Protein AF-A0A8J6B0B8-F1 (afdb_monomer)

Solvent-accessible surface area (backbone atoms only — not comparable to full-atom values): 33321 Å² total; per-residue (Å²): 74,51,34,68,23,64,76,82,54,25,78,84,40,48,40,39,67,59,54,31,52,50,44,54,72,76,32,60,99,25,57,40,32,37,38,36,35,85,69,87,71,80,46,74,66,54,79,57,40,62,45,83,64,46,48,65,87,98,54,53,70,53,70,66,56,51,39,52,50,36,43,50,53,52,53,52,29,68,70,38,78,76,36,45,78,43,51,20,20,70,76,38,31,48,70,31,32,41,51,50,24,45,29,41,35,63,29,54,66,33,86,49,51,66,41,27,40,48,43,46,5,55,75,74,27,98,84,43,64,37,60,80,39,35,28,37,54,51,49,32,43,52,53,40,48,35,70,71,68,71,49,71,80,63,59,41,41,30,37,34,53,30,39,38,35,35,28,32,37,59,39,98,88,50,52,27,18,61,36,48,35,35,22,45,71,93,44,77,77,44,49,53,61,80,80,42,83,57,67,74,36,56,56,57,39,72,50,76,44,81,47,83,51,77,46,59,35,45,36,40,39,40,36,20,37,53,49,96,90,45,96,65,62,44,78,52,34,30,43,53,53,45,37,56,80,64,68,85,49,57,51,76,38,46,24,80,47,19,48,51,27,54,77,34,83,62,43,41,79,76,19,29,46,34,38,35,35,43,76,49,83,86,83,68,81,79,75,92,51,102,62,86,79,58,47,77,76,48,47,70,97,61,86,48,65,45,64,59,83,51,76,73,69,83,81,81,66,85,78,72,89,75,70,90,73,74,94,70,91,84,79,97,65,52,20,68,30,57,34,52,33,60,72,47,53,38,34,38,37,22,20,54,71,8,35,38,37,34,28,38,56,87,73,80,45,58,64,42,38,24,64,57,44,88,26,33,28,51,27,48,22,49,46,69,51,34,36,38,38,34,18,71,68,37,36,35,31,29,36,69,58,82,56,65,66,63,41,74,69,34,71,76,60,32,78,60,57,60,79,38,73,52,79,38,78,37,80,54,64,74,89,41,46,49,54,44,20,42,27,55,54,98,58,35,36,37,36,23,10,51,55,8,34,36,38,34,27,31,67,86,78,58,48,73,76,41,78,43,83,80,42,88,41,34,22,46,24,43,35,58,28,88,76,54,26,38,39,38,22,14,62,70,11,43,34,42,35,26,39,63,84,70,46,87,68,42,69,42,81,46,94,33,40,24,62,20,51,22,39,41,85,61,33,33,36,37,28,34,83,49,36,33,35,19,34,57,88,63,53,46,80,72,39,66,43,80,62,101,48,54,58,59,26,47,39,49,34,96,86,63,36,36,40,30,26,16,76,80,29,29,39,39,34,27,37,70,90,79,40,43,72,77,44,74,47,83,56,96,60,99,48,43,36,69,33,72,46,62,20,77,79,49,31,41,35,30,27,27,55,68,46,51,71,50,80,42,78,62,71,94,119

Nearest PDB structures (foldseek):
  7juk-assembly1_A  TM=9.013E-01  e=8.152E-26  Homo sapiens
  1d5r-assembly1_A  TM=8.927E-01  e=3.419E-26  Homo sapiens
  3v0j-assembly1_A  TM=8.796E-01  e=5.337E-24  Ciona intestinalis
  3n0a-assembly1_A  TM=8.826E-01  e=4.947E-23  Bos taurus
  3awf-assembly2_B  TM=8.487E-01  e=1.923E-22  Ciona intestinalis

Sequence (621 aa):
MGFPAAKSEALYRNDINEVAAMLERHHRNHYLIYNLSERPYDYTKFDNQVLEFGFPDHHSPPLSLLFKICKNIYSWLSADPDNVVIVHCLAGRGRTGTVIACFLAYAGLFTDPMDALTFFACKRSAKEQGVSVPSQVRYVGYFHQVLKTRIAPAPTPIAVLGITLSHCPAVEGGLFRPVVQISSGSRLIFNSAWMGDPEPVEPGDTATLSTQVSLLGDISIVVKHKPMKSASAQAVARAAFHTSFVSGDTVEFPKNQLDKAVKDRRVHPAFTLSLRFKTLPQDGPLPDTDDPFDYDVLMPAGKNDPSVCFRTAPLQKPVPRLSKVPPTELHPATSSVTAVTMDGLLTWSGHDSGEVSVCAVSGEIIVATYKAHTRPVVAISVQGARAVSVSEDGTMAVFKLPLLWERLSDPEHASRAAAEAPDNIIHLDPRDGMPLCVSLYSRSAVIGYQSGRVTVISTDDGVIEQALMTHTVPVRCVCHNQSGSMFTGDDSGLIVGWSSSMEEAIRMQLTEPVTSLSTSSKRVAAVAGELRTMSADTLASEQILITDTPAVSVICGPDGFIYSSTVAGNISVHDPSTGLRVLSVELQHTTFAVNCSGASSGELLLGHDDGSVSVHKMNRK

Foldseek 3Di:
DADQDDDPVCVPTPPLLVVLVVCCVQQNVQEAEEEQAPDDDDCVSNVVSYDYLHDDPLAARFLLSLLVLLLVLLVSLVVDLSHDYHYYYHGCAAHVLLSQLLNLVLQVNDLDSVLSQQVSLVVPDPVSRHHQFLQSSVSSVVSSVCLVVVDDQDKFKKWWFKKKKAQFFQDDPFWFFKWKWKAAGPRTQDIVCVVPGGDTDGGRHMDMDGDGTIYIFKMKMWIWGDDPPDPDTHTQWIAIDTRSPDDDFKDKAFQSNTRRSVPDPRRDNRTMMMTGIDTDPPPDDDPDDVDPRDVVVSRDPDNRNSCSVDNQDPPPDDDPPDPDDDPDDDDDWQFQEKDAEQQQQWIWTWTQCRKIWIAGNVQPFTLAIANEDRGTWQEKEDYNQKIWIFGQVQKIFIAGHPPSVVSVSPVVNRVPHDHHYGPDIAHHDCVQPGWHYWYDDSQWIWTWGQQRKIFTAGNPPRDTPDIDNDGRGGWHYKYAEPQCKIWTFAQQQKIWIAHNVRDTQEIDHDRFGWNEWEDYPFWIWTAGQWTFIAGNRYRHTQETADDPARFRYWYQAPVRWIWTFHPQRKIWIARSVVSDTPDIDDDPDPWGQNYWDQHPQQWIWTQTSSRGIDIHRDDPD

InterPro domains:
  IPR000387 Tyrosine-specific protein phosphatases domain [PS50056] (64-138)
  IPR001680 WD40 repeat [SM00320] (363-400)
  IPR001680 WD40 repeat [SM00320] (461-499)
  IPR001680 WD40 repeat [SM00320] (538-575)
  IPR003595 Protein-tyrosine phosphatase, catalytic [SM00404] (46-149)
  IPR014020 Tensin phosphatase, C2 domain [PF10409] (154-278)
  IPR014020 Tensin phosphatase, C2 domain [PS51182] (155-280)
  IPR014020 Tensin phosphatase, C2 domain [SM01326] (153-279)
  IPR015943 WD40/YVTN repeat-like-containing domain superfamily [G3DSA:2.130.10.10] (322-415)
  IPR015943 WD40/YVTN repeat-like-containing domain superfamily [G3DSA:2.130.10.10] (416-621)
  IPR016130 Protein-tyrosine phosphatase, active site [PS00383] (87-97)
  IPR029021 Protein-tyrosine phosphatase-like [G3DSA:3.90.190.10] (1-156)
  IPR029021 Protein-tyrosine phosphatase-like [SSF52799] (1-148)
  IPR029023 Tensin-type phosphatase domain [PS51181] (1-150)
  IPR035892 C2 domain superfamily [SSF49562] (160-280)
  IPR036322 WD40-repeat-containing domain superfamily [SSF50978] (323-615)
  IPR051281 Dual-specificity lipid and protein phosphatase [PTHR12305] (1-280)

Radius of gyration: 26.56 Å; Cα contacts (8 Å, |Δi|>4): 1478; chains: 1; bounding box: 73×66×61 Å

pLDDT: mean 78.97, std 17.34, range [22.59, 97.12]

Secondary structure (DSSP, 8-state):
---EE-GGGGGSSEEHHHHHHHHHHHHTT-EEEEE-SS----GGGGTT-EEE----TTSPPPHHHHHHHHHHHHHHHHH-TT-EEEEE-SSSSHHHHHHHHHHHHHTTS-SSHHHHHHHHHHHH-TT------HHHHHHHHHHHHHHHH-----PPPEEEEEEEEES----TTS-B-EEEEEEETTEEEEEGGGSSSPPPB-TT--EEEEEEEEE-SEEEEEEEE--TT-SSPEEEEEEEEEGGG--SSEEEEEGGGSTTGGG-TTS-TT-EEEEEEEEPP--SSPP--SS---HHHHS-SSPPPGGGGS-PPP--SPPP--------------EEEEEE-TTSSEEEEEETTSEEEEEETTSS-EEEEEE--SS-EEEEEEETTEEEEEETTSEEEEEE-S-HHHHHT-HHHHTT-PPBPPSEEEEPPGGG--EEEEEEETTEEEEEETTS-EEEEETTT--EEEEE---SS-EEEEEE-TTS-EEEEETTSEEEEE-TT--EEEEEE-SS---EEEE-SSEEEEEESEEEEEETTT--EEEEE--SS-EEEEEE-TTSPEEEEETTS-EEEE-TTT--EEEEE----SS-EEEEEE-TTSEEEEEETTS-EEEEE----

Organism: NCBI:txid201153

Mean predicted aligned error: 16.44 Å

Structure (mmCIF, N/CA/C/O backbone):
data_AF-A0A8J6B0B8-F1
#
_entry.id   AF-A0A8J6B0B8-F1
#
loop_
_atom_site.group_PDB
_atom_site.id
_atom_site.type_symbol
_atom_site.label_atom_id
_atom_site.label_alt_id
_atom_site.label_comp_id
_atom_site.label_asym_id
_atom_site.label_entity_id
_atom_site.label_seq_id
_atom_site.pdbx_PDB_ins_code
_atom_site.Cartn_x
_atom_site.Cartn_y
_atom_site.Cartn_z
_atom_site.occupancy
_atom_site.B_iso_or_equiv
_atom_site.auth_seq_id
_atom_site.auth_comp_id
_atom_site.auth_asym_id
_atom_site.auth_atom_id
_atom_site.pdbx_PDB_model_num
ATOM 1 N N . MET A 1 1 ? 13.193 -8.242 -11.243 1.00 86.00 1 MET A N 1
ATOM 2 C CA . MET A 1 1 ? 14.442 -8.969 -10.894 1.00 86.00 1 MET A CA 1
ATOM 3 C C . MET A 1 1 ? 15.451 -8.056 -10.182 1.00 86.00 1 MET A C 1
ATOM 5 O O . MET A 1 1 ? 15.182 -6.865 -10.042 1.00 86.00 1 MET A O 1
ATOM 9 N N . GLY A 1 2 ? 16.574 -8.601 -9.693 1.00 86.06 2 GLY A N 1
ATOM 10 C CA . GLY A 1 2 ? 17.751 -7.818 -9.272 1.00 86.06 2 GLY A CA 1
ATOM 11 C C . GLY A 1 2 ? 18.627 -7.409 -10.466 1.00 86.06 2 GLY A C 1
ATOM 12 O O . GLY A 1 2 ? 18.353 -7.829 -11.586 1.00 86.06 2 GLY A O 1
ATOM 13 N N . PHE A 1 3 ? 19.651 -6.582 -10.237 1.00 89.06 3 PHE A N 1
ATOM 14 C CA . PHE A 1 3 ? 20.510 -6.059 -11.309 1.00 89.06 3 PHE A CA 1
ATOM 15 C C . PHE A 1 3 ? 21.272 -7.175 -12.049 1.00 89.06 3 PHE A C 1
ATOM 17 O O . PHE A 1 3 ? 21.921 -7.976 -11.368 1.00 89.06 3 PHE A O 1
ATOM 24 N N . PRO A 1 4 ? 21.240 -7.207 -13.397 1.00 88.12 4 PRO A N 1
ATOM 25 C CA . PRO A 1 4 ? 22.039 -8.134 -14.193 1.00 88.12 4 PRO A CA 1
ATOM 26 C C . PRO A 1 4 ? 23.495 -7.654 -14.221 1.00 88.12 4 PRO A C 1
ATOM 28 O O . PRO A 1 4 ? 23.852 -6.688 -14.894 1.00 88.12 4 PRO A O 1
ATOM 31 N N . ALA A 1 5 ? 24.335 -8.294 -13.419 1.00 85.25 5 ALA A N 1
ATOM 32 C CA . ALA A 1 5 ? 25.722 -7.918 -13.227 1.00 85.25 5 ALA A CA 1
ATOM 33 C C . ALA A 1 5 ? 26.655 -8.680 -14.175 1.00 85.25 5 ALA A C 1
ATOM 35 O O . ALA A 1 5 ? 26.377 -9.797 -14.602 1.00 85.25 5 ALA A O 1
ATOM 36 N N . ALA A 1 6 ? 27.806 -8.075 -14.460 1.00 79.81 6 ALA A N 1
ATOM 37 C CA . ALA A 1 6 ? 28.897 -8.710 -15.186 1.00 79.81 6 ALA A CA 1
ATOM 38 C C . ALA A 1 6 ? 30.134 -8.838 -14.285 1.00 79.81 6 ALA A C 1
ATOM 40 O O . ALA A 1 6 ? 30.313 -8.068 -13.334 1.00 79.81 6 ALA A O 1
ATOM 41 N N . LYS A 1 7 ? 31.042 -9.750 -14.649 1.00 74.81 7 LYS A N 1
ATOM 42 C CA . LYS A 1 7 ? 32.363 -9.912 -14.014 1.00 74.81 7 LYS A CA 1
ATOM 43 C C . LYS A 1 7 ? 32.238 -10.188 -12.504 1.00 74.81 7 LYS A C 1
ATOM 45 O O . LYS A 1 7 ? 31.413 -10.988 -12.089 1.00 74.81 7 LYS A O 1
ATOM 50 N N . SER A 1 8 ? 33.055 -9.549 -11.668 1.00 54.34 8 SER A N 1
ATOM 51 C CA . SER A 1 8 ? 33.121 -9.811 -10.225 1.00 54.34 8 SER A CA 1
ATOM 52 C C . SER A 1 8 ? 31.842 -9.460 -9.454 1.00 54.34 8 SER A C 1
ATOM 54 O O . SER A 1 8 ? 31.609 -10.038 -8.398 1.00 54.34 8 SER A O 1
ATOM 56 N N . GLU A 1 9 ? 30.991 -8.558 -9.960 1.00 67.56 9 GLU A N 1
ATOM 57 C CA . GLU A 1 9 ? 29.694 -8.245 -9.332 1.00 67.56 9 GLU A CA 1
ATOM 58 C C . GLU A 1 9 ? 28.669 -9.381 -9.540 1.00 67.56 9 GLU A C 1
ATOM 60 O O . GLU A 1 9 ? 27.746 -9.511 -8.739 1.00 67.56 9 GLU A O 1
ATOM 65 N N . ALA A 1 10 ? 28.872 -10.262 -10.534 1.00 59.06 10 ALA A N 1
ATOM 66 C CA . ALA A 1 10 ? 28.051 -11.460 -10.755 1.00 59.06 10 ALA A CA 1
ATOM 67 C C . ALA A 1 10 ? 28.273 -12.559 -9.696 1.00 59.06 10 ALA A C 1
ATOM 69 O O . ALA A 1 10 ? 27.444 -13.445 -9.547 1.00 59.06 10 ALA A O 1
ATOM 70 N N . LEU A 1 11 ? 29.341 -12.486 -8.890 1.00 44.38 11 LEU A N 1
ATOM 71 C CA . LEU A 1 11 ? 29.567 -13.439 -7.789 1.00 44.38 11 LEU A CA 1
ATOM 72 C C . LEU A 1 11 ? 28.528 -13.315 -6.663 1.00 44.38 11 LEU A C 1
ATOM 74 O O . LEU A 1 11 ? 28.368 -14.236 -5.867 1.00 44.38 11 LEU A O 1
ATOM 78 N N . TYR A 1 12 ? 27.854 -12.168 -6.560 1.00 58.78 12 TYR A N 1
ATOM 79 C CA . TYR A 1 12 ? 26.859 -11.900 -5.515 1.00 58.78 12 TYR A CA 1
ATOM 80 C C . TYR A 1 12 ? 25.567 -11.259 -6.053 1.00 58.78 12 TYR A C 1
ATOM 82 O O . TYR A 1 12 ? 24.706 -10.839 -5.275 1.00 58.78 12 TYR A O 1
ATOM 90 N N . ARG A 1 13 ? 25.417 -11.175 -7.380 1.00 77.00 13 ARG A N 1
ATOM 91 C CA . ARG A 1 13 ? 24.207 -10.736 -8.095 1.00 77.00 13 ARG A CA 1
ATOM 92 C C . ARG A 1 13 ? 23.933 -11.668 -9.274 1.00 77.00 13 ARG A C 1
ATOM 94 O O . ARG A 1 13 ? 24.710 -12.568 -9.536 1.00 77.00 13 ARG A O 1
ATOM 101 N N . ASN A 1 14 ? 22.830 -11.446 -9.983 1.00 81.50 14 ASN A N 1
ATOM 102 C CA . ASN A 1 14 ? 22.473 -12.249 -11.150 1.00 81.50 14 ASN A CA 1
ATOM 103 C C . ASN A 1 14 ? 23.510 -12.061 -12.268 1.00 81.50 14 ASN A C 1
ATOM 105 O O . ASN A 1 14 ? 23.756 -10.917 -12.655 1.00 81.50 14 ASN A O 1
ATOM 109 N N . ASP A 1 15 ? 24.072 -13.144 -12.808 1.00 88.12 15 ASP A N 1
ATOM 110 C CA . ASP A 1 15 ? 24.944 -13.070 -13.985 1.00 88.12 15 ASP A CA 1
ATOM 111 C C . ASP A 1 15 ? 24.125 -12.681 -15.224 1.00 88.12 15 ASP A C 1
ATOM 113 O O . ASP A 1 15 ? 23.113 -13.304 -15.550 1.00 88.12 15 ASP A O 1
ATOM 117 N N . ILE A 1 16 ? 24.555 -11.632 -15.923 1.00 91.56 16 ILE A N 1
ATOM 118 C CA . ILE A 1 16 ? 23.867 -11.120 -17.112 1.00 91.56 16 ILE A CA 1
ATOM 119 C C . ILE A 1 16 ? 23.709 -12.171 -18.220 1.00 91.56 16 ILE A C 1
ATOM 121 O O . ILE A 1 16 ? 22.680 -12.182 -18.890 1.00 91.56 16 ILE A O 1
ATOM 125 N N . ASN A 1 17 ? 24.683 -13.066 -18.411 1.00 91.38 17 ASN A N 1
ATOM 126 C CA . ASN A 1 17 ? 24.620 -14.092 -19.451 1.00 91.38 17 ASN A CA 1
ATOM 127 C C . ASN A 1 17 ? 23.618 -15.191 -19.085 1.00 91.38 17 ASN A C 1
ATOM 129 O O . ASN A 1 17 ? 22.921 -15.686 -19.965 1.00 91.38 17 ASN A O 1
ATOM 133 N N . GLU A 1 18 ? 23.506 -15.544 -17.802 1.00 91.38 18 GLU A N 1
ATOM 134 C CA . GLU A 1 18 ? 22.493 -16.496 -17.332 1.00 91.38 18 GLU A CA 1
ATOM 135 C C . GLU A 1 18 ? 21.083 -15.920 -17.471 1.00 91.38 18 GLU A C 1
ATOM 137 O O . GLU A 1 18 ? 20.177 -16.605 -17.947 1.00 91.38 18 GLU A O 1
ATOM 142 N N . VAL A 1 19 ? 20.899 -14.642 -17.114 1.00 92.94 19 VAL A N 1
ATOM 143 C CA . VAL A 1 19 ? 19.616 -13.948 -17.296 1.00 92.94 19 VAL A CA 1
ATOM 144 C C . VAL A 1 19 ? 19.247 -13.887 -18.779 1.00 92.94 19 VAL A C 1
ATOM 146 O O . VAL A 1 19 ? 18.114 -14.210 -19.125 1.00 92.94 19 VAL A O 1
ATOM 149 N N . ALA A 1 20 ? 20.191 -13.527 -19.653 1.00 91.94 20 ALA A N 1
ATOM 150 C CA . ALA A 1 20 ? 19.975 -13.497 -21.099 1.00 91.94 20 ALA A CA 1
ATOM 151 C C . ALA A 1 20 ? 19.606 -14.880 -21.651 1.00 91.94 20 ALA A C 1
ATOM 153 O O . ALA A 1 20 ? 18.606 -15.014 -22.348 1.00 91.94 20 ALA A O 1
ATOM 154 N N . ALA A 1 21 ? 20.349 -15.927 -21.278 1.00 90.94 21 ALA A N 1
ATOM 155 C CA . ALA A 1 21 ? 20.062 -17.293 -21.709 1.00 90.94 21 ALA A CA 1
ATOM 156 C C . ALA A 1 21 ? 18.686 -17.784 -21.227 1.00 90.94 21 ALA A C 1
ATOM 158 O O . ALA A 1 21 ? 17.991 -18.487 -21.958 1.00 90.94 21 ALA A O 1
ATOM 159 N N . MET A 1 22 ? 18.276 -17.409 -20.011 1.00 93.62 22 MET A N 1
ATOM 160 C CA . MET A 1 22 ? 16.953 -17.731 -19.476 1.00 93.62 22 MET A CA 1
ATOM 161 C C . MET A 1 22 ? 15.845 -17.026 -20.269 1.00 93.62 22 MET A C 1
ATOM 163 O O . MET A 1 22 ? 14.901 -17.686 -20.704 1.00 93.62 22 MET A O 1
ATOM 167 N N . LEU A 1 23 ? 15.975 -15.718 -20.508 1.00 91.12 23 LEU A N 1
ATOM 168 C CA . LEU A 1 23 ? 14.984 -14.957 -21.273 1.00 91.12 23 LEU A CA 1
ATOM 169 C C . LEU A 1 23 ? 14.882 -15.446 -22.718 1.00 91.12 23 LEU A C 1
ATOM 171 O O . LEU A 1 23 ? 13.775 -15.637 -23.209 1.00 91.12 23 LEU A O 1
ATOM 175 N N . GLU A 1 24 ? 16.008 -15.744 -23.360 1.00 89.38 24 GLU A N 1
ATOM 176 C CA . GLU A 1 24 ? 16.024 -16.283 -24.720 1.00 89.38 24 GLU A CA 1
ATOM 177 C C . GLU A 1 24 ? 15.415 -17.689 -24.788 1.00 89.38 24 GLU A C 1
ATOM 179 O O . GLU A 1 24 ? 14.705 -18.033 -25.727 1.00 89.38 24 GLU A O 1
ATOM 184 N N . ARG A 1 25 ? 15.628 -18.521 -23.765 1.00 92.31 25 ARG A N 1
ATOM 185 C CA . ARG A 1 25 ? 15.043 -19.865 -23.715 1.00 92.31 25 ARG A CA 1
ATOM 186 C C . ARG A 1 25 ? 13.525 -19.847 -23.522 1.00 92.31 25 ARG A C 1
ATOM 188 O O . ARG A 1 25 ? 12.848 -20.714 -24.070 1.00 92.31 25 ARG A O 1
ATOM 195 N N . HIS A 1 26 ? 13.007 -18.936 -22.700 1.00 87.69 26 HIS A N 1
ATOM 196 C CA . HIS A 1 26 ? 11.611 -18.968 -22.247 1.00 87.69 26 HIS A CA 1
ATOM 197 C C . HIS A 1 26 ? 10.703 -17.934 -22.924 1.00 87.69 26 HIS A C 1
ATOM 199 O O . HIS A 1 26 ? 9.498 -18.157 -23.004 1.00 87.69 26 HIS A O 1
ATOM 205 N N . HIS A 1 27 ? 11.261 -16.822 -23.406 1.00 91.12 27 HIS A N 1
ATOM 206 C CA . HIS A 1 27 ? 10.509 -15.651 -23.869 1.00 91.12 27 HIS A CA 1
ATOM 207 C C . HIS A 1 27 ? 11.130 -14.990 -25.108 1.00 91.12 27 HIS A C 1
ATOM 209 O O . HIS A 1 27 ? 10.991 -13.781 -25.286 1.00 91.12 27 HIS A O 1
ATOM 215 N N . ARG A 1 28 ? 11.829 -15.754 -25.958 1.00 91.94 28 ARG A N 1
ATOM 216 C CA . ARG A 1 28 ? 12.451 -15.252 -27.194 1.00 91.94 28 ARG A CA 1
ATOM 217 C C . ARG A 1 28 ? 11.517 -14.317 -27.966 1.00 91.94 28 ARG A C 1
ATOM 219 O O . ARG A 1 28 ? 10.395 -14.707 -28.265 1.00 91.94 28 ARG A O 1
ATOM 226 N N . ASN A 1 29 ? 11.994 -13.123 -28.320 1.00 91.06 29 ASN A N 1
ATOM 227 C CA . ASN A 1 29 ? 11.245 -12.064 -29.025 1.00 91.06 29 ASN A CA 1
ATOM 228 C C . ASN A 1 29 ? 10.004 -11.499 -28.299 1.00 91.06 29 ASN A C 1
ATOM 230 O O . ASN A 1 29 ? 9.347 -10.618 -28.844 1.00 91.06 29 ASN A O 1
ATOM 234 N N . HIS A 1 30 ? 9.703 -11.956 -27.083 1.00 92.88 30 HIS A N 1
ATOM 235 C CA . HIS A 1 30 ? 8.503 -11.599 -26.323 1.00 92.88 30 HIS A CA 1
ATOM 236 C C . HIS A 1 30 ? 8.839 -11.000 -24.954 1.00 92.88 30 HIS A C 1
ATOM 238 O O . HIS A 1 30 ? 8.015 -11.017 -24.046 1.00 92.88 30 HIS A O 1
ATOM 244 N N . TYR A 1 31 ? 10.043 -10.465 -24.756 1.00 95.75 31 TYR A N 1
ATOM 245 C CA . TYR A 1 31 ? 10.411 -9.814 -23.503 1.00 95.75 31 TYR A CA 1
ATOM 246 C C . TYR A 1 31 ? 10.838 -8.362 -23.712 1.00 95.75 31 TYR A C 1
ATOM 248 O O . TYR A 1 31 ? 11.494 -8.030 -24.695 1.00 95.75 31 TYR A O 1
ATOM 256 N N . LEU A 1 32 ? 10.519 -7.509 -22.735 1.00 95.88 32 LEU A N 1
ATOM 257 C CA . LEU A 1 32 ? 11.007 -6.133 -22.668 1.00 95.88 32 LEU A CA 1
ATOM 258 C C . LEU A 1 32 ? 11.474 -5.798 -21.249 1.00 95.88 32 LEU A C 1
ATOM 260 O O . LEU A 1 32 ? 10.763 -6.032 -20.265 1.00 95.88 32 LEU A O 1
ATOM 264 N N . ILE A 1 33 ? 12.690 -5.264 -21.130 1.00 96.50 33 ILE A N 1
ATOM 265 C CA . ILE A 1 33 ? 13.326 -4.977 -19.843 1.00 96.50 33 ILE A CA 1
ATOM 266 C C . ILE A 1 33 ? 13.179 -3.493 -19.499 1.00 96.50 33 ILE A C 1
ATOM 268 O O . ILE A 1 33 ? 13.520 -2.624 -20.290 1.00 96.50 33 ILE A O 1
ATOM 272 N N . TYR A 1 34 ? 12.740 -3.197 -18.279 1.00 96.00 34 TYR A N 1
ATOM 273 C CA . TYR A 1 34 ? 12.661 -1.848 -17.724 1.00 96.00 34 TYR A CA 1
ATOM 274 C C . TYR A 1 34 ? 13.761 -1.671 -16.680 1.00 96.00 34 TYR A C 1
ATOM 276 O O . TYR A 1 34 ? 13.678 -2.200 -15.560 1.00 96.00 34 TYR A O 1
ATOM 284 N N . ASN A 1 35 ? 14.797 -0.919 -17.049 1.00 93.81 35 ASN A N 1
ATOM 285 C CA . ASN A 1 35 ? 15.900 -0.566 -16.170 1.00 93.81 35 ASN A CA 1
ATOM 286 C C . ASN A 1 35 ? 15.533 0.674 -15.343 1.00 93.81 35 ASN A C 1
ATOM 288 O O . ASN A 1 35 ? 15.599 1.804 -15.821 1.00 93.81 35 ASN A O 1
ATOM 292 N N . LEU A 1 36 ? 15.163 0.458 -14.077 1.00 93.19 36 LEU A N 1
ATOM 293 C CA . LEU A 1 36 ? 14.908 1.532 -13.105 1.00 93.19 36 LEU A CA 1
ATOM 294 C C . LEU A 1 36 ? 16.174 1.955 -12.350 1.00 93.19 36 LEU A C 1
ATOM 296 O O . LEU A 1 36 ? 16.109 2.750 -11.407 1.00 93.19 36 LEU A O 1
ATOM 300 N N . SER A 1 37 ? 17.319 1.358 -12.676 1.00 86.31 37 SER A N 1
ATOM 301 C CA . SER A 1 37 ? 18.600 1.777 -12.128 1.00 86.31 37 SER A CA 1
ATOM 302 C C . SER A 1 37 ? 19.201 2.892 -12.975 1.00 86.31 37 SER A C 1
ATOM 304 O O . SER A 1 37 ? 18.934 3.001 -14.161 1.00 86.31 37 SER A O 1
ATOM 306 N N . GLU A 1 38 ? 20.059 3.701 -12.369 1.00 84.44 38 GLU A N 1
ATOM 307 C CA . GLU A 1 38 ? 20.844 4.720 -13.077 1.00 84.44 38 GLU A CA 1
ATOM 308 C C . GLU A 1 38 ? 22.137 4.123 -13.665 1.00 84.44 38 GLU A C 1
ATOM 310 O O . GLU A 1 38 ? 23.062 4.845 -14.023 1.00 84.44 38 GLU A O 1
ATOM 315 N N . ARG A 1 39 ? 22.254 2.786 -13.679 1.00 87.06 39 ARG A N 1
ATOM 316 C CA . ARG A 1 39 ? 23.454 2.072 -14.113 1.00 87.06 39 ARG A CA 1
ATOM 317 C C . ARG A 1 39 ? 23.167 1.366 -15.439 1.00 87.06 39 ARG A C 1
ATOM 319 O O . ARG A 1 39 ? 22.392 0.402 -15.431 1.00 87.06 39 ARG A O 1
ATOM 326 N N . PRO A 1 40 ? 23.795 1.792 -16.547 1.00 88.00 40 PRO A N 1
ATOM 327 C CA . PRO A 1 40 ? 23.730 1.041 -17.788 1.00 88.00 40 PRO A CA 1
ATOM 328 C C . PRO A 1 40 ? 24.569 -0.238 -17.692 1.00 88.00 40 PRO A C 1
ATOM 330 O O . PRO A 1 40 ? 25.473 -0.365 -16.858 1.00 88.00 40 PRO A O 1
ATOM 333 N N . TYR A 1 41 ? 24.259 -1.192 -18.559 1.00 90.38 41 TYR A N 1
ATOM 334 C CA . TYR A 1 41 ? 25.000 -2.437 -18.755 1.00 90.38 41 TYR A CA 1
ATOM 335 C C . TYR A 1 41 ? 24.949 -2.819 -20.240 1.00 90.38 41 TYR A C 1
ATOM 337 O O . TYR A 1 41 ? 24.398 -2.085 -21.054 1.00 90.38 41 TYR A O 1
ATOM 345 N N . ASP A 1 42 ? 25.576 -3.931 -20.618 1.00 88.81 42 ASP A N 1
ATOM 346 C CA . ASP A 1 42 ? 25.627 -4.362 -22.016 1.00 88.81 42 ASP A CA 1
ATOM 347 C C . ASP A 1 42 ? 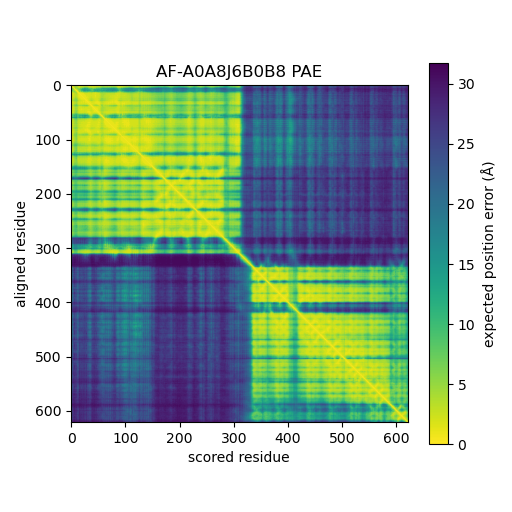24.246 -4.841 -22.504 1.00 88.81 42 ASP A C 1
ATOM 349 O O . ASP A 1 42 ? 23.873 -5.999 -22.318 1.00 88.81 42 ASP A O 1
ATOM 353 N N . TYR A 1 43 ? 23.474 -3.933 -23.109 1.00 91.62 43 TYR A N 1
ATOM 354 C CA . TYR A 1 43 ? 22.121 -4.202 -23.612 1.00 91.62 43 TYR A CA 1
ATOM 355 C C . TYR A 1 43 ? 22.095 -5.107 -24.842 1.00 91.62 43 TYR A C 1
ATOM 357 O O . TYR A 1 43 ? 21.058 -5.705 -25.132 1.00 91.62 43 TYR A O 1
ATOM 365 N N . THR A 1 44 ? 23.234 -5.287 -25.520 1.00 92.50 44 THR A N 1
ATOM 366 C CA . THR A 1 44 ? 23.329 -6.203 -26.665 1.00 92.50 44 THR A CA 1
ATOM 367 C C . THR A 1 44 ? 23.075 -7.653 -26.256 1.00 92.50 44 THR A C 1
ATOM 369 O O . THR A 1 44 ? 22.628 -8.452 -27.070 1.00 92.50 44 THR A O 1
ATOM 372 N N . LYS A 1 45 ? 23.262 -7.980 -24.969 1.00 91.38 45 LYS A N 1
ATOM 373 C CA . LYS A 1 45 ? 22.910 -9.279 -24.374 1.00 91.38 45 LYS A CA 1
ATOM 374 C C . LYS A 1 45 ? 21.417 -9.583 -24.381 1.00 91.38 45 LYS A C 1
ATOM 376 O O . LYS A 1 45 ? 21.047 -10.734 -24.192 1.00 91.38 45 LYS A O 1
ATOM 381 N N . PHE A 1 46 ? 20.588 -8.563 -24.561 1.00 91.44 46 PHE A N 1
ATOM 382 C CA . PHE A 1 46 ? 19.137 -8.653 -24.531 1.00 91.44 46 PHE A CA 1
ATOM 383 C C . PHE A 1 46 ? 18.515 -8.173 -25.847 1.00 91.44 46 PHE A C 1
ATOM 385 O O . PHE A 1 46 ? 17.386 -7.689 -25.830 1.00 91.44 46 PHE A O 1
ATOM 392 N N . ASP A 1 47 ? 19.249 -8.239 -26.963 1.00 90.12 47 ASP A N 1
ATOM 393 C CA . ASP A 1 47 ? 18.819 -7.740 -28.280 1.00 90.12 47 ASP A CA 1
ATOM 394 C C . ASP A 1 47 ? 18.348 -6.275 -28.256 1.00 90.12 47 ASP A C 1
ATOM 396 O O . ASP A 1 47 ? 17.475 -5.854 -29.015 1.00 90.12 47 ASP A O 1
ATOM 400 N N . ASN A 1 48 ? 18.934 -5.478 -27.354 1.00 89.62 48 ASN A N 1
ATOM 401 C CA . ASN A 1 48 ? 18.568 -4.087 -27.085 1.00 89.62 48 ASN A CA 1
ATOM 402 C C . ASN A 1 48 ? 17.094 -3.877 -26.678 1.00 89.62 48 ASN A C 1
ATOM 404 O O . ASN A 1 48 ? 16.598 -2.753 -26.739 1.00 89.62 48 ASN A O 1
ATOM 408 N N . GLN A 1 49 ? 16.406 -4.919 -26.195 1.00 92.75 49 GLN A N 1
ATOM 409 C CA . GLN A 1 49 ? 15.058 -4.835 -25.617 1.00 92.75 49 GLN A CA 1
ATOM 410 C C . GLN A 1 49 ? 15.106 -4.303 -24.175 1.00 92.75 49 GLN A C 1
ATOM 412 O O . GLN A 1 49 ? 14.655 -4.952 -23.228 1.00 92.75 49 GLN A O 1
ATOM 417 N N . VAL A 1 50 ? 15.698 -3.119 -23.992 1.00 93.12 50 VAL A N 1
ATOM 418 C CA . VAL A 1 50 ? 15.856 -2.463 -22.689 1.00 93.12 50 VAL A CA 1
ATOM 419 C C . VAL A 1 50 ? 15.423 -1.001 -22.784 1.00 93.12 50 VAL A C 1
ATOM 421 O O . VAL A 1 50 ? 15.952 -0.240 -23.589 1.00 93.12 50 VAL A O 1
ATOM 424 N N . LEU A 1 51 ? 14.485 -0.596 -21.928 1.00 92.06 51 LEU A N 1
ATOM 425 C CA . LEU A 1 51 ? 14.065 0.790 -21.740 1.00 92.06 51 LEU A CA 1
ATOM 426 C C . LEU A 1 51 ? 14.621 1.345 -20.429 1.00 92.06 51 LEU A C 1
ATOM 428 O O . LEU A 1 51 ? 14.487 0.729 -19.366 1.00 92.06 51 LEU A O 1
ATOM 432 N N . GLU A 1 52 ? 15.214 2.536 -20.493 1.00 90.12 52 GLU A N 1
ATOM 433 C CA . GLU A 1 52 ? 15.745 3.231 -19.323 1.00 90.12 52 GLU A CA 1
ATOM 434 C C . GLU A 1 52 ? 14.710 4.174 -18.708 1.00 90.12 52 GLU A C 1
ATOM 436 O O . GLU A 1 52 ? 14.218 5.103 -19.344 1.00 90.12 52 GLU A O 1
ATOM 441 N N . PHE A 1 53 ? 14.424 3.951 -17.428 1.00 88.56 53 PHE A N 1
ATOM 442 C CA . PHE A 1 53 ? 13.578 4.812 -16.603 1.00 88.56 53 PHE A CA 1
ATOM 443 C C . PHE A 1 53 ? 14.208 5.005 -15.215 1.00 88.56 53 PHE A C 1
ATOM 445 O O . PHE A 1 53 ? 13.533 4.955 -14.184 1.00 88.56 53 PHE A O 1
ATOM 452 N N . GLY A 1 54 ? 15.536 5.143 -15.182 1.00 79.62 54 GLY A N 1
ATOM 453 C CA . GLY A 1 54 ? 16.314 5.255 -13.954 1.00 79.62 54 GLY A CA 1
ATOM 454 C C . GLY A 1 54 ? 15.923 6.468 -13.111 1.00 79.62 54 GLY A C 1
ATOM 455 O O . GLY A 1 54 ? 15.779 7.573 -13.625 1.00 79.62 54 GLY A O 1
ATOM 456 N N . PHE A 1 55 ? 15.787 6.265 -11.800 1.00 79.50 55 PHE A N 1
ATOM 457 C CA . PHE A 1 55 ? 15.665 7.350 -10.824 1.00 79.50 55 PHE A CA 1
ATOM 458 C C . PHE A 1 55 ? 16.494 7.055 -9.560 1.00 79.50 55 PHE A C 1
ATOM 460 O O . PHE A 1 55 ? 16.723 5.869 -9.256 1.00 79.50 55 PHE A O 1
ATOM 467 N N . PRO A 1 56 ? 16.935 8.104 -8.827 1.00 71.69 56 PRO A N 1
ATOM 468 C CA . PRO A 1 56 ? 17.872 7.991 -7.714 1.00 71.69 56 PRO A CA 1
ATOM 469 C C . PRO A 1 56 ? 17.523 6.910 -6.693 1.00 71.69 56 PRO A C 1
ATOM 471 O O . PRO A 1 56 ? 16.385 6.795 -6.227 1.00 71.69 56 PRO A O 1
ATOM 474 N N . ASP A 1 57 ? 18.518 6.115 -6.290 1.00 56.19 57 ASP A N 1
ATOM 475 C CA . ASP A 1 57 ? 18.285 5.034 -5.328 1.00 56.19 57 ASP A CA 1
ATOM 476 C C . ASP A 1 57 ? 17.758 5.569 -3.985 1.00 56.19 57 ASP A C 1
ATOM 478 O O . ASP A 1 57 ? 18.186 6.617 -3.497 1.00 56.19 57 ASP A O 1
ATOM 482 N N . HIS A 1 58 ? 16.810 4.843 -3.390 1.00 57.72 58 HIS A N 1
ATOM 483 C CA . HIS A 1 58 ? 16.062 5.245 -2.187 1.00 57.72 58 HIS A CA 1
ATOM 484 C C . HIS A 1 58 ? 15.215 6.527 -2.292 1.00 57.72 58 HIS A C 1
ATOM 486 O O . HIS A 1 58 ? 14.772 7.022 -1.258 1.00 57.72 58 HIS A O 1
ATOM 492 N N . HIS A 1 59 ? 14.963 7.048 -3.492 1.00 70.88 59 HIS A N 1
ATOM 493 C CA . HIS A 1 59 ? 14.011 8.140 -3.705 1.00 70.88 59 HIS A CA 1
ATOM 494 C C . HIS A 1 59 ? 12.682 7.588 -4.241 1.00 70.88 59 HIS A C 1
ATOM 496 O O . HIS A 1 59 ? 12.611 6.437 -4.699 1.00 70.88 59 HIS A O 1
ATOM 502 N N . SER A 1 60 ? 11.613 8.376 -4.139 1.00 71.94 60 SER A N 1
ATOM 503 C CA . SER A 1 60 ? 10.401 8.147 -4.924 1.00 71.94 60 SER A CA 1
ATOM 504 C C . SER A 1 60 ? 10.627 8.622 -6.366 1.00 71.94 60 SER A C 1
ATOM 506 O O . SER A 1 60 ? 11.340 9.606 -6.576 1.00 71.94 60 SER A O 1
ATOM 508 N N . PRO A 1 61 ? 10.073 7.922 -7.367 1.00 78.56 61 PRO A N 1
ATOM 509 C CA . PRO A 1 61 ? 10.079 8.417 -8.739 1.00 78.56 61 PRO A CA 1
ATOM 510 C C . PRO A 1 61 ? 9.160 9.639 -8.864 1.00 78.56 61 PRO A C 1
ATOM 512 O O . PRO A 1 61 ? 8.163 9.695 -8.145 1.00 78.56 61 PRO A O 1
ATOM 515 N N . PRO A 1 62 ? 9.434 10.568 -9.797 1.00 85.19 62 PRO A N 1
ATOM 516 C CA . PRO A 1 62 ? 8.461 11.578 -10.198 1.00 85.19 62 PRO A CA 1
ATOM 517 C C . PRO A 1 62 ? 7.114 10.938 -10.543 1.00 85.19 62 PRO A C 1
ATOM 519 O O . PRO A 1 62 ? 7.072 9.849 -11.131 1.00 85.19 62 PRO A O 1
ATOM 522 N N . LEU A 1 63 ? 6.010 11.596 -10.189 1.00 88.06 63 LEU A N 1
ATOM 523 C CA . LEU A 1 63 ? 4.679 11.005 -10.355 1.00 88.06 63 LEU A CA 1
ATOM 524 C C . LEU A 1 63 ? 4.369 10.729 -11.832 1.00 88.06 63 LEU A C 1
ATOM 526 O O . LEU A 1 63 ? 3.838 9.678 -12.189 1.00 88.06 63 LEU A O 1
ATOM 530 N N . SER A 1 64 ? 4.783 11.635 -12.707 1.00 85.00 64 SER A N 1
ATOM 531 C CA . SER A 1 64 ? 4.628 11.496 -14.150 1.00 85.00 64 SER A CA 1
ATOM 532 C C . SER A 1 64 ? 5.428 10.331 -14.745 1.00 85.00 64 SER A C 1
ATOM 534 O O . SER A 1 64 ? 4.942 9.624 -15.633 1.00 85.00 64 SER A O 1
ATOM 536 N N . LEU A 1 65 ? 6.629 10.068 -14.218 1.00 88.25 65 LEU A N 1
ATOM 537 C CA . LEU A 1 65 ? 7.465 8.939 -14.625 1.00 88.25 65 LEU A CA 1
ATOM 538 C C . LEU A 1 65 ? 6.755 7.608 -14.348 1.00 88.25 65 LEU A C 1
ATOM 540 O O . LEU A 1 65 ? 6.789 6.715 -15.194 1.00 88.25 65 LEU A O 1
ATOM 544 N N . LEU A 1 66 ? 6.062 7.485 -13.209 1.00 92.31 66 LEU A N 1
ATOM 545 C CA . LEU A 1 66 ? 5.263 6.296 -12.896 1.00 92.31 66 LEU A CA 1
ATOM 546 C C . LEU A 1 66 ? 4.183 6.048 -13.952 1.00 92.31 66 LEU A C 1
ATOM 548 O O . LEU A 1 66 ? 4.070 4.928 -14.450 1.00 92.31 66 LEU A O 1
ATOM 552 N N . PHE A 1 67 ? 3.429 7.083 -14.332 1.00 90.94 67 PHE A N 1
ATOM 553 C CA . PHE A 1 67 ? 2.381 6.971 -15.353 1.00 90.94 67 PHE A CA 1
ATOM 554 C C . PHE A 1 67 ? 2.947 6.578 -16.716 1.00 90.94 67 PHE A C 1
ATOM 556 O O . PHE A 1 67 ? 2.404 5.693 -17.378 1.00 90.94 67 PHE A O 1
ATOM 563 N N . LYS A 1 68 ? 4.078 7.173 -17.106 1.00 89.56 68 LYS A N 1
ATOM 564 C CA . LYS A 1 68 ? 4.772 6.855 -18.358 1.00 89.56 68 LYS A CA 1
ATOM 565 C C . LYS A 1 68 ? 5.211 5.392 -18.411 1.00 89.56 68 LYS A C 1
ATOM 567 O O . LYS A 1 68 ? 4.948 4.716 -19.405 1.00 89.56 68 LYS A O 1
ATOM 572 N N . ILE A 1 69 ? 5.826 4.891 -17.336 1.00 93.75 69 ILE A N 1
ATOM 573 C CA . ILE A 1 69 ? 6.239 3.486 -17.236 1.00 93.75 69 ILE A CA 1
ATOM 574 C C . ILE A 1 69 ? 5.015 2.567 -17.294 1.00 93.75 69 ILE A C 1
ATOM 576 O O . ILE A 1 69 ? 4.997 1.638 -18.097 1.00 93.75 69 ILE A O 1
ATOM 580 N N . CYS A 1 70 ? 3.979 2.831 -16.489 1.00 95.06 70 CYS A N 1
ATOM 581 C CA . CYS A 1 70 ? 2.801 1.963 -16.412 1.00 95.06 70 CYS A CA 1
ATOM 582 C C . CYS A 1 70 ? 2.051 1.885 -17.746 1.00 95.06 70 CYS A C 1
ATOM 584 O O . CYS A 1 70 ? 1.704 0.788 -18.179 1.00 95.06 70 CYS A O 1
ATOM 586 N N . LYS A 1 71 ? 1.874 3.017 -18.442 1.00 92.25 71 LYS A N 1
ATOM 587 C CA . LYS A 1 71 ? 1.287 3.038 -19.788 1.00 92.25 71 LYS A CA 1
ATOM 588 C C . LYS A 1 71 ? 2.113 2.224 -20.781 1.00 92.25 71 LYS A C 1
ATOM 590 O O . LYS A 1 71 ? 1.548 1.496 -21.597 1.00 92.25 71 LYS A O 1
ATOM 595 N N . ASN A 1 72 ? 3.439 2.354 -20.735 1.00 93.56 72 ASN A N 1
ATOM 596 C CA . ASN A 1 72 ? 4.322 1.633 -21.645 1.00 93.56 72 ASN A CA 1
ATOM 597 C C . ASN A 1 72 ? 4.285 0.116 -21.389 1.00 93.56 72 ASN A C 1
ATOM 599 O O . ASN A 1 72 ? 4.117 -0.640 -22.342 1.00 93.56 72 ASN A O 1
ATOM 603 N N . ILE A 1 73 ? 4.326 -0.310 -20.119 1.00 95.88 73 ILE A N 1
ATOM 604 C CA . ILE A 1 73 ? 4.144 -1.716 -19.724 1.00 95.88 73 ILE A CA 1
ATOM 605 C C . ILE A 1 73 ? 2.793 -2.237 -20.221 1.00 95.88 73 ILE A C 1
ATOM 607 O O . ILE A 1 73 ? 2.742 -3.280 -20.866 1.00 95.88 73 ILE A O 1
ATOM 611 N N . TYR A 1 74 ? 1.707 -1.501 -19.959 1.00 93.56 74 TYR A N 1
ATOM 612 C CA . TYR A 1 74 ? 0.364 -1.901 -20.378 1.00 93.56 74 TYR A CA 1
ATOM 613 C C . TYR A 1 74 ? 0.278 -2.079 -21.896 1.00 93.56 74 TYR A C 1
ATOM 615 O O . TYR A 1 74 ? -0.247 -3.079 -22.373 1.00 93.56 74 TYR A O 1
ATOM 623 N N . SER A 1 75 ? 0.845 -1.137 -22.654 1.00 90.88 75 SER A N 1
ATOM 624 C CA . SER A 1 75 ? 0.846 -1.178 -24.120 1.00 90.88 75 SER A CA 1
ATOM 625 C C . SER A 1 75 ? 1.627 -2.378 -24.660 1.00 90.88 75 SER A C 1
ATOM 627 O O . SER A 1 75 ? 1.167 -3.024 -25.595 1.00 90.88 75 SER A O 1
ATOM 629 N N . TRP A 1 76 ? 2.782 -2.697 -24.065 1.00 94.06 76 TRP A N 1
ATOM 630 C CA . TRP A 1 76 ? 3.591 -3.855 -24.453 1.00 94.06 76 TRP A CA 1
ATOM 631 C C . TRP A 1 76 ? 2.874 -5.177 -24.176 1.00 94.06 76 TRP A C 1
ATOM 633 O O . TRP A 1 76 ? 2.768 -6.013 -25.069 1.00 94.06 76 TRP A O 1
ATOM 643 N N . LEU A 1 77 ? 2.343 -5.352 -22.964 1.00 90.75 77 LEU A N 1
ATOM 644 C CA . LEU A 1 77 ? 1.636 -6.581 -22.594 1.00 90.75 77 LEU A CA 1
ATOM 645 C C . LEU A 1 77 ? 0.317 -6.748 -23.365 1.00 90.75 77 LEU A C 1
ATOM 647 O O . LEU A 1 77 ? -0.095 -7.865 -23.642 1.00 90.75 77 LEU A O 1
ATOM 651 N N . SER A 1 78 ? -0.328 -5.646 -23.760 1.00 87.00 78 SER A N 1
ATOM 652 C CA . SER A 1 78 ? -1.549 -5.693 -24.579 1.00 87.00 78 SER A CA 1
ATOM 653 C C . SER A 1 78 ? -1.280 -6.013 -26.052 1.00 87.00 78 SER A C 1
ATOM 655 O O . SER A 1 78 ? -2.216 -6.339 -26.779 1.00 87.00 78 SER A O 1
ATOM 657 N N . ALA A 1 79 ? -0.037 -5.869 -26.524 1.00 87.94 79 ALA A N 1
ATOM 658 C CA . ALA A 1 79 ? 0.296 -6.056 -27.934 1.00 87.94 79 ALA A CA 1
ATOM 659 C C . ALA A 1 79 ? 0.348 -7.535 -28.344 1.00 87.94 79 ALA A C 1
ATOM 661 O O . ALA A 1 79 ? 0.058 -7.848 -29.497 1.00 87.94 79 ALA A O 1
ATOM 662 N N . ASP A 1 80 ? 0.708 -8.426 -27.420 1.00 84.31 80 ASP A N 1
ATOM 663 C CA . ASP A 1 80 ? 0.805 -9.864 -27.663 1.00 84.31 80 ASP A CA 1
ATOM 664 C C . ASP A 1 80 ? 0.651 -10.631 -26.331 1.00 84.31 80 ASP A C 1
ATOM 666 O O . ASP A 1 80 ? 1.314 -10.268 -25.357 1.00 84.31 80 ASP A O 1
ATOM 670 N N . PRO A 1 81 ? -0.193 -11.676 -26.247 1.00 83.44 81 PRO A N 1
ATOM 671 C CA . PRO A 1 81 ? -0.397 -12.450 -25.017 1.00 83.44 81 PRO A CA 1
ATOM 672 C C . PRO A 1 81 ? 0.849 -13.205 -24.523 1.00 83.44 81 PRO A C 1
ATOM 674 O O . PRO A 1 81 ? 0.914 -13.568 -23.345 1.00 83.44 81 PRO A O 1
ATOM 677 N N . ASP A 1 82 ? 1.838 -13.459 -25.386 1.00 86.12 82 ASP A N 1
ATOM 678 C CA . ASP A 1 82 ? 3.102 -14.076 -24.986 1.00 86.12 82 ASP A CA 1
ATOM 679 C C . ASP A 1 82 ? 4.097 -13.067 -24.402 1.00 86.12 82 ASP A C 1
ATOM 681 O O . ASP A 1 82 ? 5.059 -13.486 -23.736 1.00 86.12 82 ASP A O 1
ATOM 685 N N . ASN A 1 83 ? 3.851 -11.762 -24.583 1.00 91.69 83 ASN A N 1
ATOM 686 C CA . ASN A 1 83 ? 4.728 -10.710 -24.093 1.00 91.69 83 ASN A CA 1
ATOM 687 C C . ASN A 1 83 ? 4.857 -10.731 -22.570 1.00 91.69 83 ASN A C 1
ATOM 689 O O . ASN A 1 83 ? 3.891 -10.828 -21.816 1.00 91.69 83 ASN A O 1
ATOM 693 N N . VAL A 1 84 ? 6.090 -10.557 -22.108 1.00 95.12 84 VAL A N 1
ATOM 694 C CA . VAL A 1 84 ? 6.440 -10.413 -20.700 1.00 95.12 84 VAL A CA 1
ATOM 695 C C . VAL A 1 84 ? 7.249 -9.142 -20.479 1.00 95.12 84 VAL A C 1
ATOM 697 O O . VAL A 1 84 ? 8.004 -8.691 -21.345 1.00 95.12 84 VAL A O 1
ATOM 700 N N . VAL A 1 85 ? 7.115 -8.563 -19.287 1.00 96.81 85 VAL A N 1
ATOM 701 C CA . VAL A 1 85 ? 7.936 -7.431 -18.845 1.00 96.81 85 VAL A CA 1
ATOM 702 C C . VAL A 1 85 ? 8.876 -7.837 -17.727 1.00 96.81 85 VAL A C 1
ATOM 704 O O . VAL A 1 85 ? 8.510 -8.557 -16.798 1.00 96.81 85 VAL A O 1
ATOM 707 N N . ILE A 1 86 ? 10.096 -7.314 -17.777 1.00 96.12 86 ILE A N 1
ATOM 708 C CA . ILE A 1 86 ? 11.101 -7.530 -16.745 1.00 96.12 86 ILE A CA 1
ATOM 709 C C . ILE A 1 86 ? 11.482 -6.187 -16.150 1.00 96.12 86 ILE A C 1
ATOM 711 O O . ILE A 1 86 ? 12.295 -5.446 -16.689 1.00 96.12 86 ILE A O 1
ATOM 715 N N . VAL A 1 87 ? 10.935 -5.885 -14.978 1.00 96.19 87 VAL A N 1
ATOM 716 C CA . VAL A 1 87 ? 11.278 -4.662 -14.246 1.00 96.19 87 VAL A CA 1
ATOM 717 C C . VAL A 1 87 ? 12.406 -4.950 -13.260 1.00 96.19 87 VAL A C 1
ATOM 719 O O . VAL A 1 87 ? 12.335 -5.902 -12.467 1.00 96.19 87 VAL A O 1
ATOM 722 N N . HIS A 1 88 ? 13.458 -4.131 -13.263 1.00 92.81 88 HIS A N 1
ATOM 723 C CA . HIS A 1 88 ? 14.563 -4.292 -12.321 1.00 92.81 88 HIS A CA 1
ATOM 724 C C . HIS A 1 88 ? 15.119 -2.967 -11.800 1.00 92.81 88 HIS A C 1
ATOM 726 O O . HIS A 1 88 ? 14.992 -1.912 -12.408 1.00 92.81 88 HIS A O 1
ATOM 732 N N . CYS A 1 89 ? 15.754 -3.042 -10.634 1.00 89.75 89 CYS A N 1
ATOM 733 C CA . CYS A 1 89 ? 16.618 -1.992 -10.102 1.00 89.75 89 CYS A CA 1
ATOM 734 C C . CYS A 1 89 ? 17.914 -2.648 -9.597 1.00 89.75 89 CYS A C 1
ATOM 736 O O . CYS A 1 89 ? 18.339 -3.649 -10.173 1.00 89.75 89 CYS A O 1
ATOM 738 N N . LEU A 1 90 ? 18.538 -2.140 -8.527 1.00 85.81 90 LEU A N 1
ATOM 739 C CA . LEU A 1 90 ? 19.696 -2.804 -7.915 1.00 85.81 90 LEU A CA 1
ATOM 740 C C . LEU A 1 90 ? 19.309 -4.116 -7.211 1.00 85.81 90 LEU A C 1
ATOM 742 O O . LEU A 1 90 ? 19.763 -5.189 -7.597 1.00 85.81 90 LEU A O 1
ATOM 746 N N . ALA A 1 91 ? 18.433 -4.036 -6.206 1.00 83.19 91 ALA A N 1
ATOM 747 C CA . ALA A 1 91 ? 18.008 -5.189 -5.398 1.00 83.19 91 ALA A CA 1
ATOM 748 C C . ALA A 1 91 ? 16.665 -5.808 -5.840 1.00 83.19 91 ALA A C 1
ATOM 750 O O . ALA A 1 91 ? 16.262 -6.861 -5.344 1.00 83.19 91 ALA A O 1
ATOM 751 N N . GLY A 1 92 ? 15.930 -5.147 -6.739 1.00 80.38 92 GLY A N 1
ATOM 752 C CA . GLY A 1 92 ? 14.601 -5.593 -7.165 1.00 80.38 92 GLY A CA 1
ATOM 753 C C . GLY A 1 92 ? 13.558 -5.567 -6.043 1.00 80.38 92 GLY A C 1
ATOM 754 O O . GLY A 1 92 ? 12.773 -6.507 -5.936 1.00 80.38 92 GLY A O 1
ATOM 755 N N . ARG A 1 93 ? 13.608 -4.547 -5.170 1.00 86.06 93 ARG A N 1
ATOM 756 C CA . ARG A 1 93 ? 12.749 -4.417 -3.977 1.00 86.06 93 ARG A CA 1
ATOM 757 C C . ARG A 1 93 ? 11.965 -3.103 -3.945 1.00 86.06 93 ARG A C 1
ATOM 759 O O . ARG A 1 93 ? 10.788 -3.118 -4.255 1.00 86.06 93 ARG A O 1
ATOM 766 N N . GLY A 1 94 ? 12.609 -1.985 -3.590 1.00 87.69 94 GLY A N 1
ATOM 767 C CA . GLY A 1 94 ? 11.941 -0.683 -3.416 1.00 87.69 94 GLY A CA 1
ATOM 768 C C . GLY A 1 94 ? 11.402 -0.119 -4.730 1.00 87.69 94 GLY A C 1
ATOM 769 O O . GLY A 1 94 ? 10.219 -0.240 -5.003 1.00 87.69 94 GLY A O 1
ATOM 770 N N . ARG A 1 95 ? 12.292 0.396 -5.591 1.00 91.31 95 ARG A N 1
ATOM 771 C CA . ARG A 1 95 ? 11.931 0.988 -6.899 1.00 91.31 95 ARG A CA 1
ATOM 772 C C . ARG A 1 95 ? 11.080 0.060 -7.769 1.00 91.31 95 ARG A C 1
ATOM 774 O O . ARG A 1 95 ? 10.050 0.469 -8.287 1.00 91.31 95 ARG A O 1
ATOM 781 N N . THR A 1 96 ? 11.502 -1.202 -7.885 1.00 93.56 96 THR A N 1
ATOM 782 C CA . THR A 1 96 ? 10.753 -2.230 -8.618 1.00 93.56 96 THR A CA 1
ATOM 783 C C . THR A 1 96 ? 9.367 -2.437 -8.022 1.00 93.56 96 THR A C 1
ATOM 785 O O . THR A 1 96 ? 8.403 -2.450 -8.770 1.00 93.56 96 THR A O 1
ATOM 788 N N . GLY A 1 97 ? 9.247 -2.547 -6.697 1.00 93.25 97 GLY A N 1
ATOM 789 C CA . GLY A 1 97 ? 7.953 -2.710 -6.043 1.00 93.25 97 GLY A CA 1
ATOM 790 C C . GLY A 1 97 ? 7.037 -1.509 -6.209 1.00 93.25 97 GLY A C 1
ATOM 791 O O . GLY A 1 97 ? 5.852 -1.699 -6.433 1.00 93.25 97 GLY A O 1
ATOM 792 N N . THR A 1 98 ? 7.576 -0.287 -6.176 1.00 95.12 98 THR A N 1
ATOM 793 C CA . THR A 1 98 ? 6.805 0.936 -6.439 1.00 95.12 98 THR A CA 1
ATOM 794 C C . THR A 1 98 ? 6.196 0.908 -7.837 1.00 95.12 98 THR A C 1
ATOM 796 O O . THR A 1 98 ? 4.995 1.111 -7.976 1.00 95.12 98 THR A O 1
ATOM 799 N N . VAL A 1 99 ? 7.004 0.609 -8.862 1.00 96.19 99 VAL A N 1
ATOM 800 C CA . VAL A 1 99 ? 6.535 0.543 -10.255 1.00 96.19 99 VAL A CA 1
ATOM 801 C C . VAL A 1 99 ? 5.535 -0.590 -10.456 1.00 96.19 99 VAL A C 1
ATOM 803 O O . VAL A 1 99 ? 4.495 -0.365 -11.061 1.00 96.19 99 VAL A O 1
ATOM 806 N N . ILE A 1 100 ? 5.812 -1.787 -9.930 1.00 95.69 100 ILE A N 1
ATOM 807 C CA . ILE A 1 100 ? 4.899 -2.927 -10.072 1.00 95.69 100 ILE A CA 1
ATOM 808 C C . ILE A 1 100 ? 3.576 -2.663 -9.345 1.00 95.69 100 ILE A C 1
ATOM 810 O O . ILE A 1 100 ? 2.530 -2.891 -9.933 1.00 95.69 100 ILE A O 1
ATOM 814 N N . ALA A 1 101 ? 3.589 -2.125 -8.122 1.00 92.38 101 ALA A N 1
ATOM 815 C CA . ALA A 1 101 ? 2.358 -1.783 -7.405 1.00 92.38 101 ALA A CA 1
ATOM 816 C C . ALA A 1 101 ? 1.521 -0.743 -8.171 1.00 92.38 101 ALA A C 1
ATOM 818 O O . ALA A 1 101 ? 0.323 -0.944 -8.355 1.00 92.38 101 ALA A O 1
ATOM 819 N N . CYS A 1 102 ? 2.158 0.309 -8.702 1.00 95.62 102 CYS A N 1
ATOM 820 C CA . CYS A 1 102 ? 1.478 1.281 -9.563 1.00 95.62 102 CYS A CA 1
ATOM 821 C C . CYS A 1 102 ? 0.926 0.621 -10.833 1.00 95.62 102 CYS A C 1
ATOM 823 O O . CYS A 1 102 ? -0.200 0.905 -11.226 1.00 95.62 102 CYS A O 1
ATOM 825 N N . PHE A 1 103 ? 1.677 -0.286 -11.463 1.00 96.12 103 PHE A N 1
ATOM 826 C CA . PHE A 1 103 ? 1.220 -0.971 -12.669 1.00 96.12 103 PHE A CA 1
ATOM 827 C C . PHE A 1 103 ? 0.005 -1.863 -12.404 1.00 96.12 103 PHE A C 1
ATOM 829 O O . PHE A 1 103 ? -0.944 -1.823 -13.179 1.00 96.12 103 PHE A O 1
ATOM 836 N N . LEU A 1 104 ? -0.012 -2.622 -11.306 1.00 88.38 104 LEU A N 1
ATOM 837 C CA . LEU A 1 104 ? -1.155 -3.476 -10.966 1.00 88.38 104 LEU A CA 1
ATOM 838 C C . LEU A 1 104 ? -2.428 -2.641 -10.755 1.00 88.38 104 LEU A C 1
ATOM 840 O O . LEU A 1 104 ? -3.510 -3.039 -11.179 1.00 88.38 104 LEU A O 1
ATOM 844 N N . ALA A 1 105 ? -2.296 -1.445 -10.182 1.00 87.44 105 ALA A N 1
ATOM 845 C CA . ALA A 1 105 ? -3.396 -0.491 -10.089 1.00 87.44 105 ALA A CA 1
ATOM 846 C C . ALA A 1 105 ? -3.785 0.103 -11.448 1.00 87.44 105 ALA A C 1
ATOM 848 O O . ALA A 1 105 ? -4.965 0.204 -11.775 1.00 87.44 105 ALA A O 1
ATOM 849 N N . TYR A 1 106 ? -2.794 0.451 -12.271 1.00 91.88 106 TYR A N 1
ATOM 850 C CA . TYR A 1 106 ? -3.004 0.958 -13.626 1.00 91.88 106 TYR A CA 1
ATOM 851 C C . TYR A 1 106 ? -3.732 -0.058 -14.512 1.00 91.88 106 TYR A C 1
ATOM 853 O O . TYR A 1 106 ? -4.598 0.326 -15.291 1.00 91.88 106 TYR A O 1
ATOM 861 N N . ALA A 1 107 ? -3.425 -1.348 -14.373 1.00 85.56 107 ALA A N 1
ATOM 862 C CA . ALA A 1 107 ? -4.098 -2.448 -15.059 1.00 85.56 107 ALA A CA 1
ATOM 863 C C . ALA A 1 107 ? -5.506 -2.741 -14.503 1.00 85.56 107 ALA A C 1
ATOM 865 O O . ALA A 1 107 ? -6.224 -3.550 -15.074 1.00 85.56 107 ALA A O 1
ATOM 866 N N . GLY A 1 108 ? -5.918 -2.083 -13.413 1.00 79.50 108 GLY A N 1
ATOM 867 C CA . GLY A 1 108 ? -7.235 -2.260 -12.802 1.00 79.50 108 GLY A CA 1
ATOM 868 C C . GLY A 1 108 ? -7.347 -3.453 -11.852 1.00 79.50 108 GLY A C 1
ATOM 869 O O . GLY A 1 108 ? -8.461 -3.799 -11.475 1.00 79.50 108 GLY A O 1
ATOM 870 N N . LEU A 1 109 ? -6.227 -4.070 -11.453 1.00 75.38 109 LEU A N 1
ATOM 871 C CA . LEU A 1 109 ? -6.227 -5.233 -10.561 1.00 75.38 109 LEU A CA 1
ATOM 872 C C . LEU A 1 109 ? -6.446 -4.850 -9.090 1.00 75.38 109 LEU A C 1
ATOM 874 O O . LEU A 1 109 ? -7.062 -5.601 -8.345 1.00 75.38 109 LEU A O 1
ATOM 878 N N . PHE A 1 110 ? -5.963 -3.678 -8.671 1.00 75.50 110 PHE A N 1
ATOM 879 C CA . PHE A 1 110 ? -6.141 -3.178 -7.306 1.00 75.50 110 PHE A CA 1
ATOM 880 C C . PHE A 1 110 ? -6.629 -1.735 -7.307 1.00 75.50 110 PHE A C 1
ATOM 882 O O . PHE A 1 110 ? -6.094 -0.883 -8.016 1.00 75.50 110 PHE A O 1
ATOM 889 N N . THR A 1 111 ? -7.609 -1.438 -6.456 1.00 71.94 111 THR A N 1
ATOM 890 C CA . THR A 1 111 ? -8.081 -0.066 -6.219 1.00 71.94 111 THR A CA 1
ATOM 891 C C . THR A 1 111 ? -7.414 0.580 -5.007 1.00 71.94 111 THR A C 1
ATOM 893 O O . THR A 1 111 ? -7.323 1.806 -4.941 1.00 71.94 111 THR A O 1
ATOM 896 N N . ASP A 1 112 ? -6.920 -0.227 -4.065 1.00 74.62 112 ASP A N 1
ATOM 897 C CA . ASP A 1 112 ? -6.238 0.228 -2.855 1.00 74.62 112 ASP A CA 1
ATOM 898 C C . ASP A 1 112 ? -4.702 0.111 -2.989 1.00 74.62 112 ASP A C 1
ATOM 900 O O . ASP A 1 112 ? -4.196 -0.912 -3.468 1.00 74.62 112 ASP A O 1
ATOM 904 N N . PRO A 1 113 ? -3.934 1.153 -2.614 1.00 73.00 113 PRO A N 1
ATOM 905 C CA . PRO A 1 113 ? -2.476 1.142 -2.731 1.00 73.00 113 PRO A CA 1
ATOM 906 C C . PRO A 1 113 ? -1.797 0.136 -1.801 1.00 73.00 113 PRO A C 1
ATOM 908 O O . PRO A 1 113 ? -0.764 -0.430 -2.170 1.00 73.00 113 PRO A O 1
ATOM 911 N N . MET A 1 114 ? -2.346 -0.109 -0.610 1.00 75.12 114 MET A N 1
ATOM 912 C CA . MET A 1 114 ? -1.774 -1.054 0.347 1.00 75.12 114 MET A CA 1
ATOM 913 C C . MET A 1 114 ? -1.970 -2.494 -0.113 1.00 75.12 114 MET A C 1
ATOM 915 O O . MET A 1 114 ? -1.049 -3.299 0.053 1.00 75.12 114 MET A O 1
ATOM 919 N N . ASP A 1 115 ? -3.086 -2.802 -0.772 1.00 72.06 115 ASP A N 1
ATOM 920 C CA . ASP A 1 115 ? -3.316 -4.119 -1.375 1.00 72.06 115 ASP A CA 1
ATOM 921 C C . ASP A 1 115 ? -2.279 -4.424 -2.462 1.00 72.06 115 ASP A C 1
ATOM 923 O O . ASP A 1 115 ? -1.614 -5.462 -2.417 1.00 72.06 115 ASP A O 1
ATOM 927 N N . ALA A 1 116 ? -2.045 -3.484 -3.385 1.00 76.00 116 ALA A N 1
ATOM 928 C CA . ALA A 1 116 ? -1.052 -3.647 -4.449 1.00 76.00 116 ALA A CA 1
ATOM 929 C C . ALA A 1 116 ? 0.378 -3.820 -3.897 1.00 76.00 116 ALA A C 1
ATOM 931 O O . ALA A 1 116 ? 1.152 -4.668 -4.359 1.00 76.00 116 ALA A O 1
ATOM 932 N N . LEU A 1 117 ? 0.736 -3.035 -2.876 1.00 77.81 117 LEU A N 1
ATOM 933 C CA . LEU A 1 117 ? 2.030 -3.118 -2.194 1.00 77.81 117 LEU A CA 1
ATOM 934 C C . LEU A 1 117 ? 2.212 -4.449 -1.452 1.00 77.81 117 LEU A C 1
ATOM 936 O O . LEU A 1 117 ? 3.295 -5.045 -1.511 1.00 77.81 117 LEU A O 1
ATOM 940 N N . THR A 1 118 ? 1.161 -4.921 -0.783 1.00 73.19 118 THR A N 1
ATOM 941 C CA . THR A 1 118 ? 1.142 -6.193 -0.049 1.00 73.19 118 THR A CA 1
ATOM 942 C C . THR A 1 118 ? 1.220 -7.373 -1.007 1.00 73.19 118 THR A C 1
ATOM 944 O O . THR A 1 118 ? 2.022 -8.285 -0.798 1.00 73.19 118 THR A O 1
ATOM 947 N N . PHE A 1 119 ? 0.481 -7.330 -2.115 1.00 75.81 119 PHE A N 1
ATOM 948 C CA . PHE A 1 119 ? 0.555 -8.343 -3.161 1.00 75.81 119 PHE A CA 1
ATOM 949 C C . PHE A 1 119 ? 1.975 -8.458 -3.729 1.00 75.81 119 PHE A C 1
ATOM 951 O O . PHE A 1 119 ? 2.540 -9.555 -3.783 1.00 75.81 119 PHE A O 1
ATOM 958 N N . PHE A 1 120 ? 2.606 -7.327 -4.073 1.00 82.62 120 PHE A N 1
ATOM 959 C CA . PHE A 1 120 ? 3.996 -7.322 -4.535 1.00 82.62 120 PHE A CA 1
ATOM 960 C C . PHE A 1 120 ? 4.947 -7.922 -3.493 1.00 82.62 120 PHE A C 1
ATOM 962 O O . PHE A 1 120 ? 5.792 -8.755 -3.829 1.00 82.62 120 PHE A O 1
ATOM 969 N N . ALA A 1 121 ? 4.818 -7.506 -2.231 1.00 74.38 121 ALA A N 1
ATOM 970 C CA . ALA A 1 121 ? 5.614 -8.021 -1.125 1.00 74.38 121 ALA A CA 1
ATOM 971 C C . ALA A 1 121 ? 5.529 -9.552 -1.028 1.00 74.38 121 ALA A C 1
ATOM 973 O O . ALA A 1 121 ? 6.574 -10.210 -0.974 1.00 74.38 121 ALA A O 1
ATOM 974 N N . CYS A 1 122 ? 4.309 -10.095 -1.082 1.00 71.44 122 CYS A N 1
ATOM 975 C CA . CYS A 1 122 ? 4.034 -11.527 -1.017 1.00 71.44 122 CYS A CA 1
ATOM 976 C C . CYS A 1 122 ? 4.621 -12.295 -2.200 1.00 71.44 122 CYS A C 1
ATOM 978 O O . CYS A 1 122 ? 5.257 -13.330 -2.017 1.00 71.44 122 CYS A O 1
ATOM 980 N N . LYS A 1 123 ? 4.477 -11.773 -3.423 1.00 76.44 123 LYS A N 1
ATOM 981 C CA . LYS A 1 123 ? 5.004 -12.438 -4.624 1.00 76.44 123 LYS A CA 1
ATOM 982 C C . LYS A 1 123 ? 6.520 -12.377 -4.728 1.00 76.44 123 LYS A C 1
ATOM 984 O O . LYS A 1 123 ? 7.148 -13.288 -5.258 1.00 76.44 123 LYS A O 1
ATOM 989 N N . ARG A 1 124 ? 7.134 -11.297 -4.245 1.00 80.81 124 ARG A N 1
ATOM 990 C CA . ARG A 1 124 ? 8.566 -11.058 -4.435 1.00 80.81 124 ARG A CA 1
ATOM 991 C C . ARG A 1 124 ? 9.447 -11.789 -3.422 1.00 80.81 124 ARG A C 1
ATOM 993 O O . ARG A 1 124 ? 10.606 -12.069 -3.750 1.00 80.81 124 ARG A O 1
ATOM 1000 N N . SER A 1 125 ? 8.970 -12.006 -2.195 1.00 69.38 125 SER A N 1
ATOM 1001 C CA . SER A 1 125 ? 9.798 -12.448 -1.068 1.00 69.38 125 SER A CA 1
ATOM 1002 C C . SER A 1 125 ? 9.043 -13.376 -0.122 1.00 69.38 125 SER A C 1
ATOM 1004 O O . SER A 1 125 ? 7.971 -13.025 0.349 1.00 69.38 125 SER A O 1
ATOM 1006 N N . ALA A 1 126 ? 9.668 -14.489 0.275 1.00 52.72 126 ALA A N 1
ATOM 1007 C CA . ALA A 1 126 ? 9.129 -15.399 1.293 1.00 52.72 126 ALA A CA 1
ATOM 1008 C C . ALA A 1 126 ? 9.001 -14.753 2.689 1.00 52.72 126 ALA A C 1
ATOM 1010 O O . ALA A 1 126 ? 8.186 -15.173 3.499 1.00 52.72 126 ALA A O 1
ATOM 1011 N N . LYS A 1 127 ? 9.791 -13.703 2.972 1.00 52.66 127 LYS A N 1
ATOM 1012 C CA . LYS A 1 127 ? 9.660 -12.870 4.188 1.00 52.66 127 LYS A CA 1
ATOM 1013 C C . LYS A 1 127 ? 8.705 -11.687 3.983 1.00 52.66 127 LYS A C 1
ATOM 1015 O O . LYS A 1 127 ? 8.637 -10.787 4.824 1.00 52.66 127 LYS A O 1
ATOM 1020 N N . GLU A 1 128 ? 8.074 -11.628 2.810 1.00 56.19 128 GLU A N 1
ATOM 1021 C CA . GLU A 1 128 ? 7.116 -10.613 2.370 1.00 56.19 128 GLU A CA 1
ATOM 1022 C C . GLU A 1 128 ? 7.655 -9.179 2.483 1.00 56.19 128 GLU A C 1
ATOM 1024 O O . GLU A 1 128 ? 6.975 -8.201 2.789 1.00 56.19 128 GLU A O 1
ATOM 1029 N N . GLN A 1 129 ? 8.958 -9.037 2.287 1.00 63.41 129 GLN A N 1
ATOM 1030 C CA . GLN A 1 129 ? 9.619 -7.747 2.346 1.00 63.41 129 GLN A CA 1
ATOM 1031 C C . GLN A 1 129 ? 9.447 -6.997 1.020 1.00 63.41 129 GLN A C 1
ATOM 1033 O O . GLN A 1 129 ? 10.219 -7.209 0.085 1.00 63.41 129 GLN A O 1
ATOM 1038 N N . GLY A 1 130 ? 8.472 -6.090 0.959 1.00 78.69 130 GLY A N 1
ATOM 1039 C CA . GLY A 1 130 ? 8.215 -5.232 -0.200 1.00 78.69 130 GLY A CA 1
ATOM 1040 C C . GLY A 1 130 ? 8.841 -3.838 -0.106 1.00 78.69 130 GLY A C 1
ATOM 1041 O O . GLY A 1 130 ? 9.967 -3.651 0.385 1.00 78.69 130 GLY A O 1
ATOM 1042 N N . VAL A 1 131 ? 8.088 -2.855 -0.599 1.00 86.19 131 VAL A N 1
ATOM 1043 C CA . VAL A 1 131 ? 8.413 -1.426 -0.537 1.00 86.19 131 VAL A CA 1
ATOM 1044 C C . VAL A 1 131 ? 8.279 -0.954 0.908 1.00 86.19 131 VAL A C 1
ATOM 1046 O O . VAL A 1 131 ? 7.202 -0.981 1.482 1.00 86.19 131 VAL A O 1
ATOM 1049 N N . SER A 1 132 ? 9.390 -0.539 1.510 1.00 84.56 132 SER A N 1
ATOM 1050 C CA . SER A 1 132 ? 9.428 -0.116 2.920 1.00 84.56 132 SER A CA 1
ATOM 1051 C C . SER A 1 132 ? 9.849 1.342 3.101 1.00 84.56 132 SER A C 1
ATOM 1053 O O . SER A 1 132 ? 10.217 1.729 4.203 1.00 84.56 132 SER A O 1
ATOM 1055 N N . VAL A 1 133 ? 9.994 2.088 2.007 1.00 90.19 133 VAL A N 1
ATOM 1056 C CA . VAL A 1 133 ? 10.451 3.482 2.021 1.00 90.19 133 VAL A CA 1
ATOM 1057 C C . VAL A 1 133 ? 9.198 4.367 2.025 1.00 90.19 133 VAL A C 1
ATOM 1059 O O . VAL A 1 133 ? 8.469 4.324 1.035 1.00 90.19 133 VAL A O 1
ATOM 1062 N N . PRO A 1 134 ? 8.918 5.128 3.100 1.00 90.56 134 PRO A N 1
ATOM 1063 C CA . PRO A 1 134 ? 7.729 5.968 3.228 1.00 90.56 134 PRO A CA 1
ATOM 1064 C C . PRO A 1 134 ? 7.393 6.828 2.009 1.00 90.56 134 PRO A C 1
ATOM 1066 O O . PRO A 1 134 ? 6.256 6.809 1.554 1.00 90.56 134 PRO A O 1
ATOM 1069 N N . SER A 1 135 ? 8.364 7.526 1.419 1.00 93.75 135 SER A N 1
ATOM 1070 C CA . SER A 1 135 ? 8.134 8.340 0.222 1.00 93.75 135 SER A CA 1
ATOM 1071 C C . SER A 1 135 ? 7.729 7.501 -0.987 1.00 93.75 135 SER A C 1
ATOM 1073 O O . SER A 1 135 ? 6.876 7.918 -1.760 1.00 93.75 135 SER A O 1
ATOM 1075 N N . GLN A 1 136 ? 8.270 6.289 -1.143 1.00 93.19 136 GLN A N 1
ATOM 1076 C CA . GLN A 1 136 ? 7.835 5.380 -2.207 1.00 93.19 136 GLN A CA 1
ATOM 1077 C C . GLN A 1 136 ? 6.386 4.930 -1.994 1.00 93.19 136 GLN A C 1
ATOM 1079 O O . GLN A 1 136 ? 5.616 4.939 -2.946 1.00 93.19 136 GLN A O 1
ATOM 10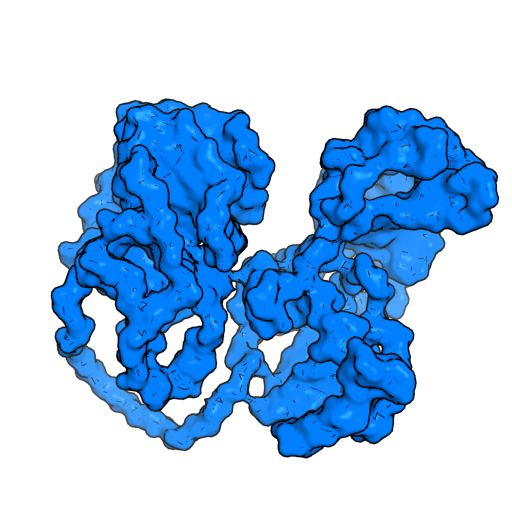84 N N . VAL A 1 137 ? 6.005 4.590 -0.758 1.00 91.56 137 VAL A N 1
ATOM 1085 C CA . VAL A 1 137 ? 4.620 4.230 -0.399 1.00 91.56 137 VAL A CA 1
ATOM 1086 C C . VAL A 1 137 ? 3.670 5.405 -0.649 1.00 91.56 137 VAL A C 1
ATOM 1088 O O . VAL A 1 137 ? 2.635 5.236 -1.289 1.00 91.56 137 VAL A O 1
ATOM 1091 N N . ARG A 1 138 ? 4.059 6.616 -0.232 1.00 92.81 138 ARG A N 1
ATOM 1092 C CA . ARG A 1 138 ? 3.299 7.855 -0.448 1.00 92.81 138 ARG A CA 1
ATOM 1093 C C . ARG A 1 138 ? 3.012 8.099 -1.930 1.00 92.81 138 ARG A C 1
ATOM 1095 O O . ARG A 1 138 ? 1.885 8.421 -2.284 1.00 92.81 138 ARG A O 1
ATOM 1102 N N . TYR A 1 139 ? 4.003 7.888 -2.794 1.00 94.62 139 TYR A N 1
ATOM 1103 C CA . TYR A 1 139 ? 3.848 8.055 -4.239 1.00 94.62 139 TYR A CA 1
ATOM 1104 C C . TYR A 1 139 ? 2.961 6.990 -4.892 1.00 94.62 139 TYR A C 1
ATOM 1106 O O . TYR A 1 139 ? 2.238 7.322 -5.828 1.00 94.62 139 TYR A O 1
ATOM 1114 N N . VAL A 1 140 ? 2.942 5.750 -4.384 1.00 94.44 140 VAL A N 1
ATOM 1115 C CA . VAL A 1 140 ? 1.919 4.768 -4.796 1.00 94.44 140 VAL A CA 1
ATOM 1116 C C . VAL A 1 140 ? 0.524 5.272 -4.409 1.00 94.44 140 VAL A C 1
ATOM 1118 O O . VAL A 1 140 ? -0.388 5.232 -5.229 1.00 94.44 140 VAL A O 1
ATOM 1121 N N . GLY A 1 141 ? 0.365 5.840 -3.209 1.00 91.19 141 GLY A N 1
ATOM 1122 C CA . GLY A 1 141 ? -0.886 6.481 -2.789 1.00 91.19 141 GLY A CA 1
ATOM 1123 C C . GLY A 1 141 ? -1.324 7.622 -3.717 1.00 91.19 141 GLY A C 1
ATOM 1124 O O . GLY A 1 141 ? -2.465 7.633 -4.175 1.00 91.19 141 GLY A O 1
ATOM 1125 N N . TYR A 1 142 ? -0.412 8.538 -4.060 1.00 92.56 142 TYR A N 1
ATOM 1126 C CA . TYR A 1 142 ? -0.680 9.620 -5.018 1.00 92.56 142 TYR A CA 1
ATOM 1127 C C . TYR A 1 142 ? -1.101 9.085 -6.388 1.00 92.56 142 TYR A C 1
ATOM 1129 O O . TYR A 1 142 ? -2.079 9.557 -6.964 1.00 92.56 142 TYR A O 1
ATOM 1137 N N . PHE A 1 143 ? -0.404 8.064 -6.887 1.00 93.19 143 PHE A N 1
ATOM 1138 C CA . PHE A 1 143 ? -0.718 7.419 -8.156 1.00 93.19 143 PHE A CA 1
ATOM 1139 C C . PHE A 1 143 ? -2.132 6.817 -8.166 1.00 93.19 143 PHE A C 1
ATOM 1141 O O . PHE A 1 143 ? -2.917 7.087 -9.076 1.00 93.19 143 PHE A O 1
ATOM 1148 N N . HIS A 1 144 ? -2.492 6.064 -7.120 1.00 90.25 144 HIS A N 1
ATOM 1149 C CA . HIS A 1 144 ? -3.840 5.513 -6.956 1.00 90.25 144 HIS A CA 1
ATOM 1150 C C . HIS A 1 144 ? -4.904 6.606 -6.866 1.00 90.25 144 HIS A C 1
ATOM 1152 O O . HIS A 1 144 ? -5.966 6.479 -7.473 1.00 90.25 144 HIS A O 1
ATOM 1158 N N . GLN A 1 145 ? -4.630 7.687 -6.132 1.00 87.75 145 GLN A N 1
ATOM 1159 C CA . GLN A 1 145 ? -5.563 8.800 -6.010 1.00 87.75 145 GLN A CA 1
ATOM 1160 C C . GLN A 1 145 ? -5.858 9.428 -7.375 1.00 87.75 145 GLN A C 1
ATOM 1162 O O . GLN A 1 145 ? -7.028 9.634 -7.682 1.00 87.75 145 GLN A O 1
ATOM 1167 N N . VAL A 1 146 ? -4.841 9.658 -8.212 1.00 87.81 146 VAL A N 1
ATOM 1168 C CA . VAL A 1 146 ? -5.021 10.185 -9.578 1.00 87.81 146 VAL A CA 1
ATOM 1169 C C . VAL A 1 146 ? -5.834 9.220 -10.445 1.00 87.81 146 VAL A C 1
ATOM 1171 O O . VAL A 1 146 ? -6.777 9.643 -11.111 1.00 87.81 146 VAL A O 1
ATOM 1174 N N . LEU A 1 147 ? -5.546 7.914 -10.394 1.00 86.25 147 LEU A N 1
ATOM 1175 C CA . LEU A 1 147 ? -6.335 6.907 -11.119 1.00 86.25 147 LEU A CA 1
ATOM 1176 C C . LEU A 1 147 ? -7.799 6.843 -10.659 1.00 86.25 147 LEU A C 1
ATOM 1178 O O . LEU A 1 147 ? -8.695 6.629 -11.479 1.00 86.25 147 LEU A O 1
ATOM 1182 N N . LYS A 1 148 ? -8.044 7.019 -9.356 1.00 83.81 148 LYS A N 1
ATOM 1183 C CA . LYS A 1 148 ? -9.383 6.986 -8.759 1.00 83.81 148 LYS A CA 1
ATOM 1184 C C . LYS A 1 148 ? -10.186 8.238 -9.102 1.00 83.81 148 LYS A C 1
ATOM 1186 O O . LYS A 1 148 ? -11.359 8.121 -9.442 1.00 83.81 148 LYS A O 1
ATOM 1191 N N . THR A 1 149 ? -9.584 9.422 -8.998 1.00 81.94 149 THR A N 1
ATOM 1192 C CA . THR A 1 149 ? -10.278 10.693 -9.257 1.00 81.94 149 THR A CA 1
ATOM 1193 C C . THR A 1 149 ? -10.396 11.005 -10.740 1.00 81.94 149 THR A C 1
ATOM 1195 O O . THR A 1 149 ? -11.310 11.731 -11.115 1.00 81.94 149 THR A O 1
ATOM 1198 N N . ARG A 1 150 ? -9.493 10.470 -11.577 1.00 79.19 150 ARG A N 1
ATOM 1199 C CA . ARG A 1 150 ? -9.338 10.851 -12.991 1.00 79.19 150 ARG A CA 1
ATOM 1200 C C . ARG A 1 150 ? -9.072 12.345 -13.176 1.00 79.19 150 ARG A C 1
ATOM 1202 O O . ARG A 1 150 ? -9.390 12.907 -14.216 1.00 79.19 150 ARG A O 1
ATOM 1209 N N . ILE A 1 151 ? -8.484 12.982 -12.166 1.00 76.19 151 ILE A N 1
ATOM 1210 C CA . ILE A 1 151 ? -8.103 14.392 -12.205 1.00 76.19 151 ILE A CA 1
ATOM 1211 C C . ILE A 1 151 ? -6.586 14.452 -12.310 1.00 76.19 151 ILE A C 1
ATOM 1213 O O . ILE A 1 151 ? -5.880 13.996 -11.406 1.00 76.19 151 ILE A O 1
ATOM 1217 N N . ALA A 1 152 ? -6.098 15.029 -13.406 1.00 75.81 152 ALA A N 1
ATOM 1218 C CA . ALA A 1 152 ? -4.690 15.343 -13.576 1.00 75.81 152 ALA A CA 1
ATOM 1219 C C . ALA A 1 152 ? -4.213 16.233 -12.411 1.00 75.81 152 ALA A C 1
ATOM 1221 O O . ALA A 1 152 ? -4.840 17.261 -12.133 1.00 75.81 152 ALA A O 1
ATOM 1222 N N . PRO A 1 153 ? -3.129 15.873 -11.703 1.00 76.75 153 PRO A N 1
ATOM 1223 C CA . PRO A 1 153 ? -2.615 16.707 -10.630 1.00 76.75 153 PRO A CA 1
ATOM 1224 C C . PRO A 1 153 ? -2.087 18.013 -11.227 1.00 76.75 153 PRO A C 1
ATOM 1226 O O . PRO A 1 153 ? -1.056 18.027 -11.891 1.00 76.75 153 PRO A O 1
ATOM 1229 N N . ALA A 1 154 ? -2.794 19.116 -10.978 1.00 76.75 154 ALA A N 1
ATOM 1230 C CA . ALA A 1 154 ? -2.324 20.458 -11.296 1.00 76.75 154 ALA A CA 1
ATOM 1231 C C . ALA A 1 154 ? -1.329 20.889 -10.207 1.00 76.75 154 ALA A C 1
ATOM 1233 O O . ALA A 1 154 ? -1.726 20.990 -9.040 1.00 76.75 154 ALA A O 1
ATOM 1234 N N . PRO A 1 155 ? -0.030 21.081 -10.508 1.00 75.62 155 PRO A N 1
ATOM 1235 C CA . PRO A 1 155 ? 0.940 21.489 -9.501 1.00 75.62 155 PRO A CA 1
ATOM 1236 C C . PRO A 1 155 ? 0.574 22.859 -8.933 1.00 75.62 155 PRO A C 1
ATOM 1238 O O . PRO A 1 155 ? 0.553 23.859 -9.649 1.00 75.62 155 PRO A O 1
ATOM 1241 N N . THR A 1 156 ? 0.293 22.902 -7.633 1.00 81.19 156 THR A N 1
ATOM 1242 C CA . THR A 1 156 ? 0.010 24.147 -6.919 1.00 81.19 156 THR A CA 1
ATOM 1243 C C . THR A 1 156 ? 1.338 24.777 -6.502 1.00 81.19 156 THR A C 1
ATOM 1245 O O . THR A 1 156 ? 2.100 24.115 -5.786 1.00 81.19 156 THR A O 1
ATOM 1248 N N . PRO A 1 157 ? 1.670 26.010 -6.929 1.00 87.75 157 PRO A N 1
ATOM 1249 C CA . PRO A 1 157 ? 2.882 26.670 -6.470 1.00 87.75 157 PRO A CA 1
ATOM 1250 C C . PRO A 1 157 ? 2.736 27.051 -4.995 1.00 87.75 157 PRO A C 1
ATOM 1252 O O . PRO A 1 157 ? 1.762 27.695 -4.599 1.00 87.75 157 PRO A O 1
ATOM 1255 N N . ILE A 1 158 ? 3.715 26.675 -4.175 1.00 91.50 158 ILE A N 1
ATOM 1256 C CA . ILE A 1 158 ? 3.738 27.015 -2.748 1.00 91.50 158 ILE A CA 1
ATOM 1257 C C . ILE A 1 158 ? 5.013 27.785 -2.415 1.00 91.50 158 ILE A C 1
ATOM 1259 O O . ILE A 1 158 ? 6.096 27.417 -2.856 1.00 91.50 158 ILE A O 1
ATOM 1263 N N . ALA A 1 159 ? 4.903 28.848 -1.622 1.00 92.62 159 ALA A N 1
ATOM 1264 C CA . ALA A 1 159 ? 6.053 29.550 -1.061 1.00 92.62 159 ALA A CA 1
ATOM 1265 C C . ALA A 1 159 ? 6.283 29.071 0.370 1.00 92.62 159 ALA A C 1
ATOM 1267 O O . ALA A 1 159 ? 5.467 29.347 1.252 1.00 92.62 159 ALA A O 1
ATOM 1268 N N . VAL A 1 160 ? 7.392 28.373 0.607 1.00 94.69 160 VAL A N 1
ATOM 1269 C CA . VAL A 1 160 ? 7.806 27.975 1.957 1.00 94.69 160 VAL A CA 1
ATOM 1270 C C . VAL A 1 160 ? 8.173 29.233 2.728 1.00 94.69 160 VAL A C 1
ATOM 1272 O O . VAL A 1 160 ? 8.945 30.043 2.230 1.00 94.69 160 VAL A O 1
ATOM 1275 N N . LEU A 1 161 ? 7.605 29.385 3.922 1.00 93.69 161 LEU A N 1
ATOM 1276 C CA . LEU A 1 161 ? 7.836 30.490 4.854 1.00 93.69 161 LEU A CA 1
ATOM 1277 C C . LEU A 1 161 ? 8.783 30.082 5.986 1.00 93.69 161 LEU A C 1
ATOM 1279 O O . LEU A 1 161 ? 9.499 30.916 6.540 1.00 93.69 161 LEU A O 1
ATOM 1283 N N . GLY A 1 162 ? 8.765 28.803 6.362 1.00 94.31 162 GLY A N 1
ATOM 1284 C CA . GLY A 1 162 ? 9.647 28.269 7.387 1.00 94.31 162 GLY A CA 1
ATOM 1285 C C . GLY A 1 162 ? 9.687 26.748 7.398 1.00 94.31 162 GLY A C 1
ATOM 1286 O O . GLY A 1 162 ? 8.745 26.084 6.968 1.00 94.31 162 GLY A O 1
ATOM 1287 N N . ILE A 1 163 ? 10.794 26.212 7.895 1.00 96.75 163 ILE A N 1
ATOM 1288 C CA . ILE A 1 163 ? 11.039 24.785 8.081 1.00 96.75 163 ILE A CA 1
ATOM 1289 C C . ILE A 1 163 ? 11.362 24.568 9.554 1.00 96.75 163 ILE A C 1
ATOM 1291 O O . ILE A 1 163 ? 12.241 25.239 10.094 1.00 96.75 163 ILE A O 1
ATOM 1295 N N . THR A 1 164 ? 10.679 23.621 10.178 1.00 97.12 164 THR A N 1
ATOM 1296 C CA . THR A 1 164 ? 10.841 23.283 11.590 1.00 97.12 164 THR A CA 1
ATOM 1297 C C . THR A 1 164 ? 11.260 21.824 11.714 1.00 97.12 164 THR A C 1
ATOM 1299 O O . THR A 1 164 ? 10.661 20.941 11.102 1.00 97.12 164 THR A O 1
ATOM 1302 N N . LEU A 1 165 ? 12.312 21.572 12.491 1.00 96.88 165 LEU A N 1
ATOM 1303 C CA . LEU A 1 165 ? 12.767 20.244 12.889 1.00 96.88 165 LEU A CA 1
ATOM 1304 C C . LEU A 1 165 ? 12.542 20.108 14.393 1.00 96.88 165 LEU A C 1
ATOM 1306 O O . LEU A 1 165 ? 13.314 20.656 15.179 1.00 96.88 165 LEU A O 1
ATOM 1310 N N . SER A 1 166 ? 11.488 19.408 14.793 1.00 95.06 166 SER A N 1
ATOM 1311 C CA . SER A 1 166 ? 11.154 19.201 16.205 1.00 95.06 166 SER A CA 1
ATOM 1312 C C . SER A 1 166 ? 11.808 17.931 16.740 1.00 95.06 166 SER A C 1
ATOM 1314 O O . SER A 1 166 ? 11.993 16.965 15.997 1.00 95.06 166 SER A O 1
ATOM 1316 N N . HIS A 1 167 ? 12.144 17.925 18.034 1.00 92.88 167 HIS A N 1
ATOM 1317 C CA . HIS A 1 167 ? 12.780 16.799 18.728 1.00 92.88 167 HIS A CA 1
ATOM 1318 C C . HIS A 1 167 ? 14.075 16.317 18.057 1.00 92.88 167 HIS A C 1
ATOM 1320 O O . HIS A 1 167 ? 14.225 15.136 17.723 1.00 92.88 167 HIS A O 1
ATOM 1326 N N . CYS A 1 168 ? 15.009 17.246 17.836 1.00 92.50 168 CYS A N 1
ATOM 1327 C CA . CYS A 1 168 ? 16.253 16.999 17.111 1.00 92.50 168 CYS A CA 1
ATOM 1328 C C . CYS A 1 168 ? 17.060 15.810 17.682 1.00 92.50 168 CYS A C 1
ATOM 1330 O O . CYS A 1 168 ? 17.122 15.621 18.899 1.00 92.50 168 CYS A O 1
ATOM 1332 N N . PRO A 1 169 ? 17.685 14.984 16.822 1.00 88.62 169 PRO A N 1
ATOM 1333 C CA . PRO A 1 169 ? 18.360 13.760 17.247 1.00 88.62 169 PRO A CA 1
ATOM 1334 C C . PRO A 1 169 ? 19.738 14.024 17.864 1.00 88.62 169 PRO A C 1
ATOM 1336 O O . PRO A 1 169 ? 20.442 14.939 17.451 1.00 88.62 169 PRO A O 1
ATOM 1339 N N . ALA A 1 170 ? 20.194 13.147 18.760 1.00 83.31 170 ALA A N 1
ATOM 1340 C CA . ALA A 1 170 ? 21.581 13.1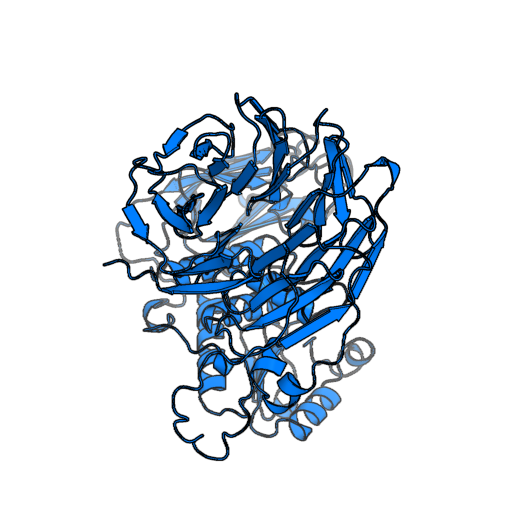57 19.226 1.00 83.31 170 ALA A CA 1
ATOM 1341 C C . ALA A 1 170 ? 22.507 12.527 18.164 1.00 83.31 170 ALA A C 1
ATOM 1343 O O . ALA A 1 170 ? 22.420 11.329 17.884 1.00 83.31 170 ALA A O 1
ATOM 1344 N N . VAL A 1 171 ? 23.404 13.320 17.565 1.00 75.75 171 VAL A N 1
ATOM 1345 C CA . VAL A 1 171 ? 24.347 12.863 16.522 1.00 75.75 171 VAL A CA 1
ATOM 1346 C C . VAL A 1 171 ? 25.793 13.140 16.954 1.00 75.75 171 VAL A C 1
ATOM 1348 O O . VAL A 1 171 ? 26.069 14.202 17.497 1.00 75.75 171 VAL A O 1
ATOM 1351 N N . GLU A 1 172 ? 26.688 12.158 16.752 1.00 61.09 172 GLU A N 1
ATOM 1352 C CA . GLU A 1 172 ? 28.163 12.212 16.896 1.00 61.09 172 GLU A CA 1
ATOM 1353 C C . GLU A 1 172 ? 28.725 13.356 17.776 1.00 61.09 172 GLU A C 1
ATOM 1355 O O . GLU A 1 172 ? 29.294 14.326 17.278 1.00 61.09 172 GLU A O 1
ATOM 1360 N N . GLY A 1 173 ? 28.616 13.221 19.103 1.00 60.06 173 GLY A N 1
ATOM 1361 C CA . GLY A 1 173 ? 29.242 14.154 20.055 1.00 60.06 173 GLY A CA 1
ATOM 1362 C C . GLY A 1 173 ? 28.300 15.154 20.729 1.00 60.06 173 GLY A C 1
ATOM 1363 O O . GLY A 1 173 ? 28.779 16.077 21.379 1.00 60.06 173 GLY A O 1
ATOM 1364 N N . GLY A 1 174 ? 26.984 14.968 20.603 1.00 78.06 174 GLY A N 1
ATOM 1365 C CA . GLY A 1 174 ? 25.974 15.615 21.450 1.00 78.06 174 GLY A CA 1
ATOM 1366 C C . GLY A 1 174 ? 25.060 16.565 20.685 1.00 78.06 174 GLY A C 1
ATOM 1367 O O . GLY A 1 174 ? 23.851 16.401 20.743 1.00 78.06 174 GLY A O 1
ATOM 1368 N N . LEU A 1 175 ? 25.619 17.489 19.901 1.00 87.12 175 LEU A N 1
ATOM 1369 C CA . LEU A 1 175 ? 24.853 18.557 19.242 1.00 87.12 175 LEU A CA 1
ATOM 1370 C C . LEU A 1 175 ? 24.509 18.244 17.784 1.00 87.12 175 LEU A C 1
ATOM 1372 O O . LEU A 1 175 ? 25.381 17.889 16.985 1.00 87.12 175 LEU A O 1
ATOM 1376 N N . PHE A 1 176 ? 23.263 18.495 17.392 1.00 90.75 176 PHE A N 1
ATOM 1377 C CA . PHE A 1 176 ? 22.793 18.355 16.020 1.00 90.75 176 PHE A CA 1
ATOM 1378 C C . PHE A 1 176 ? 22.972 19.650 15.223 1.00 90.75 176 PHE A C 1
ATOM 1380 O O . PHE A 1 176 ? 22.459 20.691 15.596 1.00 90.75 176 PHE A O 1
ATOM 1387 N N . ARG A 1 177 ? 23.686 19.595 14.094 1.00 92.38 177 ARG A N 1
ATOM 1388 C CA . ARG A 1 177 ? 23.873 20.727 13.168 1.00 92.38 177 ARG A CA 1
ATOM 1389 C C . ARG A 1 177 ? 23.112 20.491 11.857 1.00 92.38 177 ARG A C 1
ATOM 1391 O O . ARG A 1 177 ? 23.683 19.863 10.955 1.00 92.38 177 ARG A O 1
ATOM 1398 N N . PRO A 1 178 ? 21.837 20.909 11.757 1.00 93.81 178 PRO A N 1
ATOM 1399 C CA . PRO A 1 178 ? 20.985 20.610 10.612 1.00 93.81 178 PRO A CA 1
ATOM 1400 C C . PRO A 1 178 ? 21.353 21.418 9.368 1.00 93.81 178 PRO A C 1
ATOM 1402 O O . PRO A 1 178 ? 21.373 22.643 9.379 1.00 93.81 178 PRO A O 1
ATOM 1405 N N . VAL A 1 179 ? 21.542 20.725 8.249 1.00 94.50 179 VAL A N 1
ATOM 1406 C CA . VAL A 1 179 ? 21.570 21.313 6.906 1.00 94.50 179 VAL A CA 1
ATOM 1407 C C . VAL A 1 179 ? 20.380 20.777 6.123 1.00 94.50 179 VAL A C 1
ATOM 1409 O O . VAL A 1 179 ? 20.263 19.565 5.935 1.00 94.50 179 VAL A O 1
ATOM 1412 N N . VAL A 1 180 ? 19.505 21.667 5.659 1.00 95.62 180 VAL A N 1
ATOM 1413 C CA . VAL A 1 180 ? 18.308 21.314 4.888 1.00 95.62 180 VAL A CA 1
ATOM 1414 C C . VAL A 1 180 ? 18.555 21.600 3.416 1.00 95.62 180 VAL A C 1
ATOM 1416 O O . VAL A 1 180 ? 18.915 22.715 3.044 1.00 95.62 180 VAL A O 1
ATOM 1419 N N . GLN A 1 181 ? 18.349 20.590 2.578 1.00 95.00 181 GLN A N 1
ATOM 1420 C CA . GLN A 1 181 ? 18.409 20.697 1.124 1.00 95.00 181 GLN A CA 1
ATOM 1421 C C . GLN A 1 181 ? 17.034 20.400 0.536 1.00 95.00 181 GLN A C 1
ATOM 1423 O O . GLN A 1 181 ? 16.439 19.384 0.890 1.00 95.00 181 GLN A O 1
ATOM 1428 N N . ILE A 1 182 ? 16.551 21.260 -0.361 1.00 94.44 182 ILE A N 1
ATOM 1429 C CA . ILE A 1 182 ? 15.297 21.063 -1.095 1.00 94.44 182 ILE A CA 1
ATOM 1430 C C . ILE A 1 182 ? 15.608 21.019 -2.585 1.00 94.44 182 ILE A C 1
ATOM 1432 O O . ILE A 1 182 ? 16.271 21.917 -3.112 1.00 94.44 182 ILE A O 1
ATOM 1436 N N . SER A 1 183 ? 15.111 19.987 -3.257 1.00 91.00 183 SER A N 1
ATOM 1437 C CA . SER A 1 183 ? 15.230 19.823 -4.704 1.00 91.00 183 SER A CA 1
ATOM 1438 C C . SER A 1 183 ? 13.851 19.677 -5.336 1.00 91.00 183 SER A C 1
ATOM 1440 O O . SER A 1 183 ? 12.974 19.039 -4.755 1.00 91.00 183 SER A O 1
ATOM 1442 N N . SER A 1 184 ? 13.685 20.254 -6.522 1.00 86.25 184 SER A N 1
ATOM 1443 C CA . SER A 1 184 ? 12.522 20.065 -7.391 1.00 86.25 184 SER A CA 1
ATOM 1444 C C . SER A 1 184 ? 12.967 19.199 -8.563 1.00 86.25 184 SER A C 1
ATOM 1446 O O . SER A 1 184 ? 13.845 19.607 -9.328 1.00 86.25 184 SER A O 1
ATOM 1448 N N . GLY A 1 185 ? 12.445 17.977 -8.660 1.00 78.06 185 GLY A N 1
ATOM 1449 C CA . GLY A 1 185 ? 13.017 16.962 -9.549 1.00 78.06 185 GLY A CA 1
ATOM 1450 C C . GLY A 1 185 ? 14.513 16.736 -9.269 1.00 78.06 185 GLY A C 1
ATOM 1451 O O . GLY A 1 185 ? 14.914 16.484 -8.132 1.00 78.06 185 GLY A O 1
ATOM 1452 N N . SER A 1 186 ? 15.353 16.849 -10.301 1.00 75.00 186 SER A N 1
ATOM 1453 C CA . SER A 1 186 ? 16.817 16.702 -10.208 1.00 75.00 186 SER A CA 1
ATOM 1454 C C . SER A 1 186 ? 17.552 17.979 -9.771 1.00 75.00 186 SER A C 1
ATOM 1456 O O . SER A 1 186 ? 18.751 17.937 -9.484 1.00 75.00 186 SER A O 1
ATOM 1458 N N . ARG A 1 187 ? 16.861 19.124 -9.702 1.00 83.88 187 ARG A N 1
ATOM 1459 C CA . ARG A 1 187 ? 17.474 20.431 -9.447 1.00 83.88 187 ARG A CA 1
ATOM 1460 C C . ARG A 1 187 ? 17.436 20.784 -7.963 1.00 83.88 187 ARG A C 1
ATOM 1462 O O . ARG A 1 187 ? 16.363 20.956 -7.390 1.00 83.88 187 ARG A O 1
ATOM 1469 N N . LEU A 1 188 ? 18.606 20.982 -7.354 1.00 89.88 188 LEU A N 1
ATOM 1470 C CA . LEU A 1 188 ? 18.727 21.561 -6.013 1.00 89.88 188 LEU A CA 1
ATOM 1471 C C . LEU A 1 188 ? 18.336 23.046 -6.062 1.00 89.88 188 LEU A C 1
ATOM 1473 O O . LEU A 1 188 ? 19.034 23.849 -6.680 1.00 89.88 188 LEU A O 1
ATOM 1477 N N . ILE A 1 189 ? 17.231 23.407 -5.411 1.00 91.38 189 ILE A N 1
ATOM 1478 C CA . ILE A 1 189 ? 16.677 24.772 -5.426 1.00 91.38 189 ILE A CA 1
ATOM 1479 C C . ILE A 1 189 ? 16.917 25.531 -4.121 1.00 91.38 189 ILE A C 1
ATOM 1481 O O . ILE A 1 189 ? 16.894 26.757 -4.116 1.00 91.38 189 ILE A O 1
ATOM 1485 N N . PHE A 1 190 ? 17.187 24.825 -3.022 1.00 94.06 190 PHE A N 1
ATOM 1486 C CA . PHE A 1 190 ? 17.532 25.441 -1.747 1.00 94.06 190 PHE A CA 1
ATOM 1487 C C . PHE A 1 190 ? 18.524 24.587 -0.961 1.00 94.06 190 PHE A C 1
ATOM 1489 O O . PHE A 1 190 ? 18.405 23.362 -0.903 1.00 94.06 190 PHE A O 1
ATOM 1496 N N . ASN A 1 191 ? 19.479 25.241 -0.305 1.00 94.19 191 ASN A N 1
ATOM 1497 C CA . ASN A 1 191 ? 20.368 24.629 0.671 1.00 94.19 191 ASN A CA 1
ATOM 1498 C C . ASN A 1 191 ? 20.615 25.625 1.805 1.00 94.19 191 ASN A C 1
ATOM 1500 O O . ASN A 1 191 ? 21.147 26.708 1.571 1.00 94.19 191 ASN A O 1
ATOM 1504 N N . SER A 1 192 ? 20.270 25.252 3.037 1.00 93.88 192 SER A N 1
ATOM 1505 C CA . SER A 1 192 ? 20.418 26.140 4.193 1.00 93.88 192 SER A CA 1
ATOM 1506 C C . SER A 1 192 ? 21.870 26.556 4.446 1.00 93.88 192 SER A C 1
ATOM 1508 O O . SER A 1 192 ? 22.104 27.646 4.954 1.00 93.88 192 SER A O 1
ATOM 1510 N N . ALA A 1 193 ? 22.848 25.748 4.016 1.00 90.38 193 ALA A N 1
ATOM 1511 C CA . ALA A 1 193 ? 24.268 26.086 4.114 1.00 90.38 193 ALA A CA 1
ATOM 1512 C C . ALA A 1 193 ? 24.684 27.275 3.224 1.00 90.38 193 ALA A C 1
ATOM 1514 O O . ALA A 1 193 ? 25.781 27.800 3.389 1.00 90.38 193 ALA A O 1
ATOM 1515 N N . TRP A 1 194 ? 23.839 27.710 2.278 1.00 90.75 194 TRP A N 1
ATOM 1516 C CA . TRP A 1 194 ? 24.066 28.944 1.516 1.00 90.75 194 TRP A CA 1
ATOM 1517 C C . TRP A 1 194 ? 23.875 30.204 2.365 1.00 90.75 194 TRP A C 1
ATOM 1519 O O . TRP A 1 194 ? 24.389 31.257 2.007 1.00 90.75 194 TRP A O 1
ATOM 1529 N N . MET A 1 195 ? 23.143 30.100 3.478 1.00 86.69 195 MET A N 1
ATOM 1530 C CA . MET A 1 195 ? 22.848 31.227 4.368 1.00 86.69 195 MET A CA 1
ATOM 1531 C C . MET A 1 195 ? 23.864 31.370 5.507 1.00 86.69 195 MET A C 1
ATOM 1533 O O . MET A 1 195 ? 23.823 32.353 6.239 1.00 86.69 195 MET A O 1
ATOM 1537 N N . GLY A 1 196 ? 24.772 30.406 5.659 1.00 85.50 196 GLY A N 1
ATOM 1538 C CA . GLY A 1 196 ? 25.765 30.371 6.727 1.00 85.50 196 GLY A CA 1
ATOM 1539 C C . GLY A 1 196 ? 25.979 28.963 7.268 1.00 85.50 196 GLY A C 1
ATOM 1540 O O . GLY A 1 196 ? 25.387 27.987 6.795 1.00 85.50 196 GLY A O 1
ATOM 1541 N N . ASP A 1 197 ? 26.848 28.854 8.270 1.00 84.06 197 ASP A N 1
ATOM 1542 C CA . ASP A 1 197 ? 27.039 27.597 8.984 1.00 84.06 197 ASP A CA 1
ATOM 1543 C C . ASP A 1 197 ? 25.817 27.264 9.858 1.00 84.06 197 ASP A C 1
ATOM 1545 O O . ASP A 1 197 ? 25.229 28.161 10.462 1.00 84.06 197 ASP A O 1
ATOM 1549 N N . PRO A 1 198 ? 25.416 25.981 9.936 1.00 86.56 198 PRO A N 1
ATOM 1550 C CA . PRO A 1 198 ? 24.256 25.572 10.716 1.00 86.56 198 PRO A CA 1
ATOM 1551 C C . PRO A 1 198 ? 24.513 25.733 12.215 1.00 86.56 198 PRO A C 1
ATOM 1553 O O . PRO A 1 198 ? 25.501 25.209 12.743 1.00 86.56 198 PRO A O 1
ATOM 1556 N N . GLU A 1 199 ? 23.587 26.397 12.905 1.00 88.25 199 GLU A N 1
ATOM 1557 C CA . GLU A 1 199 ? 23.631 26.500 14.360 1.00 88.25 199 GLU A CA 1
ATOM 1558 C C . GLU A 1 199 ? 23.469 25.110 15.003 1.00 88.25 199 GLU A C 1
ATOM 1560 O O . GLU A 1 199 ? 22.660 24.296 14.540 1.00 88.25 199 GLU A O 1
ATOM 1565 N N . PRO A 1 200 ? 24.272 24.781 16.030 1.00 90.62 200 PRO A N 1
ATOM 1566 C CA . PRO A 1 200 ? 24.105 23.545 16.774 1.00 90.62 200 PRO A CA 1
ATOM 1567 C C . PRO A 1 200 ? 22.844 23.596 17.641 1.00 90.62 200 PRO A C 1
ATOM 1569 O O . PRO A 1 200 ? 22.569 24.597 18.291 1.00 90.62 200 PRO A O 1
ATOM 1572 N N . VAL A 1 201 ? 22.123 22.482 17.682 1.00 92.44 201 VAL A N 1
ATOM 1573 C CA . VAL A 1 201 ? 20.868 22.303 18.415 1.00 92.44 201 VAL A CA 1
ATOM 1574 C C . VAL A 1 201 ? 21.034 21.148 19.396 1.00 92.44 201 VAL A C 1
ATOM 1576 O O . VAL A 1 201 ? 21.607 20.110 19.041 1.00 92.44 201 VAL A O 1
ATOM 1579 N N . GLU A 1 202 ? 20.559 21.333 20.625 1.00 91.62 202 GLU A N 1
ATOM 1580 C CA . GLU A 1 202 ? 20.583 20.295 21.656 1.00 91.62 202 GLU A CA 1
ATOM 1581 C C . GLU A 1 202 ? 19.621 19.141 21.304 1.00 91.62 202 GLU A C 1
ATOM 1583 O O . GLU A 1 202 ? 18.606 19.341 20.626 1.00 91.62 202 GLU A O 1
ATOM 1588 N N . PRO A 1 203 ? 19.908 17.899 21.731 1.00 89.69 203 PRO A N 1
ATOM 1589 C CA . PRO A 1 203 ? 18.983 16.787 21.554 1.00 89.69 203 PRO A CA 1
ATOM 1590 C C . PRO A 1 203 ? 17.624 17.060 22.205 1.00 89.69 203 PRO A C 1
ATOM 1592 O O . PRO A 1 203 ? 17.549 17.418 23.374 1.00 89.69 203 PRO A O 1
ATOM 1595 N N . GLY A 1 204 ? 16.544 16.827 21.461 1.00 88.06 204 GLY A N 1
ATOM 1596 C CA . GLY A 1 204 ? 15.176 17.087 21.916 1.00 88.06 204 GLY A CA 1
ATOM 1597 C C . GLY A 1 204 ? 14.665 18.499 21.617 1.00 88.06 204 GLY A C 1
ATOM 1598 O O . GLY A 1 204 ? 13.448 18.676 21.550 1.00 88.06 204 GLY A O 1
ATOM 1599 N N . ASP A 1 205 ? 15.551 19.453 21.332 1.00 93.62 205 ASP A N 1
ATOM 1600 C CA . ASP A 1 205 ? 15.168 20.823 20.993 1.00 93.62 205 ASP A CA 1
ATOM 1601 C C . ASP A 1 205 ? 14.678 20.953 19.543 1.00 93.62 205 ASP A C 1
ATOM 1603 O O . ASP A 1 205 ? 14.724 20.019 18.729 1.00 93.62 205 ASP A O 1
ATOM 1607 N N . THR A 1 206 ? 14.164 22.142 19.226 1.00 94.62 206 THR A N 1
ATOM 1608 C CA . THR A 1 206 ? 13.607 22.475 17.915 1.00 94.62 206 THR A CA 1
ATOM 1609 C C . THR A 1 206 ? 14.556 23.371 17.128 1.00 94.62 206 THR A C 1
ATOM 1611 O O . THR A 1 206 ? 14.938 24.442 17.592 1.00 94.62 206 THR A O 1
ATOM 1614 N N . ALA A 1 207 ? 14.884 22.969 15.900 1.00 94.12 207 ALA A N 1
ATOM 1615 C CA . ALA A 1 207 ? 15.582 23.819 14.941 1.00 94.12 207 ALA A CA 1
ATOM 1616 C C . ALA A 1 207 ? 14.566 24.493 14.017 1.00 94.12 207 ALA A C 1
ATOM 1618 O O . ALA A 1 207 ? 13.708 23.814 13.451 1.00 94.12 207 ALA A O 1
ATOM 1619 N N . THR A 1 208 ? 14.683 25.805 13.810 1.00 93.44 208 THR A N 1
ATOM 1620 C CA . THR A 1 208 ? 13.782 26.546 12.915 1.00 93.44 208 THR A CA 1
ATOM 1621 C C . THR A 1 208 ? 14.581 27.304 11.868 1.00 93.44 208 THR A C 1
ATOM 1623 O O . THR A 1 208 ? 15.607 27.905 12.171 1.00 93.44 208 THR A O 1
ATOM 1626 N N . LEU A 1 209 ? 14.105 27.282 10.627 1.00 92.06 209 LEU A N 1
ATOM 1627 C CA . LEU A 1 209 ? 14.734 27.941 9.494 1.00 92.06 209 LEU A CA 1
ATOM 1628 C C . LEU A 1 209 ? 13.699 28.754 8.727 1.00 92.06 209 LEU A C 1
ATOM 1630 O O . LEU A 1 209 ? 12.759 28.190 8.171 1.00 92.06 209 LEU A O 1
ATOM 1634 N N . SER A 1 210 ? 13.897 30.064 8.637 1.00 88.75 210 SER A N 1
ATOM 1635 C CA . SER A 1 210 ? 13.097 30.918 7.758 1.00 88.75 210 SER A CA 1
ATOM 1636 C C . SER A 1 210 ? 13.681 30.894 6.348 1.00 88.75 210 SER A C 1
ATOM 1638 O O . SER A 1 210 ? 14.883 31.066 6.159 1.00 88.75 210 SER A O 1
ATOM 1640 N N . THR A 1 211 ? 12.834 30.673 5.349 1.00 85.94 211 THR A N 1
ATOM 1641 C CA . THR A 1 211 ? 13.209 30.711 3.929 1.00 85.94 211 THR A CA 1
ATOM 1642 C C . THR A 1 211 ? 12.038 31.261 3.120 1.00 85.94 211 THR A C 1
ATOM 1644 O O . THR A 1 211 ? 10.924 31.327 3.631 1.00 85.94 211 THR A O 1
ATOM 1647 N N . GLN A 1 212 ? 12.297 31.697 1.888 1.00 84.19 212 GLN A N 1
ATOM 1648 C CA . GLN A 1 212 ? 11.282 32.110 0.915 1.00 84.19 212 GLN A CA 1
ATOM 1649 C C . GLN A 1 212 ? 11.572 31.426 -0.420 1.00 84.19 212 GLN A C 1
ATOM 1651 O O . GLN A 1 212 ? 11.945 32.063 -1.403 1.00 84.19 212 GLN A O 1
ATOM 1656 N N . VAL A 1 213 ? 11.467 30.095 -0.430 1.00 90.00 213 VAL A N 1
ATOM 1657 C CA . VAL A 1 213 ? 11.637 29.287 -1.642 1.00 90.00 213 VAL A CA 1
ATOM 1658 C C . VAL A 1 213 ? 10.275 28.871 -2.184 1.00 90.00 213 VAL A C 1
ATOM 1660 O O . VAL A 1 213 ? 9.423 28.378 -1.442 1.00 90.00 213 VAL A O 1
ATOM 1663 N N . SER A 1 214 ? 10.076 29.067 -3.484 1.00 90.81 214 SER A N 1
ATOM 1664 C CA . SER A 1 214 ? 8.898 28.574 -4.193 1.00 90.81 214 SER A CA 1
ATOM 1665 C C . SER A 1 214 ? 9.118 27.133 -4.641 1.00 90.81 214 SER A C 1
ATOM 1667 O O . SER A 1 214 ? 10.157 26.808 -5.215 1.00 90.81 214 SER A O 1
ATOM 1669 N N . LEU A 1 215 ? 8.137 26.276 -4.380 1.00 90.81 215 LEU A N 1
ATOM 1670 C CA . LEU A 1 215 ? 8.133 24.861 -4.728 1.00 90.81 215 LEU A CA 1
ATOM 1671 C C . LEU A 1 215 ? 6.978 24.569 -5.687 1.00 90.81 215 LEU A C 1
ATOM 1673 O O . LEU A 1 215 ? 5.888 25.126 -5.533 1.00 90.81 215 LEU A O 1
ATOM 1677 N N . LEU A 1 216 ? 7.206 23.667 -6.641 1.00 87.75 216 LEU A N 1
ATOM 1678 C CA . LEU A 1 216 ? 6.197 23.221 -7.594 1.00 87.75 216 LEU A CA 1
ATOM 1679 C C . LEU A 1 216 ? 6.437 21.762 -8.001 1.00 87.75 216 LEU A C 1
ATOM 1681 O O . LEU A 1 216 ? 7.552 21.406 -8.368 1.00 87.75 216 LEU A O 1
ATOM 1685 N N . GLY A 1 217 ? 5.386 20.940 -7.988 1.00 87.75 217 GLY A N 1
ATOM 1686 C CA . GLY A 1 217 ? 5.442 19.560 -8.473 1.00 87.75 217 GLY A CA 1
ATOM 1687 C C . GLY A 1 217 ? 6.129 18.617 -7.487 1.00 87.75 217 GLY A C 1
ATOM 1688 O O . GLY A 1 217 ? 5.815 18.636 -6.298 1.00 87.75 217 GLY A O 1
ATOM 1689 N N . ASP A 1 218 ? 7.039 17.779 -7.985 1.00 90.06 218 ASP A N 1
ATOM 1690 C CA . ASP A 1 218 ? 7.771 16.770 -7.212 1.00 90.06 218 ASP A CA 1
ATOM 1691 C C . ASP A 1 218 ? 8.927 17.370 -6.401 1.00 90.06 218 ASP A C 1
ATOM 1693 O O . ASP A 1 218 ? 9.956 17.777 -6.952 1.00 90.06 218 ASP A O 1
ATOM 1697 N N . ILE A 1 219 ? 8.787 17.360 -5.074 1.00 92.62 219 ILE A N 1
ATOM 1698 C CA . ILE A 1 219 ? 9.749 17.941 -4.138 1.00 92.62 219 ILE A CA 1
ATOM 1699 C C . ILE A 1 219 ? 10.424 16.852 -3.316 1.00 92.62 219 ILE A C 1
ATOM 1701 O O . ILE A 1 219 ? 9.767 15.986 -2.739 1.00 92.62 219 ILE A O 1
ATOM 1705 N N . SER A 1 220 ? 11.746 16.951 -3.185 1.00 93.62 220 SER A N 1
ATOM 1706 C CA . SER A 1 220 ? 12.530 16.152 -2.244 1.00 93.62 220 SER A CA 1
ATOM 1707 C C . SER A 1 220 ? 13.246 17.037 -1.230 1.00 93.62 220 SER A C 1
ATOM 1709 O O . SER A 1 220 ? 13.852 18.053 -1.571 1.00 93.62 220 SER A O 1
ATOM 1711 N N . ILE A 1 221 ? 13.185 16.633 0.035 1.00 94.88 221 ILE A N 1
ATOM 1712 C CA . ILE A 1 221 ? 13.824 17.309 1.159 1.00 94.88 221 ILE A CA 1
ATOM 1713 C C . ILE A 1 221 ? 14.799 16.342 1.808 1.00 94.88 221 ILE A C 1
ATOM 1715 O O . ILE A 1 221 ? 14.444 15.217 2.163 1.00 94.88 221 ILE A O 1
ATOM 1719 N N . VAL A 1 222 ? 16.036 16.791 1.997 1.00 95.06 222 VAL A N 1
ATOM 1720 C CA . VAL A 1 222 ? 17.082 16.034 2.679 1.00 95.06 222 VAL A CA 1
ATOM 1721 C C . VAL A 1 222 ? 17.586 16.847 3.860 1.00 95.06 222 VAL A C 1
ATOM 1723 O O . VAL A 1 222 ? 18.154 17.924 3.687 1.00 95.06 222 VAL A O 1
ATOM 1726 N N . VAL A 1 223 ? 17.425 16.295 5.060 1.00 95.25 223 VAL A N 1
ATOM 1727 C CA . VAL A 1 223 ? 17.996 16.845 6.292 1.00 95.25 223 VAL A CA 1
ATOM 1728 C C . VAL A 1 223 ? 19.309 16.123 6.568 1.00 95.25 223 VAL A C 1
ATOM 1730 O O . VAL A 1 223 ? 19.350 14.889 6.642 1.00 95.25 223 VAL A O 1
ATOM 1733 N N . LYS A 1 224 ? 20.394 16.880 6.709 1.00 93.56 224 LYS A N 1
ATOM 1734 C CA . LYS A 1 224 ? 21.743 16.373 6.974 1.00 93.56 224 LYS A CA 1
ATOM 1735 C C . LYS A 1 224 ? 22.284 16.906 8.295 1.00 93.56 224 LYS A C 1
ATOM 1737 O O . LYS A 1 224 ? 21.936 18.000 8.710 1.00 93.56 224 LYS A O 1
ATOM 1742 N N . HIS A 1 225 ? 23.177 16.148 8.912 1.00 91.94 225 HIS A N 1
ATOM 1743 C CA . HIS A 1 225 ? 24.038 16.600 9.995 1.00 91.94 225 HIS A CA 1
ATOM 1744 C C . HIS A 1 225 ? 25.397 17.020 9.419 1.00 91.94 225 HIS A C 1
ATOM 1746 O O . HIS A 1 225 ? 26.003 16.226 8.697 1.00 91.94 225 HIS A O 1
ATOM 1752 N N . LYS A 1 226 ? 25.884 18.231 9.726 1.00 89.94 226 LYS A N 1
ATOM 1753 C CA . LYS A 1 226 ? 27.247 18.687 9.386 1.00 89.94 226 LYS A CA 1
ATOM 1754 C C . LYS A 1 226 ? 28.174 18.536 10.608 1.00 89.94 226 LYS A C 1
ATOM 1756 O O . LYS A 1 226 ? 28.084 19.359 11.520 1.00 89.94 226 LYS A O 1
ATOM 1761 N N . PRO A 1 227 ? 29.065 17.525 10.654 1.00 84.88 227 PRO A N 1
ATOM 1762 C CA . PRO A 1 227 ? 29.995 17.367 11.770 1.00 84.88 227 PRO A CA 1
ATOM 1763 C C . PRO A 1 227 ? 31.049 18.480 11.772 1.00 84.88 227 PRO A C 1
ATOM 1765 O O . PRO A 1 227 ? 31.504 18.911 10.717 1.00 84.88 227 PRO A O 1
ATOM 1768 N N . MET A 1 228 ? 31.510 18.896 12.954 1.00 75.88 228 MET A N 1
ATOM 1769 C CA . MET A 1 228 ? 32.486 19.992 13.096 1.00 75.88 228 MET A CA 1
ATOM 1770 C C . MET A 1 228 ? 33.840 19.705 12.423 1.00 75.88 228 MET A C 1
ATOM 1772 O O . MET A 1 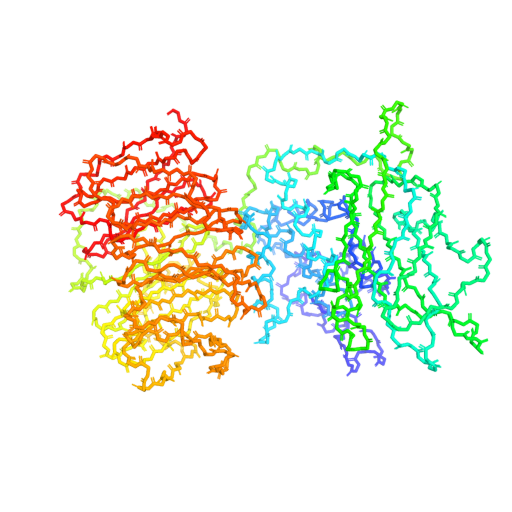228 ? 34.504 20.617 11.947 1.00 75.88 228 MET A O 1
ATOM 1776 N N . LYS A 1 229 ? 34.261 18.433 12.413 1.00 73.31 229 LYS A N 1
ATOM 1777 C CA . LYS A 1 229 ? 35.581 17.991 11.925 1.00 73.31 229 LYS A CA 1
ATOM 1778 C C . LYS A 1 229 ? 35.537 17.319 10.549 1.00 73.31 229 LYS A C 1
ATOM 1780 O O . LYS A 1 229 ? 36.576 16.904 10.048 1.00 73.31 229 LYS A O 1
ATOM 1785 N N . SER A 1 230 ? 34.353 17.170 9.954 1.00 72.31 230 SER A N 1
ATOM 1786 C CA . SER A 1 230 ? 34.171 16.497 8.664 1.00 72.31 230 SER A CA 1
ATOM 1787 C C . SER A 1 230 ? 33.693 17.492 7.619 1.00 72.31 230 SER A C 1
ATOM 1789 O O . SER A 1 230 ? 32.741 18.234 7.846 1.00 72.31 230 SER A O 1
ATOM 1791 N N . ALA A 1 231 ? 34.297 17.446 6.433 1.00 66.94 231 ALA A N 1
ATOM 1792 C CA . ALA A 1 231 ? 33.809 18.194 5.279 1.00 66.94 231 ALA A CA 1
ATOM 1793 C C . ALA A 1 231 ? 32.491 17.623 4.715 1.00 66.94 231 ALA A C 1
ATOM 1795 O O . ALA A 1 231 ? 31.787 18.306 3.975 1.00 66.94 231 ALA A O 1
ATOM 1796 N N . SER A 1 232 ? 32.139 16.374 5.050 1.00 75.38 232 SER A N 1
ATOM 1797 C CA . SER A 1 232 ? 30.961 15.696 4.502 1.00 75.38 232 SER A CA 1
ATOM 1798 C C . SER A 1 232 ? 29.787 15.700 5.484 1.00 75.38 232 SER A C 1
ATOM 1800 O O . SER A 1 232 ? 29.879 15.192 6.603 1.00 75.38 232 SER A O 1
ATOM 1802 N N . ALA A 1 233 ? 28.660 16.271 5.046 1.00 82.94 233 ALA A N 1
ATOM 1803 C CA . ALA A 1 233 ? 27.405 16.235 5.786 1.00 82.94 233 ALA A CA 1
ATOM 1804 C C . ALA A 1 233 ? 26.679 14.898 5.558 1.00 82.94 233 ALA A C 1
ATOM 1806 O O . ALA A 1 233 ? 26.488 14.464 4.417 1.00 82.94 233 ALA A O 1
ATOM 1807 N N . GLN A 1 234 ? 26.234 14.257 6.637 1.00 87.50 234 GLN A N 1
ATOM 1808 C CA . GLN A 1 234 ? 25.577 12.952 6.597 1.00 87.50 234 GLN A CA 1
ATOM 1809 C C . GLN A 1 234 ? 24.054 13.102 6.600 1.00 87.50 234 GLN A C 1
ATOM 1811 O O . GLN A 1 234 ? 23.500 13.805 7.436 1.00 87.50 234 GLN A O 1
ATOM 1816 N N . ALA A 1 235 ? 23.346 12.416 5.699 1.00 90.00 235 ALA A N 1
ATOM 1817 C CA . ALA A 1 235 ? 21.879 12.434 5.693 1.00 90.00 235 ALA A CA 1
ATOM 1818 C C . ALA A 1 235 ? 21.298 11.770 6.951 1.00 90.00 235 ALA A C 1
ATOM 1820 O O . ALA A 1 235 ? 21.697 10.653 7.284 1.00 90.00 235 ALA A O 1
ATOM 1821 N N . VAL A 1 236 ? 20.324 12.427 7.577 1.00 91.75 236 VAL A N 1
ATOM 1822 C CA . VAL A 1 236 ? 19.600 11.967 8.772 1.00 91.75 236 VAL A CA 1
ATOM 1823 C C . VAL A 1 236 ? 18.167 11.593 8.415 1.00 91.75 236 VAL A C 1
ATOM 1825 O O . VAL A 1 236 ? 17.731 10.480 8.694 1.00 91.75 236 VAL A O 1
ATOM 1828 N N . ALA A 1 237 ? 17.464 12.477 7.710 1.00 93.19 237 ALA A N 1
ATOM 1829 C CA . ALA A 1 237 ? 16.095 12.255 7.266 1.00 93.19 237 ALA A CA 1
ATOM 1830 C C . ALA A 1 237 ? 15.926 12.652 5.799 1.00 93.19 237 ALA A C 1
ATOM 1832 O O . ALA A 1 237 ? 16.671 13.484 5.271 1.00 93.19 237 ALA A O 1
ATOM 1833 N N . ARG A 1 238 ? 14.946 12.034 5.139 1.00 94.19 238 ARG A N 1
ATOM 1834 C CA . ARG A 1 238 ? 14.497 12.414 3.800 1.00 94.19 238 ARG A CA 1
ATOM 1835 C C . ARG A 1 238 ? 12.983 12.313 3.727 1.00 94.19 238 ARG A C 1
ATOM 1837 O O . ARG A 1 238 ? 12.415 11.404 4.330 1.00 94.19 238 ARG A O 1
ATOM 1844 N N . ALA A 1 239 ? 12.379 13.225 2.987 1.00 95.00 239 ALA A N 1
ATOM 1845 C CA . ALA A 1 239 ? 10.970 13.207 2.634 1.00 95.00 239 ALA A CA 1
ATOM 1846 C C . ALA A 1 239 ? 10.834 13.585 1.162 1.00 95.00 239 ALA A C 1
ATOM 1848 O O . ALA A 1 239 ? 11.591 14.423 0.670 1.00 95.00 239 ALA A O 1
ATOM 1849 N N . ALA A 1 240 ? 9.853 13.011 0.479 1.00 93.94 240 ALA A N 1
ATOM 1850 C CA . ALA A 1 240 ? 9.401 13.509 -0.808 1.00 93.94 240 ALA A CA 1
ATOM 1851 C C . ALA A 1 240 ? 7.877 13.609 -0.840 1.00 93.94 240 ALA A C 1
ATOM 1853 O O . ALA A 1 240 ? 7.177 12.780 -0.247 1.00 93.94 240 ALA A O 1
ATOM 1854 N N . PHE A 1 241 ? 7.375 14.629 -1.525 1.00 93.56 241 PHE A N 1
ATOM 1855 C CA . PHE A 1 241 ? 5.951 14.894 -1.691 1.00 93.56 241 PHE A CA 1
ATOM 1856 C C . PHE A 1 241 ? 5.704 15.661 -2.990 1.00 93.56 241 PHE A C 1
ATOM 1858 O O . PHE A 1 241 ? 6.628 16.239 -3.560 1.00 93.56 241 PHE A O 1
ATOM 1865 N N . HIS A 1 242 ? 4.449 15.693 -3.429 1.00 91.75 242 HIS A N 1
ATOM 1866 C CA . HIS A 1 242 ? 4.040 16.434 -4.616 1.00 91.75 242 HIS A CA 1
ATOM 1867 C C . HIS A 1 242 ? 3.112 17.591 -4.220 1.00 91.75 242 HIS A C 1
ATOM 1869 O O . HIS A 1 242 ? 2.178 17.390 -3.440 1.00 91.75 242 HIS A O 1
ATOM 1875 N N . THR A 1 243 ? 3.345 18.803 -4.740 1.00 90.94 243 THR A N 1
ATOM 1876 C CA . THR A 1 243 ? 2.642 20.013 -4.261 1.00 90.94 243 THR A CA 1
ATOM 1877 C C . THR A 1 243 ? 1.129 20.016 -4.519 1.00 90.94 243 THR A C 1
ATOM 1879 O O . THR A 1 243 ? 0.393 20.698 -3.818 1.00 90.94 243 THR A O 1
ATOM 1882 N N . SER A 1 244 ? 0.625 19.221 -5.465 1.00 87.81 244 SER A N 1
ATOM 1883 C CA . SER A 1 244 ? -0.829 19.040 -5.675 1.00 87.81 244 SER A CA 1
ATOM 1884 C C . SER A 1 244 ? -1.550 18.278 -4.560 1.00 87.81 244 SER A C 1
ATOM 1886 O O . SER A 1 244 ? -2.774 18.312 -4.502 1.00 87.81 244 SER A O 1
ATOM 1888 N N . PHE A 1 245 ? -0.819 17.552 -3.711 1.00 88.31 245 PHE A N 1
ATOM 1889 C CA . PHE A 1 245 ? -1.397 16.681 -2.679 1.00 88.31 245 PHE A CA 1
ATOM 1890 C C . PHE A 1 245 ? -1.219 17.246 -1.270 1.00 88.31 245 PHE A C 1
ATOM 1892 O O . PHE A 1 245 ? -1.497 16.556 -0.291 1.00 88.31 245 PHE A O 1
ATOM 1899 N N . VAL A 1 246 ? -0.735 18.485 -1.157 1.00 88.00 246 VAL A N 1
ATOM 1900 C CA . VAL A 1 246 ? -0.685 19.203 0.115 1.00 88.00 246 VAL A CA 1
ATOM 1901 C C . VAL A 1 246 ? -1.868 20.159 0.209 1.00 88.00 246 VAL A C 1
ATOM 1903 O O . VAL A 1 246 ? -2.236 20.821 -0.759 1.00 88.00 246 VAL A O 1
ATOM 1906 N N . SER A 1 247 ? -2.471 20.222 1.391 1.00 81.56 247 SER A N 1
ATOM 1907 C CA . SER A 1 247 ? -3.602 21.093 1.710 1.00 81.56 247 SER A CA 1
ATOM 1908 C C . SER A 1 247 ? -3.305 21.883 2.979 1.00 81.56 247 SER A C 1
ATOM 1910 O O . SER A 1 247 ? -2.623 21.372 3.864 1.00 81.56 247 SER A O 1
ATOM 1912 N N . GLY A 1 248 ? -3.857 23.091 3.097 1.00 87.25 248 GLY A N 1
ATOM 1913 C CA . GLY A 1 248 ? -3.616 23.972 4.243 1.00 87.25 248 GLY A CA 1
ATOM 1914 C C . GLY A 1 248 ? -2.364 24.835 4.074 1.00 87.25 248 GLY A C 1
ATOM 1915 O O . GLY A 1 248 ? -1.986 25.172 2.953 1.00 87.25 248 GLY A O 1
ATOM 1916 N N . ASP A 1 249 ? -1.752 25.217 5.194 1.00 91.69 249 ASP A N 1
ATOM 1917 C CA . ASP A 1 249 ? -0.569 26.087 5.260 1.00 91.69 249 ASP A CA 1
ATOM 1918 C C . ASP A 1 249 ? 0.685 25.367 5.780 1.00 91.69 249 ASP A C 1
ATOM 1920 O O . ASP A 1 249 ? 1.754 25.968 5.892 1.00 91.69 249 ASP A O 1
ATOM 1924 N N . THR A 1 250 ? 0.563 24.083 6.121 1.00 92.12 250 THR A N 1
ATOM 1925 C CA . THR A 1 250 ? 1.627 23.307 6.751 1.00 92.12 250 THR A CA 1
ATOM 1926 C C . THR A 1 250 ? 1.602 21.867 6.252 1.00 92.12 250 THR A C 1
ATOM 1928 O O . THR A 1 250 ? 0.543 21.254 6.154 1.00 92.12 250 THR A O 1
ATOM 1931 N N . VAL A 1 251 ? 2.775 21.306 5.948 1.00 93.38 251 VAL A N 1
ATOM 1932 C CA . VAL A 1 251 ? 2.955 19.868 5.706 1.00 93.38 251 VAL A CA 1
ATOM 1933 C C . VAL A 1 251 ? 3.919 19.312 6.740 1.00 93.38 251 VAL A C 1
ATOM 1935 O O . VAL A 1 251 ? 4.986 19.880 6.970 1.00 93.38 251 VAL A O 1
ATOM 1938 N N . GLU A 1 252 ? 3.533 18.205 7.364 1.00 93.94 252 GLU A N 1
ATOM 1939 C CA . GLU A 1 252 ? 4.265 17.598 8.466 1.00 93.94 252 GLU A CA 1
ATOM 1940 C C . GLU A 1 252 ? 4.627 16.142 8.160 1.00 93.94 252 GLU A C 1
ATOM 1942 O O . GLU A 1 252 ? 3.797 15.349 7.717 1.00 93.94 252 GLU A O 1
ATOM 1947 N N . PHE A 1 253 ? 5.888 15.794 8.412 1.00 95.00 253 PHE A N 1
ATOM 1948 C CA . PHE A 1 253 ? 6.436 14.457 8.245 1.00 95.00 253 PHE A CA 1
ATOM 1949 C C . PHE A 1 253 ? 6.972 13.947 9.589 1.00 95.00 253 PHE A C 1
ATOM 1951 O O . PHE A 1 253 ? 8.124 14.239 9.938 1.00 95.00 253 PHE A O 1
ATOM 1958 N N . PRO A 1 254 ? 6.175 13.168 10.342 1.00 92.25 254 PRO A N 1
ATOM 1959 C CA . PRO A 1 254 ? 6.667 12.466 11.526 1.00 92.25 254 PRO A CA 1
ATOM 1960 C C . PRO A 1 254 ? 7.721 11.411 11.154 1.00 92.25 254 PRO A C 1
ATOM 1962 O O . PRO A 1 254 ? 7.831 10.996 9.997 1.00 92.25 254 PRO A O 1
ATOM 1965 N N . LYS A 1 255 ? 8.493 10.920 12.134 1.00 89.44 255 LYS A N 1
ATOM 1966 C CA . LYS A 1 255 ? 9.578 9.939 11.923 1.00 89.44 255 LYS A CA 1
ATOM 1967 C C . LYS A 1 255 ? 9.180 8.738 11.057 1.00 89.44 255 LYS A C 1
ATOM 1969 O O . LYS A 1 255 ? 9.961 8.324 10.197 1.00 89.44 255 LYS A O 1
ATOM 1974 N N . ASN A 1 256 ? 7.992 8.170 11.270 1.00 86.00 256 ASN A N 1
ATOM 1975 C CA . ASN A 1 256 ? 7.500 7.012 10.510 1.00 86.00 256 ASN A CA 1
ATOM 1976 C C . ASN A 1 256 ? 7.238 7.322 9.021 1.00 86.00 256 ASN A C 1
ATOM 1978 O O . ASN A 1 256 ? 7.154 6.406 8.208 1.00 86.00 256 ASN A O 1
ATOM 1982 N N . GLN A 1 257 ? 7.190 8.602 8.651 1.00 86.75 257 GLN A N 1
ATOM 1983 C CA . GLN A 1 257 ? 7.008 9.105 7.295 1.00 86.75 257 GLN A CA 1
ATOM 1984 C C . GLN A 1 257 ? 8.308 9.588 6.621 1.00 86.75 257 GLN A C 1
ATOM 1986 O O . GLN A 1 257 ? 8.258 10.110 5.501 1.00 86.75 257 GLN A O 1
ATOM 1991 N N . LEU A 1 258 ? 9.463 9.391 7.269 1.00 91.25 258 LEU A N 1
ATOM 1992 C CA . LEU A 1 258 ? 10.780 9.848 6.817 1.00 91.25 258 LEU A CA 1
ATOM 1993 C C . LEU A 1 258 ? 11.690 8.675 6.412 1.00 91.25 258 LEU A C 1
ATOM 1995 O O . LEU A 1 258 ? 12.028 7.819 7.226 1.00 91.25 258 LEU A O 1
ATOM 1999 N N . ASP A 1 259 ? 12.184 8.674 5.171 1.00 89.75 259 ASP A N 1
ATOM 2000 C CA . ASP A 1 259 ? 12.755 7.489 4.503 1.00 89.75 259 ASP A CA 1
ATOM 2001 C C . ASP A 1 259 ? 13.937 6.833 5.211 1.00 89.75 259 ASP A C 1
ATOM 2003 O O . ASP A 1 259 ? 14.037 5.607 5.294 1.00 89.75 259 ASP A O 1
ATOM 2007 N N . LYS A 1 260 ? 14.866 7.659 5.695 1.00 84.38 260 LYS A N 1
ATOM 2008 C CA . LYS A 1 260 ? 16.063 7.199 6.404 1.00 84.38 260 LYS A CA 1
ATOM 2009 C C . LYS A 1 260 ? 15.838 7.131 7.913 1.00 84.38 260 LYS A C 1
ATOM 2011 O O . LYS A 1 260 ? 16.329 6.210 8.560 1.00 84.38 260 LYS A O 1
ATOM 2016 N N . ALA A 1 261 ? 15.068 8.074 8.453 1.00 86.81 261 ALA A N 1
ATOM 2017 C CA . ALA A 1 261 ? 14.847 8.196 9.886 1.00 86.81 261 ALA A CA 1
ATOM 2018 C C . ALA A 1 261 ? 13.948 7.083 10.440 1.00 86.81 261 ALA A C 1
ATOM 2020 O O . ALA A 1 261 ? 14.189 6.630 11.554 1.00 86.81 261 ALA A O 1
ATOM 2021 N N . VAL A 1 262 ? 12.985 6.575 9.661 1.00 80.56 262 VAL A N 1
ATOM 2022 C CA . VAL A 1 262 ? 12.059 5.509 10.089 1.00 80.56 262 VAL A CA 1
ATOM 2023 C C . VAL A 1 262 ? 12.776 4.256 10.604 1.00 80.56 262 VAL A C 1
ATOM 2025 O O . VAL A 1 262 ? 12.312 3.624 11.548 1.00 80.56 262 VAL A O 1
ATOM 2028 N N . LYS A 1 263 ? 13.950 3.923 10.048 1.00 82.38 263 LYS A N 1
ATOM 2029 C CA . LYS A 1 263 ? 14.773 2.778 10.481 1.00 82.38 263 LYS A CA 1
ATOM 2030 C C . LYS A 1 263 ? 15.931 3.160 11.403 1.00 82.38 263 LYS A C 1
ATOM 2032 O O . LYS A 1 263 ? 16.608 2.270 11.916 1.00 82.38 263 LYS A O 1
ATOM 2037 N N . ASP A 1 264 ? 16.189 4.449 11.607 1.00 85.00 264 ASP A N 1
ATOM 2038 C CA . ASP A 1 264 ? 17.308 4.908 12.424 1.00 85.00 264 ASP A CA 1
ATOM 2039 C C . ASP A 1 264 ? 16.886 5.010 13.897 1.00 85.00 264 ASP A C 1
ATOM 2041 O O . ASP A 1 264 ? 16.071 5.850 14.292 1.00 85.00 264 ASP A O 1
ATOM 2045 N N . ARG A 1 265 ? 17.450 4.133 14.733 1.00 84.12 265 ARG A N 1
ATOM 2046 C CA . ARG A 1 265 ? 17.198 4.117 16.184 1.00 84.12 265 ARG A CA 1
ATOM 2047 C C . ARG A 1 265 ? 17.761 5.347 16.898 1.00 84.12 265 ARG A C 1
ATOM 2049 O O . ARG A 1 265 ? 17.309 5.649 17.993 1.00 84.12 265 ARG A O 1
ATOM 2056 N N . ARG A 1 266 ? 18.715 6.058 16.287 1.00 81.88 266 ARG A N 1
ATOM 2057 C CA . ARG A 1 266 ? 19.320 7.277 16.852 1.00 81.88 266 ARG A CA 1
ATOM 2058 C C . ARG A 1 266 ? 18.411 8.495 16.717 1.00 81.88 266 ARG A C 1
ATOM 2060 O O . ARG A 1 266 ? 18.587 9.474 17.432 1.00 81.88 266 ARG A O 1
ATOM 2067 N N . VAL A 1 267 ? 17.454 8.452 15.788 1.00 84.75 267 VAL A N 1
ATOM 2068 C CA . VAL A 1 267 ? 16.480 9.529 15.611 1.00 84.75 267 VAL A CA 1
ATOM 2069 C C . VAL A 1 267 ? 15.343 9.344 16.609 1.00 84.75 267 VAL A C 1
ATOM 2071 O O . VAL A 1 267 ? 14.763 8.259 16.685 1.00 84.75 267 VAL A O 1
ATOM 2074 N N . HIS A 1 268 ? 15.021 10.386 17.374 1.00 86.19 268 HIS A N 1
ATOM 2075 C CA . HIS A 1 268 ? 13.973 10.331 18.393 1.00 86.19 268 HIS A CA 1
ATOM 2076 C C . HIS A 1 268 ? 12.607 9.966 17.770 1.00 86.19 268 HIS A C 1
ATOM 2078 O O . HIS A 1 268 ? 12.310 10.464 16.685 1.00 86.19 268 HIS A O 1
ATOM 2084 N N . PRO A 1 269 ? 11.763 9.115 18.392 1.00 86.50 269 PRO A N 1
ATOM 2085 C CA . PRO A 1 269 ? 10.450 8.746 17.846 1.00 86.50 269 PRO A CA 1
ATOM 2086 C C . PRO A 1 269 ? 9.540 9.937 17.524 1.00 86.50 269 PRO A C 1
ATOM 2088 O O . PRO A 1 269 ? 8.874 9.920 16.496 1.00 86.50 269 PRO A O 1
ATOM 2091 N N . ALA A 1 270 ? 9.588 10.985 18.351 1.00 87.12 270 ALA A N 1
ATOM 2092 C CA . ALA A 1 270 ? 8.856 12.238 18.143 1.00 87.12 270 ALA A CA 1
ATOM 2093 C C . ALA A 1 270 ? 9.547 13.220 17.172 1.00 87.12 270 ALA A C 1
ATOM 2095 O O . ALA A 1 270 ? 9.129 14.366 17.074 1.00 87.12 270 ALA A O 1
ATOM 2096 N N . PHE A 1 271 ? 10.633 12.822 16.496 1.00 92.00 271 PHE A N 1
ATOM 2097 C CA . PHE A 1 271 ? 11.278 13.683 15.504 1.00 92.00 271 PHE A CA 1
ATOM 2098 C C . PHE A 1 271 ? 10.332 13.954 14.337 1.00 92.00 271 PHE A C 1
ATOM 2100 O O . PHE A 1 271 ? 9.825 13.015 13.711 1.00 92.00 271 PHE A O 1
ATOM 2107 N N . THR A 1 272 ? 10.180 15.231 14.006 1.00 95.00 272 THR A N 1
ATOM 2108 C CA . THR A 1 272 ? 9.230 15.687 12.993 1.00 95.00 272 THR A CA 1
ATOM 2109 C C . THR A 1 272 ? 9.863 16.762 12.116 1.00 95.00 272 THR A C 1
ATOM 2111 O O . THR A 1 272 ? 10.553 17.655 12.610 1.00 95.00 272 THR A O 1
ATOM 2114 N N . LEU A 1 273 ? 9.639 16.665 10.804 1.00 97.00 273 LEU A N 1
ATOM 2115 C CA . LEU A 1 273 ? 9.977 17.692 9.817 1.00 97.00 273 LEU A CA 1
ATOM 2116 C C . LEU A 1 273 ? 8.685 18.375 9.364 1.00 97.00 273 LEU A C 1
ATOM 2118 O O . LEU A 1 273 ? 7.868 17.733 8.708 1.00 97.00 273 LEU A O 1
ATOM 2122 N N . SER A 1 274 ? 8.546 19.669 9.632 1.00 96.25 274 SER A N 1
ATOM 2123 C CA . SER A 1 274 ? 7.367 20.448 9.242 1.00 96.25 274 SER A CA 1
ATOM 2124 C C . SER A 1 274 ? 7.764 21.615 8.344 1.00 96.25 274 SER A C 1
ATOM 2126 O O . SER A 1 274 ? 8.772 22.285 8.571 1.00 96.25 274 SER A O 1
ATOM 2128 N N . LEU A 1 275 ? 6.982 21.859 7.298 1.00 95.94 275 LEU A N 1
ATOM 2129 C CA . LEU A 1 275 ? 7.140 22.997 6.401 1.00 95.94 275 LEU A CA 1
ATOM 2130 C C . LEU A 1 275 ? 5.886 23.842 6.481 1.00 95.94 275 LEU A C 1
ATOM 2132 O O . LEU A 1 275 ? 4.813 23.374 6.113 1.00 95.94 275 LEU A O 1
ATOM 2136 N N . ARG A 1 276 ? 6.044 25.099 6.886 1.00 95.44 276 ARG A N 1
ATOM 2137 C CA . ARG A 1 276 ? 4.995 26.109 6.800 1.00 95.44 276 ARG A CA 1
ATOM 2138 C C . ARG A 1 276 ? 5.136 26.844 5.479 1.00 95.44 276 ARG A C 1
ATOM 2140 O O . ARG A 1 276 ? 6.220 27.334 5.157 1.00 95.44 276 ARG A O 1
ATOM 2147 N N . PHE A 1 277 ? 4.060 26.946 4.722 1.00 94.50 277 PHE A N 1
ATOM 2148 C CA . PHE A 1 277 ? 4.025 27.557 3.405 1.00 94.50 277 PHE A CA 1
ATOM 2149 C C . PHE A 1 277 ? 2.739 28.357 3.200 1.00 94.50 277 PHE A C 1
ATOM 2151 O O . PHE A 1 277 ? 1.786 28.268 3.965 1.00 94.50 277 PHE A O 1
ATOM 2158 N N . LYS A 1 278 ? 2.714 29.158 2.139 1.00 92.50 278 LYS A N 1
ATOM 2159 C CA . LYS A 1 278 ? 1.482 29.730 1.596 1.00 92.50 278 LYS A CA 1
ATOM 2160 C C . LYS A 1 278 ? 1.298 29.265 0.162 1.00 92.50 278 LYS A C 1
ATOM 2162 O O . LYS A 1 278 ? 2.265 29.222 -0.602 1.00 92.50 278 LYS A O 1
ATOM 2167 N N . THR A 1 279 ? 0.065 28.959 -0.208 1.00 90.44 279 THR A N 1
ATOM 2168 C CA . THR A 1 279 ? -0.301 28.737 -1.605 1.00 90.44 279 THR A CA 1
ATOM 2169 C C . THR A 1 279 ? -0.205 30.054 -2.364 1.00 90.44 279 THR A C 1
ATOM 2171 O O . THR A 1 279 ? -0.689 31.085 -1.893 1.00 90.44 279 THR A O 1
ATOM 2174 N N . LEU A 1 280 ? 0.461 30.036 -3.513 1.00 84.81 280 LEU A N 1
ATOM 2175 C CA . LEU A 1 280 ? 0.535 31.188 -4.399 1.00 84.81 280 LEU A CA 1
ATOM 2176 C C . LEU A 1 280 ? -0.604 31.114 -5.428 1.00 84.81 280 LEU A C 1
ATOM 2178 O O . LEU A 1 280 ? -0.931 30.012 -5.878 1.00 84.81 280 LEU A O 1
ATOM 2182 N N . PRO A 1 281 ? -1.201 32.256 -5.816 1.00 76.31 281 PRO A N 1
ATOM 2183 C CA . PRO A 1 281 ? -2.112 32.308 -6.952 1.00 76.31 281 PRO A CA 1
ATOM 2184 C C . PRO A 1 281 ? -1.415 31.771 -8.201 1.00 76.31 281 PRO A C 1
ATOM 2186 O O . PRO A 1 281 ? -0.238 32.053 -8.436 1.00 76.31 281 PRO A O 1
ATOM 2189 N N . GLN A 1 282 ? -2.140 31.000 -9.003 1.00 65.88 282 GLN A N 1
ATOM 2190 C CA . GLN A 1 282 ? -1.632 30.468 -10.260 1.00 65.88 282 GLN A CA 1
ATOM 2191 C C . GLN A 1 282 ? -1.822 31.521 -11.369 1.00 65.88 282 GLN A C 1
ATOM 2193 O O . GLN A 1 282 ? -2.629 31.344 -12.274 1.00 65.88 282 GLN A O 1
ATOM 2198 N N . ASP A 1 283 ? -1.122 32.654 -11.261 1.00 48.59 283 ASP A N 1
ATOM 2199 C CA . ASP A 1 283 ? -1.175 33.729 -12.259 1.00 48.59 283 ASP A CA 1
ATOM 2200 C C . ASP A 1 283 ? -0.058 33.539 -13.297 1.00 48.59 283 ASP A C 1
ATOM 2202 O O . ASP A 1 283 ? 1.089 33.936 -13.085 1.00 48.59 283 ASP A O 1
ATOM 2206 N N . GLY A 1 284 ? -0.395 32.911 -14.427 1.00 52.22 284 GLY A N 1
ATOM 2207 C CA . GLY A 1 284 ? 0.494 32.737 -15.583 1.00 52.22 284 GLY A CA 1
ATOM 2208 C C . GLY A 1 284 ? 0.643 31.283 -16.053 1.00 52.22 284 GLY A C 1
ATOM 2209 O O . GLY A 1 284 ? 0.161 30.365 -15.388 1.00 52.22 284 GLY A O 1
ATOM 2210 N N . PRO A 1 285 ? 1.283 31.052 -17.218 1.00 47.72 285 PRO A N 1
ATOM 2211 C CA . PRO A 1 285 ? 1.598 29.702 -17.679 1.00 47.72 285 PRO A CA 1
ATOM 2212 C C . PRO A 1 285 ? 2.452 28.977 -16.629 1.00 47.72 285 PRO A C 1
ATOM 2214 O O . PRO A 1 285 ? 3.313 29.596 -15.997 1.00 47.72 285 PRO A O 1
ATOM 2217 N N . LEU A 1 286 ? 2.196 27.676 -16.429 1.00 51.97 286 LEU A N 1
ATOM 2218 C CA . LEU A 1 286 ? 3.034 26.821 -15.581 1.00 51.97 286 LEU A CA 1
ATOM 2219 C C . LEU A 1 286 ? 4.505 27.046 -15.979 1.00 51.97 286 LEU A C 1
ATOM 2221 O O . LEU A 1 286 ? 4.784 27.095 -17.179 1.00 51.97 286 LEU A O 1
ATOM 2225 N N . PRO A 1 287 ? 5.434 27.235 -15.022 1.00 47.72 287 PRO A N 1
ATOM 2226 C CA . PRO A 1 287 ? 6.842 27.386 -15.370 1.00 47.72 287 PRO A CA 1
ATOM 2227 C C . PRO A 1 287 ? 7.283 26.169 -16.181 1.00 47.72 287 PRO A C 1
ATOM 2229 O O . PRO A 1 287 ? 6.807 25.073 -15.888 1.00 47.72 287 PRO A O 1
ATOM 2232 N N . ASP A 1 288 ? 8.166 26.374 -17.166 1.00 41.41 288 ASP A N 1
ATOM 2233 C CA . ASP A 1 288 ? 8.724 25.309 -18.006 1.00 41.41 288 ASP A CA 1
ATOM 2234 C C . ASP A 1 288 ? 9.188 24.146 -17.116 1.00 41.41 288 ASP A C 1
ATOM 2236 O O . ASP A 1 288 ? 10.241 24.189 -16.474 1.00 41.41 288 ASP A O 1
ATOM 2240 N N . THR A 1 289 ? 8.354 23.115 -17.017 1.00 48.00 289 THR A N 1
ATOM 2241 C CA . THR A 1 289 ? 8.769 21.810 -16.536 1.00 48.00 289 THR A CA 1
ATOM 2242 C C . THR A 1 289 ? 9.461 21.151 -17.717 1.00 48.00 289 THR A C 1
ATOM 2244 O O . THR A 1 289 ? 8.950 21.230 -18.832 1.00 48.00 289 THR A O 1
ATOM 2247 N N . ASP A 1 290 ? 10.600 20.488 -17.495 1.00 43.06 290 ASP A N 1
ATOM 2248 C CA . ASP A 1 290 ? 11.399 19.841 -18.556 1.00 43.06 290 ASP A CA 1
ATOM 2249 C C . ASP A 1 290 ? 10.606 18.819 -19.419 1.00 43.06 290 ASP A C 1
ATOM 2251 O O . ASP A 1 290 ? 11.123 18.303 -20.407 1.00 43.06 290 ASP A O 1
ATOM 2255 N N . ASP A 1 291 ? 9.349 18.529 -19.071 1.00 46.59 291 ASP A N 1
ATOM 2256 C CA . ASP A 1 291 ? 8.383 17.748 -19.843 1.00 46.59 291 ASP A CA 1
ATOM 2257 C C . ASP A 1 291 ? 6.962 18.293 -19.518 1.00 46.59 291 ASP A C 1
ATOM 2259 O O . ASP A 1 291 ? 6.554 18.271 -18.347 1.00 46.59 291 ASP A O 1
ATOM 2263 N N . PRO A 1 292 ? 6.216 18.889 -20.473 1.00 49.50 292 PRO A N 1
ATOM 2264 C CA . PRO A 1 292 ? 4.829 19.302 -20.265 1.00 49.50 292 PRO A CA 1
ATOM 2265 C C . PRO A 1 292 ? 3.953 18.045 -20.187 1.00 49.50 292 PRO A C 1
ATOM 2267 O O . PRO A 1 292 ? 3.484 17.512 -21.190 1.00 49.50 292 PRO A O 1
ATOM 2270 N N . PHE A 1 293 ? 3.792 17.519 -18.974 1.00 63.03 293 PHE A N 1
ATOM 2271 C CA . PHE A 1 293 ? 3.155 16.226 -18.754 1.00 63.03 293 PHE A CA 1
ATOM 2272 C C . PHE A 1 293 ? 1.638 16.278 -18.947 1.00 63.03 293 PHE A C 1
ATOM 2274 O O . PHE A 1 293 ? 0.899 16.751 -18.084 1.00 63.03 293 PHE A O 1
ATOM 2281 N N . ASP A 1 294 ? 1.177 15.709 -20.056 1.00 65.31 294 ASP A N 1
ATOM 2282 C CA . ASP A 1 294 ? -0.239 15.488 -20.325 1.00 65.31 294 ASP A CA 1
ATOM 2283 C C . ASP A 1 294 ? -0.711 14.181 -19.661 1.00 65.31 294 ASP A C 1
ATOM 2285 O O . ASP A 1 294 ? -0.545 13.069 -20.179 1.00 65.31 294 ASP A O 1
ATOM 2289 N N . TYR A 1 295 ? -1.275 14.313 -18.461 1.00 66.50 295 TYR A N 1
ATOM 2290 C CA . TYR A 1 295 ? -1.872 13.187 -17.748 1.00 66.50 295 TYR A CA 1
ATOM 2291 C C . TYR A 1 295 ? -3.082 12.609 -18.482 1.00 66.50 295 TYR A C 1
ATOM 2293 O O . TYR A 1 295 ? -3.328 11.415 -18.332 1.00 66.50 295 TYR A O 1
ATOM 2301 N N . ASP A 1 296 ? -3.791 13.383 -19.304 1.00 63.94 296 ASP A N 1
ATOM 2302 C CA . ASP A 1 296 ? -4.945 12.886 -20.057 1.00 63.94 296 ASP A CA 1
ATOM 2303 C C . ASP A 1 296 ? -4.498 11.914 -21.156 1.00 63.94 296 ASP A C 1
ATOM 2305 O O . ASP A 1 296 ? -5.180 10.930 -21.441 1.00 63.94 296 ASP A O 1
ATOM 2309 N N . VAL A 1 297 ? -3.292 12.104 -21.702 1.00 65.56 297 VAL A N 1
ATOM 2310 C CA . VAL A 1 297 ? -2.659 11.139 -22.613 1.00 65.56 297 VAL A CA 1
ATOM 2311 C C . VAL A 1 297 ? -2.204 9.878 -21.877 1.00 65.56 297 VAL A C 1
ATOM 2313 O O . VAL A 1 297 ? -2.196 8.790 -22.464 1.00 65.56 297 VAL A O 1
ATOM 2316 N N . LEU A 1 298 ? -1.747 9.992 -20.629 1.00 66.56 298 LEU A N 1
ATOM 2317 C CA . LEU A 1 298 ? -1.176 8.867 -19.882 1.00 66.56 298 LEU A CA 1
ATOM 2318 C C . LEU A 1 298 ? -2.214 8.050 -19.107 1.00 66.56 298 LEU A C 1
ATOM 2320 O O . LEU A 1 298 ? -2.007 6.851 -18.887 1.00 66.56 298 LEU A O 1
ATOM 2324 N N . MET A 1 299 ? -3.315 8.672 -18.697 1.00 73.75 299 MET A N 1
ATOM 2325 C CA . MET A 1 299 ? -4.422 7.991 -18.050 1.00 73.75 299 MET A CA 1
ATOM 2326 C C . MET A 1 299 ? -5.200 7.155 -19.070 1.00 73.75 299 MET A C 1
ATOM 2328 O O . MET A 1 299 ? -5.406 7.574 -20.208 1.00 73.75 299 MET A O 1
ATOM 2332 N N . PRO A 1 300 ? -5.647 5.951 -18.691 1.00 69.19 300 PRO A N 1
ATOM 2333 C CA . PRO A 1 300 ? -6.443 5.136 -19.593 1.00 69.19 300 PRO A CA 1
ATOM 2334 C C . PRO A 1 300 ? -7.791 5.810 -19.859 1.00 69.19 300 PRO A C 1
ATOM 2336 O O . PRO A 1 300 ? -8.432 6.281 -18.927 1.00 69.19 300 PRO A O 1
ATOM 2339 N N . ALA A 1 301 ? -8.279 5.819 -21.100 1.00 64.69 301 ALA A N 1
ATOM 2340 C CA . ALA A 1 301 ? -9.577 6.426 -21.425 1.00 64.69 301 ALA A CA 1
ATOM 2341 C C . ALA A 1 301 ? -10.776 5.717 -20.747 1.00 64.69 301 ALA A C 1
ATOM 2343 O O . ALA A 1 301 ? -11.851 6.296 -20.619 1.00 64.69 301 ALA A O 1
ATOM 2344 N N . GLY A 1 302 ? -10.591 4.473 -20.281 1.00 69.12 302 GLY A N 1
ATOM 2345 C CA . GLY A 1 302 ? -11.599 3.657 -19.597 1.00 69.12 302 GLY A CA 1
ATOM 2346 C C . GLY A 1 302 ? -11.020 2.835 -18.440 1.00 69.12 302 GLY A C 1
ATOM 2347 O O . GLY A 1 302 ? -9.964 3.168 -17.893 1.00 69.12 302 GLY A O 1
ATOM 2348 N N . LYS A 1 303 ? -11.722 1.769 -18.030 1.00 72.12 303 LYS A N 1
ATOM 2349 C CA . LYS A 1 303 ? -11.135 0.731 -17.165 1.00 72.12 303 LYS A CA 1
ATOM 2350 C C . LYS A 1 303 ? -10.209 -0.133 -18.021 1.00 72.12 303 LYS A C 1
ATOM 2352 O O . LYS A 1 303 ? -10.645 -0.644 -19.048 1.00 72.12 303 LYS A O 1
ATOM 2357 N N . ASN A 1 304 ? -8.958 -0.263 -17.599 1.00 77.81 304 ASN A N 1
ATOM 2358 C CA . ASN A 1 304 ? -8.021 -1.194 -18.214 1.00 77.81 304 ASN A CA 1
ATOM 2359 C C . ASN A 1 304 ? -8.410 -2.636 -17.877 1.00 77.81 304 ASN A C 1
ATOM 2361 O O . ASN A 1 304 ? -8.987 -2.889 -16.819 1.00 77.81 304 ASN A O 1
ATOM 2365 N N . ASP A 1 305 ? -8.110 -3.552 -18.795 1.00 75.50 305 ASP A N 1
ATOM 2366 C CA . ASP A 1 305 ? -8.328 -4.984 -18.602 1.00 75.50 305 ASP A CA 1
ATOM 2367 C C . ASP A 1 305 ? -7.232 -5.579 -17.694 1.00 75.50 305 ASP A C 1
ATOM 2369 O O . ASP A 1 305 ? -6.059 -5.573 -18.093 1.00 75.50 305 ASP A O 1
ATOM 2373 N N . PRO A 1 306 ? -7.576 -6.108 -16.502 1.00 76.88 306 PRO A N 1
ATOM 2374 C CA . PRO A 1 306 ? -6.611 -6.751 -15.618 1.00 76.88 306 PRO A CA 1
ATOM 2375 C C . PRO A 1 306 ? -6.102 -8.094 -16.161 1.00 76.88 306 PRO A C 1
ATOM 2377 O O . PRO A 1 306 ? -5.078 -8.579 -15.675 1.00 76.88 306 PRO A O 1
ATOM 2380 N N . SER A 1 307 ? -6.757 -8.687 -17.171 1.00 74.12 307 SER A N 1
ATOM 2381 C CA . SER A 1 307 ? -6.334 -9.954 -17.781 1.00 74.12 307 SER A CA 1
ATOM 2382 C C . SER A 1 307 ? -4.926 -9.872 -18.382 1.00 74.12 307 SER A C 1
ATOM 2384 O O . SER A 1 307 ? -4.208 -10.865 -18.375 1.00 74.12 307 SER A O 1
ATOM 2386 N N . VAL A 1 308 ? -4.478 -8.671 -18.767 1.00 79.31 308 VAL A N 1
ATOM 2387 C CA . VAL A 1 308 ? -3.141 -8.394 -19.317 1.00 79.31 308 VAL A CA 1
ATOM 2388 C C . VAL A 1 308 ? -1.987 -8.773 -18.373 1.00 79.31 308 VAL A C 1
ATOM 2390 O O . VAL A 1 308 ? -0.849 -8.953 -18.800 1.00 79.31 308 VAL A O 1
ATOM 2393 N N . CYS A 1 309 ? -2.258 -8.879 -17.070 1.00 79.44 309 CYS A N 1
ATOM 2394 C CA . CYS A 1 309 ? -1.280 -9.304 -16.070 1.00 79.44 309 CYS A CA 1
ATOM 2395 C C . CYS A 1 309 ? -1.035 -10.824 -16.079 1.00 79.44 309 CYS A C 1
ATOM 2397 O O . CYS A 1 309 ? -0.154 -11.297 -15.359 1.00 79.44 309 CYS A O 1
ATOM 2399 N N . PHE A 1 310 ? -1.813 -11.587 -16.853 1.00 77.88 310 PHE A N 1
ATOM 2400 C CA . PHE A 1 310 ? -1.859 -13.044 -16.809 1.00 77.88 310 PHE A CA 1
ATOM 2401 C C . PHE A 1 310 ? -1.844 -13.636 -18.219 1.00 77.88 310 PHE A C 1
ATOM 2403 O O . PHE A 1 310 ? -2.429 -13.095 -19.153 1.00 77.88 310 PHE A O 1
ATOM 2410 N N . ARG A 1 311 ? -1.212 -14.801 -18.378 1.00 68.38 311 ARG A N 1
ATOM 2411 C CA . ARG A 1 311 ? -1.346 -15.577 -19.614 1.00 68.38 311 ARG A CA 1
ATOM 2412 C C . ARG A 1 311 ? -2.712 -16.253 -19.612 1.00 68.38 311 ARG A C 1
ATOM 2414 O O . ARG A 1 311 ? -2.959 -17.129 -18.789 1.00 68.38 311 ARG A O 1
ATOM 2421 N N . THR A 1 312 ? -3.590 -15.868 -20.531 1.00 48.28 312 THR A N 1
ATOM 2422 C CA . THR A 1 312 ? -4.778 -16.672 -20.833 1.00 48.28 312 THR A CA 1
ATOM 2423 C C . THR A 1 312 ? -4.336 -17.858 -21.686 1.00 48.28 312 THR A C 1
ATOM 2425 O O . TH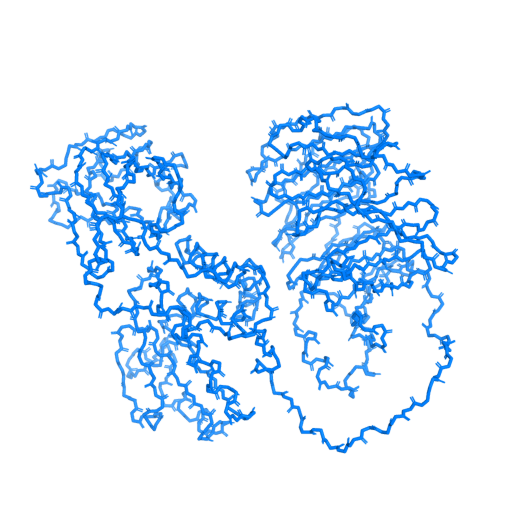R A 1 312 ? -3.682 -17.686 -22.715 1.00 48.28 312 THR A O 1
ATOM 2428 N N . ALA A 1 313 ? -4.645 -19.086 -21.260 1.00 34.66 313 ALA A N 1
ATOM 2429 C CA . ALA A 1 313 ? -4.515 -20.236 -22.147 1.00 34.66 313 ALA A CA 1
ATOM 2430 C C . ALA A 1 313 ? -5.381 -19.987 -23.401 1.00 34.66 313 ALA A C 1
ATOM 2432 O O . ALA A 1 313 ? -6.465 -19.406 -23.276 1.00 34.66 313 ALA A O 1
ATOM 2433 N N . PRO A 1 314 ? -4.951 -20.394 -24.611 1.00 29.69 314 PRO A N 1
ATOM 2434 C CA . PRO A 1 314 ? -5.774 -20.224 -25.797 1.00 29.69 314 PRO A CA 1
ATOM 2435 C C . PRO A 1 314 ? -7.101 -20.956 -25.585 1.00 29.69 314 PRO A C 1
ATOM 2437 O O . PRO A 1 314 ? -7.122 -22.175 -25.417 1.00 29.69 314 PRO A O 1
ATOM 2440 N N . LEU A 1 315 ? -8.204 -20.202 -25.600 1.00 29.58 315 LEU A N 1
ATOM 2441 C CA . LEU A 1 315 ? -9.569 -20.725 -25.619 1.00 29.58 315 LEU A CA 1
ATOM 2442 C C . LEU A 1 315 ? -9.736 -21.618 -26.855 1.00 29.58 315 LEU A C 1
ATOM 2444 O O . LEU A 1 315 ? -10.120 -21.165 -27.937 1.00 29.58 315 LEU A O 1
ATOM 2448 N N . GLN A 1 316 ? -9.445 -22.909 -26.718 1.00 26.78 316 GLN A N 1
ATOM 2449 C CA . GLN A 1 316 ? -9.870 -23.885 -27.704 1.00 26.78 316 GLN A CA 1
ATOM 2450 C C . GLN A 1 316 ? -11.383 -24.074 -27.575 1.00 26.78 316 GLN A C 1
ATOM 2452 O O . GLN A 1 316 ? -11.872 -24.811 -26.728 1.00 26.78 316 GLN A O 1
ATOM 2457 N N . LYS A 1 317 ? -12.073 -23.439 -28.529 1.00 24.91 317 LYS A N 1
ATOM 2458 C CA . LYS A 1 317 ? -13.488 -23.561 -28.914 1.00 24.91 317 LYS A CA 1
ATOM 2459 C C . LYS A 1 317 ? -14.497 -22.817 -28.025 1.00 24.91 317 LYS A C 1
ATOM 2461 O O . LYS A 1 317 ? -14.384 -22.819 -26.805 1.00 24.91 317 LYS A O 1
ATOM 2466 N N . PRO A 1 318 ? -15.525 -22.198 -28.643 1.00 24.16 318 PRO A N 1
ATOM 2467 C CA . PRO A 1 318 ? -16.610 -21.580 -27.898 1.00 24.16 318 PRO A CA 1
ATOM 2468 C C . PRO A 1 318 ? -17.355 -22.666 -27.118 1.00 24.16 318 PRO A C 1
ATOM 2470 O O . PRO A 1 318 ? -17.875 -23.616 -27.708 1.00 24.16 318 PRO A O 1
ATOM 2473 N N . VAL A 1 319 ? -17.401 -22.519 -25.795 1.00 25.14 319 VAL A N 1
ATOM 2474 C CA . VAL A 1 319 ? -18.277 -23.314 -24.932 1.00 25.14 319 VAL A CA 1
ATOM 2475 C C . VAL A 1 319 ? -19.721 -23.064 -25.396 1.00 25.14 319 VAL A C 1
ATOM 2477 O O . VAL A 1 319 ? -20.116 -21.903 -25.555 1.00 25.14 319 VAL A O 1
ATOM 2480 N N . PRO A 1 320 ? -20.515 -24.110 -25.688 1.00 23.84 320 PRO A N 1
ATOM 2481 C CA . PRO A 1 320 ? -21.905 -23.931 -26.081 1.00 23.84 320 PRO A CA 1
ATOM 2482 C C . PRO A 1 320 ? -22.665 -23.244 -24.944 1.00 23.84 320 PRO A C 1
ATOM 2484 O O . PRO A 1 320 ? -22.414 -23.524 -23.774 1.00 23.84 320 PRO A O 1
ATOM 2487 N N . ARG A 1 321 ? -23.617 -22.362 -25.283 1.00 27.05 321 ARG A N 1
ATOM 2488 C CA . ARG A 1 321 ? -24.599 -21.847 -24.318 1.00 27.05 321 ARG A CA 1
ATOM 2489 C C . ARG A 1 321 ? -25.319 -23.041 -23.690 1.00 27.05 321 ARG A C 1
ATOM 2491 O O . ARG A 1 321 ? -26.241 -23.586 -24.296 1.00 27.05 321 ARG A O 1
ATOM 2498 N N . LEU A 1 322 ? -24.883 -23.453 -22.506 1.00 24.83 322 LEU A N 1
ATOM 2499 C CA . LEU A 1 322 ? -25.580 -24.444 -21.707 1.00 24.83 322 LEU A CA 1
ATOM 2500 C C . LEU A 1 322 ? -26.765 -23.750 -21.036 1.00 24.83 322 LEU A C 1
ATOM 2502 O O . LEU A 1 322 ? -26.650 -22.711 -20.390 1.00 24.83 322 LEU A O 1
ATOM 2506 N N . SER A 1 323 ? -27.934 -24.308 -21.316 1.00 24.50 323 SER A N 1
ATOM 2507 C CA . SER A 1 323 ? -29.224 -23.986 -20.725 1.00 24.50 323 SER A CA 1
ATOM 2508 C C . SER A 1 323 ? -29.168 -24.003 -19.201 1.00 24.50 323 SER A C 1
ATOM 2510 O O . SER A 1 323 ? -28.489 -24.856 -18.639 1.00 24.50 323 SER A O 1
ATOM 2512 N N . LYS A 1 324 ? -29.960 -23.118 -18.573 1.00 26.92 324 LYS A N 1
ATOM 2513 C CA . LYS A 1 324 ? -30.311 -23.114 -17.143 1.00 26.92 324 LYS A CA 1
ATOM 2514 C C . LYS A 1 324 ? -30.309 -24.535 -16.566 1.00 26.92 324 LYS A C 1
ATOM 2516 O O . LYS A 1 324 ? -31.236 -25.301 -16.825 1.00 26.92 324 LYS A O 1
ATOM 2521 N N . VAL A 1 325 ? -29.278 -24.861 -15.798 1.00 22.59 325 VAL A N 1
ATOM 2522 C CA . VAL A 1 325 ? -29.280 -26.027 -14.916 1.00 22.59 325 VAL A CA 1
ATOM 2523 C C . VAL A 1 325 ? -29.953 -25.561 -13.618 1.00 22.59 325 VAL A C 1
ATOM 2525 O O . VAL A 1 325 ? -29.627 -24.471 -13.144 1.00 22.59 325 VAL A O 1
ATOM 2528 N N . PRO A 1 326 ? -30.946 -26.285 -13.071 1.00 22.81 326 PRO A N 1
ATOM 2529 C CA . PRO A 1 326 ? -31.515 -25.940 -11.771 1.00 22.81 326 PRO A CA 1
ATOM 2530 C C . PRO A 1 326 ? -30.424 -26.046 -10.695 1.00 22.81 326 PRO A C 1
ATOM 2532 O O . PRO A 1 326 ? -29.498 -26.841 -10.879 1.00 22.81 326 PRO A O 1
ATOM 2535 N N . PRO A 1 327 ? -30.526 -25.308 -9.574 1.00 26.39 327 PRO A N 1
ATOM 2536 C CA . PRO A 1 327 ? -29.597 -25.463 -8.462 1.00 26.39 327 PRO A CA 1
ATOM 2537 C C . PRO A 1 327 ? -29.706 -26.908 -7.977 1.00 26.39 327 PRO A C 1
ATOM 2539 O O . PRO A 1 327 ? -30.696 -27.303 -7.368 1.00 26.39 327 PRO A O 1
ATOM 2542 N N . THR A 1 328 ? -28.733 -27.727 -8.358 1.00 25.00 328 THR A N 1
ATOM 2543 C CA . THR A 1 328 ? -28.672 -29.128 -7.964 1.00 25.00 328 THR A CA 1
ATOM 2544 C C . THR A 1 328 ? -27.576 -29.203 -6.916 1.00 25.00 328 THR A C 1
ATOM 2546 O O . THR A 1 328 ? -26.412 -28.977 -7.231 1.00 25.00 328 THR A O 1
ATOM 2549 N N . GLU A 1 329 ? -28.017 -29.406 -5.675 1.00 33.22 329 GLU A N 1
ATOM 2550 C CA . GLU A 1 329 ? -27.286 -29.814 -4.471 1.00 33.22 329 GLU A CA 1
ATOM 2551 C C . GLU A 1 329 ? -25.771 -30.033 -4.648 1.00 33.22 329 GLU A C 1
ATOM 2553 O O . GLU A 1 329 ? -25.324 -31.099 -5.070 1.00 33.22 329 GLU A O 1
ATOM 2558 N N . LEU A 1 330 ? -24.968 -29.045 -4.245 1.00 27.61 330 LEU A N 1
ATOM 2559 C CA . LEU A 1 330 ? -23.535 -29.209 -3.998 1.00 27.61 330 LEU A CA 1
ATOM 2560 C C . LEU A 1 330 ? -23.216 -28.702 -2.582 1.00 27.61 330 LEU A C 1
ATOM 2562 O O . LEU A 1 330 ? -22.932 -27.531 -2.369 1.00 27.61 330 LEU A O 1
ATOM 2566 N N . HIS A 1 331 ? -23.252 -29.672 -1.661 1.00 33.03 331 HIS A N 1
ATOM 2567 C CA . HIS A 1 331 ? -22.820 -29.711 -0.253 1.00 33.03 331 HIS A CA 1
ATOM 2568 C C . HIS A 1 331 ? -23.828 -29.373 0.879 1.00 33.03 331 HIS A C 1
ATOM 2570 O O . HIS A 1 331 ? -24.453 -28.319 0.861 1.00 33.03 331 HIS A O 1
ATOM 2576 N N . PRO A 1 332 ? -23.948 -30.260 1.905 1.00 30.05 332 PRO A N 1
ATOM 2577 C CA . PRO A 1 332 ? -24.842 -30.131 3.064 1.00 30.05 332 PRO A CA 1
ATOM 2578 C C . PRO A 1 332 ? -24.140 -29.606 4.339 1.00 30.05 332 PRO A C 1
ATOM 2580 O O . PRO A 1 332 ? -24.433 -30.084 5.434 1.00 30.05 332 PRO A O 1
ATOM 2583 N N . ALA A 1 333 ? -23.184 -28.681 4.231 1.00 37.41 333 ALA A N 1
ATOM 2584 C CA . ALA A 1 333 ? -22.561 -28.060 5.404 1.00 37.41 333 ALA A CA 1
ATOM 2585 C C . ALA A 1 333 ? -23.064 -26.620 5.535 1.00 37.41 333 ALA A C 1
ATOM 2587 O O . ALA A 1 333 ? -22.826 -25.799 4.654 1.00 37.41 333 ALA A O 1
ATOM 2588 N N . THR A 1 334 ? -23.782 -26.336 6.619 1.00 48.97 334 THR A N 1
ATOM 2589 C CA . THR A 1 334 ? -24.143 -24.980 7.038 1.00 48.97 334 THR A CA 1
ATOM 2590 C C . THR A 1 334 ? -22.852 -24.196 7.257 1.00 48.97 334 THR A C 1
ATOM 2592 O O . THR A 1 334 ? -22.041 -24.546 8.118 1.00 48.97 334 THR A O 1
ATOM 2595 N N . SER A 1 335 ? -22.595 -23.185 6.425 1.00 52.28 335 SER A N 1
ATOM 2596 C CA . SER A 1 335 ? -21.453 -22.305 6.667 1.00 52.28 335 SER A CA 1
ATOM 2597 C C . SER A 1 335 ? -21.821 -21.337 7.787 1.00 52.28 335 SER A C 1
ATOM 2599 O O . SER A 1 335 ? -22.857 -20.679 7.703 1.00 52.28 335 SER A O 1
ATOM 2601 N N . SER A 1 336 ? -20.984 -21.235 8.812 1.00 62.69 336 SER A N 1
ATOM 2602 C CA . SER A 1 336 ? -21.243 -20.418 9.999 1.00 62.69 336 SER A CA 1
ATOM 2603 C C . SER A 1 336 ? -20.821 -18.960 9.816 1.00 62.69 336 SER A C 1
ATOM 2605 O O . SER A 1 336 ? -21.424 -18.060 10.398 1.00 62.69 336 SER A O 1
ATOM 2607 N N . VAL A 1 337 ? -19.780 -18.711 9.014 1.00 73.25 337 VAL A N 1
ATOM 2608 C CA . VAL A 1 337 ? -19.198 -17.376 8.815 1.00 73.25 337 VAL A CA 1
ATOM 2609 C C . VAL A 1 337 ? -18.594 -17.201 7.429 1.00 73.25 337 VAL A C 1
ATOM 2611 O O . VAL A 1 337 ? -17.971 -18.108 6.885 1.00 73.25 337 VAL A O 1
ATOM 2614 N N . THR A 1 338 ? -18.698 -15.989 6.884 1.00 73.44 338 THR A N 1
ATOM 2615 C CA . THR A 1 338 ? -18.176 -15.648 5.553 1.00 73.44 338 THR A CA 1
ATOM 2616 C C . THR A 1 338 ? -17.401 -14.334 5.560 1.00 73.44 338 THR A C 1
ATOM 2618 O O . THR A 1 338 ? -17.791 -13.393 6.250 1.00 73.44 338 THR A O 1
ATOM 2621 N N . ALA A 1 339 ? -16.363 -14.231 4.734 1.00 73.81 339 ALA A N 1
ATOM 2622 C CA . ALA A 1 339 ? -15.604 -13.010 4.468 1.00 73.81 339 ALA A CA 1
ATOM 2623 C C . ALA A 1 339 ? -15.260 -12.907 2.973 1.00 73.81 339 ALA A C 1
ATOM 2625 O O . ALA A 1 339 ? -15.184 -13.915 2.279 1.00 73.81 339 ALA A O 1
ATOM 2626 N N . VAL A 1 340 ? -15.030 -11.701 2.454 1.00 68.75 340 VAL A N 1
ATOM 2627 C CA . VAL A 1 340 ? -14.719 -11.487 1.028 1.00 68.75 340 VAL A CA 1
ATOM 2628 C C . VAL A 1 340 ? -13.463 -10.637 0.895 1.00 68.75 340 VAL A C 1
ATOM 2630 O O . VAL A 1 340 ? -13.251 -9.711 1.677 1.00 68.75 340 VAL A O 1
ATOM 2633 N N . THR A 1 341 ? -12.640 -10.932 -0.108 1.00 65.75 341 THR A N 1
ATOM 2634 C CA . THR A 1 341 ? -11.552 -10.054 -0.546 1.00 65.75 341 THR A CA 1
ATOM 2635 C C . THR A 1 341 ? -12.075 -8.689 -1.021 1.00 65.75 341 THR A C 1
ATOM 2637 O O . THR A 1 341 ? -13.154 -8.577 -1.602 1.00 65.75 341 THR A O 1
ATOM 2640 N N . MET A 1 342 ? -11.297 -7.621 -0.799 1.00 57.03 342 MET A N 1
ATOM 2641 C CA . MET A 1 342 ? -11.686 -6.239 -1.153 1.00 57.03 342 MET A CA 1
ATOM 2642 C C . MET A 1 342 ? -11.913 -6.007 -2.657 1.00 57.03 342 MET A C 1
ATOM 2644 O O . MET A 1 342 ? -12.645 -5.095 -3.057 1.00 57.03 342 MET A O 1
ATOM 2648 N N . ASP A 1 343 ? -11.281 -6.818 -3.501 1.00 54.09 343 ASP A N 1
ATOM 2649 C CA . ASP A 1 343 ? -11.483 -6.810 -4.949 1.00 54.09 343 ASP A CA 1
ATOM 2650 C C . ASP A 1 343 ? -12.836 -7.419 -5.371 1.00 54.09 343 ASP A C 1
ATOM 2652 O O . ASP A 1 343 ? -13.246 -7.251 -6.516 1.00 54.09 343 ASP A O 1
ATOM 2656 N N . GLY A 1 344 ? -13.555 -8.069 -4.447 1.00 57.66 344 GLY A N 1
ATOM 2657 C CA . GLY A 1 344 ? -14.834 -8.718 -4.715 1.00 57.66 344 GLY A CA 1
ATOM 2658 C C . GLY A 1 344 ? -14.716 -9.962 -5.586 1.00 57.66 344 GLY A C 1
ATOM 2659 O O . GLY A 1 344 ? -15.689 -10.337 -6.229 1.00 57.66 344 GLY A O 1
ATOM 2660 N N . LEU A 1 345 ? -13.536 -10.581 -5.659 1.00 59.31 345 LEU A N 1
ATOM 2661 C CA . LEU A 1 345 ? -13.294 -11.721 -6.544 1.00 59.31 345 LEU A CA 1
ATOM 2662 C C . LEU A 1 345 ? -13.437 -13.063 -5.826 1.00 59.31 345 LEU A C 1
ATOM 2664 O O . LEU A 1 345 ? -13.837 -14.046 -6.453 1.00 59.31 345 LEU A O 1
ATOM 2668 N N . LEU A 1 346 ? -13.137 -13.111 -4.525 1.00 69.44 346 LEU A N 1
ATOM 2669 C CA . LEU A 1 346 ? -13.101 -14.345 -3.748 1.00 69.44 346 LEU A CA 1
ATOM 2670 C C . LEU A 1 346 ? -13.896 -14.232 -2.450 1.00 69.44 346 LEU A C 1
ATOM 2672 O O . LEU A 1 346 ? -13.741 -13.281 -1.682 1.00 69.44 346 LEU A O 1
ATOM 2676 N N . THR A 1 347 ? -14.674 -15.269 -2.164 1.00 74.12 347 THR A N 1
ATOM 2677 C CA . THR A 1 347 ? -15.372 -15.455 -0.895 1.00 74.12 347 THR A CA 1
ATOM 2678 C C . THR A 1 347 ? -14.737 -16.589 -0.111 1.00 74.12 347 THR A C 1
ATOM 2680 O O . THR A 1 347 ? -14.468 -17.655 -0.654 1.00 74.12 347 THR A O 1
ATOM 2683 N N . TRP A 1 348 ? -14.509 -16.346 1.171 1.00 81.19 348 TRP A N 1
ATOM 2684 C CA . TRP A 1 348 ? -14.031 -17.296 2.160 1.00 81.19 348 TRP A CA 1
ATOM 2685 C C . TRP A 1 348 ? -15.184 -17.664 3.081 1.00 81.19 348 TRP A C 1
ATOM 2687 O O . TRP A 1 348 ? -15.796 -16.769 3.663 1.00 81.19 348 TRP A O 1
ATOM 2697 N N . SER A 1 349 ? -15.443 -18.954 3.247 1.00 83.31 349 SER A N 1
ATOM 2698 C CA . SER A 1 349 ? -16.503 -19.459 4.120 1.00 83.31 349 SER A CA 1
ATOM 2699 C C . SER A 1 349 ? -15.928 -20.451 5.118 1.00 83.31 349 SER A C 1
ATOM 2701 O O . SER A 1 349 ? -15.159 -21.336 4.747 1.00 83.31 349 SER A O 1
ATOM 2703 N N . GLY A 1 350 ? -16.285 -20.280 6.384 1.00 84.69 350 GLY A N 1
ATOM 2704 C CA . GLY A 1 350 ? -15.979 -21.190 7.475 1.00 84.69 350 GLY A CA 1
ATOM 2705 C C . GLY A 1 350 ? -17.187 -22.055 7.768 1.00 84.69 350 GLY A C 1
ATOM 2706 O O . GLY A 1 350 ? -18.314 -21.562 7.779 1.00 84.69 350 GLY A O 1
ATOM 2707 N N . HIS A 1 351 ? -16.945 -23.340 7.982 1.00 86.56 351 HIS A N 1
ATOM 2708 C CA . HIS A 1 351 ? -17.996 -24.338 8.137 1.00 86.56 351 HIS A CA 1
ATOM 2709 C C . HIS A 1 351 ? -18.064 -24.866 9.567 1.00 86.56 351 HIS A C 1
ATOM 2711 O O . HIS A 1 351 ? -17.058 -24.901 10.284 1.00 86.56 351 HIS A O 1
ATOM 2717 N N . ASP A 1 352 ? -19.231 -25.381 9.953 1.00 84.00 352 ASP A N 1
ATOM 2718 C CA . ASP A 1 352 ? -19.416 -26.081 11.233 1.00 84.00 352 ASP A CA 1
ATOM 2719 C C . ASP A 1 352 ? -18.531 -27.335 11.354 1.00 84.00 352 ASP A C 1
ATOM 2721 O O . ASP A 1 352 ? -18.198 -27.784 12.450 1.00 84.00 352 ASP A O 1
ATOM 2725 N N . SER A 1 353 ? -18.090 -27.888 10.221 1.00 84.06 353 SER A N 1
ATOM 2726 C CA . SER A 1 353 ? -17.131 -28.995 10.171 1.00 84.06 353 SER A CA 1
ATOM 2727 C C . SER A 1 353 ? -15.706 -28.605 10.589 1.00 84.06 353 SER A C 1
ATOM 2729 O O . SER A 1 353 ? -14.884 -29.494 10.808 1.00 84.06 353 SER A O 1
ATOM 2731 N N . GLY A 1 354 ? -15.395 -27.306 10.672 1.00 85.50 354 GLY A N 1
ATOM 2732 C CA . GLY A 1 354 ? -14.035 -26.783 10.833 1.00 85.50 354 GLY A CA 1
ATOM 2733 C C . GLY A 1 354 ? -13.269 -26.603 9.517 1.00 85.50 354 GLY A C 1
ATOM 2734 O O . GLY A 1 354 ? -12.117 -26.161 9.518 1.00 85.50 354 GLY A O 1
ATOM 2735 N N . GLU A 1 355 ? -13.889 -26.920 8.380 1.00 88.56 355 GLU A N 1
ATOM 2736 C CA . GLU A 1 355 ? -13.314 -26.633 7.068 1.00 88.56 355 GLU A CA 1
ATOM 2737 C C . GLU A 1 355 ? -13.443 -25.145 6.716 1.00 88.56 355 GLU A C 1
ATOM 2739 O O . GLU A 1 355 ? -14.359 -24.450 7.161 1.00 88.56 355 GLU A O 1
ATOM 2744 N N . VAL A 1 356 ? -12.519 -24.657 5.890 1.00 87.56 356 VAL A N 1
ATOM 2745 C CA . VAL A 1 356 ? -12.557 -23.309 5.312 1.00 87.56 356 VAL A CA 1
ATOM 2746 C C . VAL A 1 356 ? -12.516 -23.437 3.796 1.00 87.56 356 VAL A C 1
ATOM 2748 O O . VAL A 1 356 ? -11.560 -23.980 3.251 1.00 87.56 356 VAL A O 1
ATOM 2751 N N . SER A 1 357 ? -13.537 -22.956 3.095 1.00 82.31 357 SER A N 1
ATOM 2752 C CA . SER A 1 357 ? -13.608 -22.996 1.632 1.00 82.31 357 SER A CA 1
ATOM 2753 C C . SER A 1 357 ? -13.396 -21.620 1.022 1.00 82.31 357 SER A C 1
ATOM 2755 O O . SER A 1 357 ? -13.810 -20.612 1.592 1.00 82.31 357 SER A O 1
ATOM 2757 N N . VAL A 1 358 ? -12.810 -21.588 -0.172 1.00 79.81 358 VAL A N 1
ATOM 2758 C CA . VAL A 1 358 ? -12.643 -20.369 -0.961 1.00 79.81 358 VAL A CA 1
ATOM 2759 C C . VAL A 1 358 ? -13.312 -20.547 -2.311 1.00 79.81 358 VAL A C 1
ATOM 2761 O O . VAL A 1 358 ? -13.003 -21.496 -3.030 1.00 79.81 358 VAL A O 1
ATOM 2764 N N . CYS A 1 359 ? -14.199 -19.626 -2.665 1.00 72.38 359 CYS A N 1
ATOM 2765 C CA . CYS A 1 359 ? -15.014 -19.667 -3.875 1.00 72.38 359 CYS A CA 1
ATOM 2766 C C . CYS A 1 359 ? -14.852 -18.378 -4.681 1.00 72.38 359 CYS A C 1
ATOM 2768 O O . CYS A 1 359 ? -14.648 -17.304 -4.115 1.00 72.38 359 CYS A O 1
ATOM 2770 N N . ALA A 1 360 ? -14.972 -18.466 -6.004 1.00 63.91 360 ALA A N 1
ATOM 2771 C CA . ALA A 1 360 ? -15.107 -17.283 -6.846 1.00 63.91 360 ALA A CA 1
ATOM 2772 C C . ALA A 1 360 ? -16.473 -16.626 -6.602 1.00 63.91 360 ALA A C 1
ATOM 2774 O O . ALA A 1 360 ? -17.490 -17.317 -6.545 1.00 63.91 360 ALA A O 1
ATOM 2775 N N . VAL A 1 361 ? -16.515 -15.295 -6.522 1.00 57.81 361 VAL A N 1
ATOM 2776 C CA . VAL A 1 361 ? -17.749 -14.526 -6.261 1.00 57.81 361 VAL A CA 1
ATOM 2777 C C . VAL A 1 361 ? -18.826 -14.723 -7.342 1.00 57.81 361 VAL A C 1
ATOM 2779 O O . VAL A 1 361 ? -20.006 -14.523 -7.075 1.00 57.81 361 VAL A O 1
ATOM 2782 N N . SER A 1 362 ? -18.478 -15.221 -8.537 1.00 53.09 362 SER A N 1
ATOM 2783 C CA . SER A 1 362 ? -19.469 -15.652 -9.537 1.00 53.09 362 SER A CA 1
ATOM 2784 C C . SER A 1 362 ? -20.315 -16.862 -9.106 1.00 53.09 362 SER A C 1
ATOM 2786 O O . SER A 1 362 ? -21.233 -17.231 -9.831 1.00 53.09 362 SER A O 1
ATOM 2788 N N . GLY A 1 363 ? -20.027 -17.474 -7.952 1.00 45.62 363 GLY A N 1
ATOM 2789 C CA . GLY A 1 363 ? -20.884 -18.457 -7.283 1.00 45.62 363 GLY A CA 1
ATOM 2790 C C . GLY A 1 363 ? -20.805 -19.884 -7.826 1.00 45.62 363 GLY A C 1
ATOM 2791 O O . GLY A 1 363 ? -21.442 -20.770 -7.271 1.00 45.62 363 GLY A O 1
ATOM 2792 N N . GLU A 1 364 ? -20.022 -20.138 -8.878 1.00 51.16 364 GLU A N 1
ATOM 2793 C CA . GLU A 1 364 ? -20.034 -21.437 -9.573 1.00 51.16 364 GLU A CA 1
ATOM 2794 C C . GLU A 1 364 ? -18.747 -22.262 -9.402 1.00 51.16 364 GLU A C 1
ATOM 2796 O O . GLU A 1 364 ? -18.719 -23.430 -9.785 1.00 51.16 364 GLU A O 1
ATOM 2801 N N . ILE A 1 365 ? -17.675 -21.695 -8.828 1.00 58.88 365 ILE A N 1
ATOM 2802 C CA . ILE A 1 365 ? -16.358 -22.354 -8.772 1.00 58.88 365 ILE A CA 1
ATOM 2803 C C . ILE A 1 365 ? -15.774 -22.291 -7.358 1.00 58.88 365 ILE A C 1
ATOM 2805 O O . ILE A 1 365 ? -15.358 -21.228 -6.889 1.00 58.88 365 ILE A O 1
ATOM 2809 N N . ILE A 1 366 ? -15.692 -23.453 -6.705 1.00 63.59 366 ILE A N 1
ATOM 2810 C CA . ILE A 1 366 ? -14.873 -23.651 -5.504 1.00 63.59 366 ILE A CA 1
ATOM 2811 C C . ILE A 1 366 ? -13.411 -23.693 -5.952 1.00 63.59 366 ILE A C 1
ATOM 2813 O O . ILE A 1 366 ? -13.025 -24.521 -6.772 1.00 63.59 366 ILE A O 1
ATOM 2817 N N . VAL A 1 367 ? -12.596 -22.784 -5.425 1.00 68.06 367 VAL A N 1
ATOM 2818 C CA . VAL A 1 367 ? -11.179 -22.648 -5.782 1.00 68.06 367 VAL A CA 1
ATOM 2819 C C . VAL A 1 367 ? -10.290 -23.495 -4.866 1.00 68.06 367 VAL A C 1
ATOM 2821 O O . VAL A 1 367 ? -9.270 -24.029 -5.308 1.00 68.06 367 VAL A O 1
ATOM 2824 N N . ALA A 1 368 ? -10.666 -23.622 -3.591 1.00 73.12 368 ALA A N 1
ATOM 2825 C CA . ALA A 1 368 ? -9.982 -24.469 -2.617 1.00 73.12 368 ALA A CA 1
ATOM 2826 C C . ALA A 1 368 ? -10.895 -24.815 -1.431 1.00 73.12 368 ALA A C 1
ATOM 2828 O O . ALA A 1 368 ? -11.839 -24.090 -1.118 1.00 73.12 368 ALA A O 1
ATOM 2829 N N . THR A 1 369 ? -10.597 -25.916 -0.743 1.00 82.12 369 THR A N 1
ATOM 2830 C CA . THR A 1 369 ? -11.168 -26.246 0.571 1.00 82.12 369 THR A CA 1
ATOM 2831 C C . THR A 1 369 ? -10.050 -26.729 1.484 1.00 82.12 369 THR A C 1
ATOM 2833 O O . THR A 1 369 ? -9.265 -27.600 1.109 1.00 82.12 369 THR A O 1
ATOM 2836 N N . TYR A 1 370 ? -9.974 -26.148 2.675 1.00 83.88 370 TYR A N 1
ATOM 2837 C CA . TYR A 1 370 ? -8.939 -26.378 3.669 1.00 83.88 370 TYR A CA 1
ATOM 2838 C C . TYR A 1 370 ? -9.510 -27.125 4.868 1.00 83.88 370 TYR A C 1
ATOM 2840 O O . TYR A 1 370 ? -10.512 -26.704 5.447 1.00 83.88 370 TYR A O 1
ATOM 2848 N N . LYS A 1 371 ? -8.824 -28.181 5.307 1.00 87.31 371 LYS A N 1
ATOM 2849 C CA . LYS A 1 371 ? -9.090 -28.816 6.607 1.00 87.31 371 LYS A CA 1
ATOM 2850 C C . LYS A 1 371 ? -8.331 -28.065 7.693 1.00 87.31 371 LYS A C 1
ATOM 2852 O O . LYS A 1 371 ? -7.257 -28.487 8.113 1.00 87.31 371 LYS A O 1
ATOM 2857 N N . ALA A 1 372 ? -8.862 -26.903 8.061 1.00 87.69 372 ALA A N 1
ATOM 2858 C CA . ALA A 1 372 ? -8.184 -25.948 8.928 1.00 87.69 372 ALA A CA 1
ATOM 2859 C C . ALA A 1 372 ? -8.357 -26.258 10.422 1.00 87.69 372 ALA A C 1
ATOM 2861 O O . ALA A 1 372 ? -7.392 -26.152 11.176 1.00 87.69 372 ALA A O 1
ATOM 2862 N N . HIS A 1 373 ? -9.561 -26.660 10.832 1.00 93.19 373 HIS A N 1
ATOM 2863 C CA . HIS A 1 373 ? -9.939 -26.817 12.235 1.00 93.19 373 HIS A CA 1
ATOM 2864 C C . HIS A 1 373 ? -10.637 -28.155 12.502 1.00 93.19 373 HIS A C 1
ATOM 2866 O O . HIS A 1 373 ? -11.065 -28.860 11.589 1.00 93.19 373 HIS A O 1
ATOM 2872 N N . THR A 1 374 ? -10.743 -28.509 13.782 1.00 92.12 374 THR A N 1
ATOM 2873 C CA . THR A 1 374 ? -11.407 -29.735 14.273 1.00 92.12 374 THR A CA 1
ATOM 2874 C C . THR A 1 374 ? -12.796 -29.484 14.863 1.00 92.12 374 THR A C 1
ATOM 2876 O O . THR A 1 374 ? -13.495 -30.429 15.235 1.00 92.12 374 THR A O 1
ATOM 2879 N N . ARG A 1 375 ? -13.186 -28.213 14.974 1.00 91.25 375 ARG A N 1
ATOM 2880 C CA . ARG A 1 375 ? -14.466 -27.722 15.493 1.00 91.25 375 ARG A CA 1
ATOM 2881 C C . ARG A 1 375 ? -14.981 -26.572 14.620 1.00 91.25 375 ARG A C 1
ATOM 2883 O O . ARG A 1 375 ? -14.199 -26.075 13.805 1.00 91.25 375 ARG A O 1
ATOM 2890 N N . PRO A 1 376 ? -16.239 -26.120 14.797 1.00 91.38 376 PRO A N 1
ATOM 2891 C CA . PRO A 1 376 ? -16.805 -25.032 14.008 1.00 91.38 376 PRO A CA 1
ATOM 2892 C C . PRO A 1 376 ? -15.885 -23.818 13.896 1.00 91.38 376 PRO A C 1
ATOM 2894 O O . PRO A 1 376 ? -15.220 -23.417 14.861 1.00 91.38 376 PRO A O 1
ATOM 2897 N N . VAL A 1 377 ? -15.835 -23.242 12.697 1.00 91.06 377 VAL A N 1
ATOM 2898 C CA . VAL A 1 377 ? -15.164 -21.961 12.475 1.00 91.06 377 VAL A CA 1
ATOM 2899 C C . VAL A 1 377 ? -16.041 -20.857 13.059 1.00 91.06 377 VAL A C 1
ATOM 2901 O O . VAL A 1 377 ? -17.222 -20.764 12.740 1.00 91.06 377 VAL A O 1
ATOM 2904 N N . VAL A 1 378 ? -15.464 -20.027 13.925 1.00 90.44 378 VAL A N 1
ATOM 2905 C CA . VAL A 1 378 ? -16.190 -18.987 14.668 1.00 90.44 378 VAL A CA 1
ATOM 2906 C C . VAL A 1 378 ? -16.122 -17.642 13.960 1.00 90.44 378 VAL A C 1
ATOM 2908 O O . VAL A 1 378 ? -17.104 -16.911 13.933 1.00 90.44 378 VAL A O 1
ATOM 2911 N N . ALA A 1 379 ? -14.969 -17.293 13.387 1.00 89.75 379 ALA A N 1
ATOM 2912 C CA . ALA A 1 379 ? -14.809 -16.047 12.646 1.00 89.75 379 ALA A CA 1
ATOM 2913 C C . ALA A 1 379 ? -13.715 -16.166 11.584 1.00 89.75 379 ALA A C 1
ATOM 2915 O O . ALA A 1 379 ? -12.734 -16.892 11.760 1.00 89.75 379 ALA A O 1
ATOM 2916 N N . ILE A 1 380 ? -13.880 -15.417 10.491 1.00 89.88 380 ILE A N 1
ATOM 2917 C CA . ILE A 1 380 ? -12.913 -15.312 9.395 1.00 89.88 380 ILE A CA 1
ATOM 2918 C C . ILE A 1 380 ? -12.668 -13.839 9.088 1.00 89.88 380 ILE A C 1
ATOM 2920 O O . ILE A 1 380 ? -13.601 -13.039 9.050 1.00 89.88 380 ILE A O 1
ATOM 2924 N N . SER A 1 381 ? -11.412 -13.4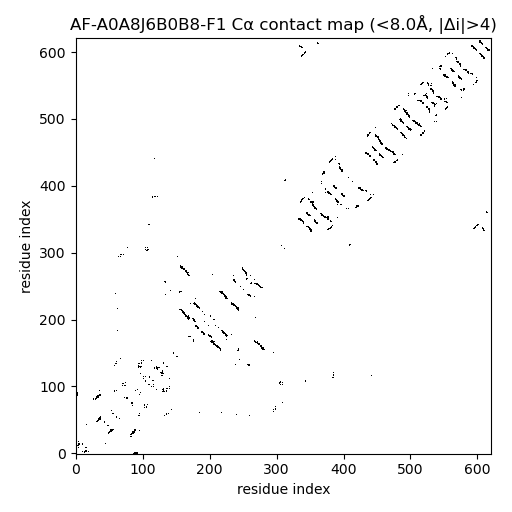85 8.824 1.00 87.88 381 SER A N 1
ATOM 2925 C CA . SER A 1 381 ? -11.038 -12.164 8.329 1.00 87.88 381 SER A CA 1
ATOM 2926 C C . SER A 1 381 ? -10.059 -12.276 7.167 1.00 87.88 381 SER A C 1
ATOM 2928 O O . SER A 1 381 ? -9.153 -13.109 7.184 1.00 87.88 381 SER A O 1
ATOM 2930 N N . VAL A 1 382 ? -10.247 -11.438 6.148 1.00 81.19 382 VAL A N 1
ATOM 2931 C CA . VAL A 1 382 ? -9.476 -11.455 4.901 1.00 81.19 382 VAL A CA 1
ATOM 2932 C C . VAL A 1 382 ? -8.980 -10.046 4.612 1.00 81.19 382 VAL A C 1
ATOM 2934 O O . VAL A 1 382 ? -9.750 -9.090 4.686 1.00 81.19 382 VAL A O 1
ATOM 2937 N N . GLN A 1 383 ? -7.704 -9.913 4.256 1.00 76.38 383 GLN A N 1
ATOM 2938 C CA . GLN A 1 383 ? -7.133 -8.651 3.798 1.00 76.38 383 GLN A CA 1
ATOM 2939 C C . GLN A 1 383 ? -6.011 -8.899 2.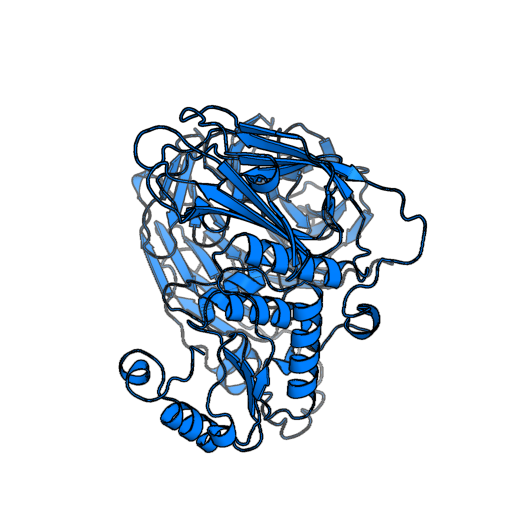789 1.00 76.38 383 GLN A C 1
ATOM 2941 O O . GLN A 1 383 ? -5.052 -9.630 3.057 1.00 76.38 383 GLN A O 1
ATOM 2946 N N . GLY A 1 384 ? -6.116 -8.262 1.622 1.00 67.44 384 GLY A N 1
ATOM 2947 C CA . GLY A 1 384 ? -5.153 -8.413 0.537 1.00 67.44 384 GLY A CA 1
ATOM 2948 C C . GLY A 1 384 ? -4.915 -9.883 0.179 1.00 67.44 384 GLY A C 1
ATOM 2949 O O . GLY A 1 384 ? -5.830 -10.604 -0.206 1.00 67.44 384 GLY A O 1
ATOM 2950 N N . ALA A 1 385 ? -3.665 -10.329 0.320 1.00 67.88 385 ALA A N 1
ATOM 2951 C CA . ALA A 1 385 ? -3.223 -11.684 -0.007 1.00 67.88 385 ALA A CA 1
ATOM 2952 C C . ALA A 1 385 ? -3.209 -12.645 1.204 1.00 67.88 385 ALA A C 1
ATOM 2954 O O . ALA A 1 385 ? -2.466 -13.629 1.195 1.00 67.88 385 ALA A O 1
ATOM 2955 N N . ARG A 1 386 ? -3.958 -12.355 2.270 1.00 81.44 386 ARG A N 1
ATOM 2956 C CA . ARG A 1 386 ? -3.991 -13.176 3.484 1.00 81.44 386 ARG A CA 1
ATOM 2957 C C . ARG A 1 386 ? -5.411 -13.324 4.013 1.00 81.44 386 ARG A C 1
ATOM 2959 O O . ARG A 1 386 ? -6.224 -12.407 3.910 1.00 81.44 386 ARG A O 1
ATOM 2966 N N . ALA A 1 387 ? -5.669 -14.469 4.622 1.00 88.62 387 ALA A N 1
ATOM 2967 C CA . ALA A 1 387 ? -6.865 -14.733 5.398 1.00 88.62 387 ALA A CA 1
ATOM 2968 C C . ALA A 1 387 ? -6.485 -15.407 6.717 1.00 88.62 387 ALA A C 1
ATOM 2970 O O . ALA A 1 387 ? -5.455 -16.079 6.817 1.00 88.62 387 ALA A O 1
ATOM 2971 N N . VAL A 1 388 ? -7.326 -15.227 7.726 1.00 93.25 388 VAL A N 1
ATOM 2972 C CA . VAL A 1 388 ? -7.239 -15.933 9.003 1.00 93.25 388 VAL A CA 1
ATOM 2973 C C . VAL A 1 388 ? -8.616 -16.429 9.403 1.00 93.25 388 VAL A C 1
ATOM 2975 O O . VAL A 1 388 ? -9.613 -15.740 9.181 1.00 93.25 388 VAL A O 1
ATOM 2978 N N . SER A 1 389 ? -8.662 -17.602 10.019 1.00 94.94 389 SER A N 1
ATOM 2979 C CA . SER A 1 389 ? -9.864 -18.145 10.647 1.00 94.94 389 SER A CA 1
ATOM 2980 C C . SER A 1 389 ? -9.564 -18.560 12.079 1.00 94.94 389 SER A C 1
ATOM 2982 O O . SER A 1 389 ? -8.462 -19.016 12.378 1.00 94.94 389 SER A O 1
ATOM 2984 N N . VAL A 1 390 ? -10.538 -18.394 12.969 1.00 95.75 390 VAL A N 1
ATOM 2985 C CA . VAL A 1 390 ? -10.478 -18.857 14.363 1.00 95.75 390 VAL A CA 1
ATOM 2986 C C . VAL A 1 390 ? -11.612 -19.837 14.633 1.00 95.75 390 VAL A C 1
ATOM 2988 O O . VAL A 1 390 ? -12.691 -19.704 14.055 1.00 95.75 390 VAL A O 1
ATOM 2991 N N . SER A 1 391 ? -11.378 -20.813 15.507 1.00 95.69 391 SER A N 1
ATOM 2992 C CA . SER A 1 391 ? -12.323 -21.900 15.792 1.00 95.69 391 SER A CA 1
ATOM 2993 C C . SER A 1 391 ? -12.506 -22.147 17.291 1.00 95.69 391 SER A C 1
ATOM 2995 O O . SER A 1 391 ? -11.646 -21.817 18.112 1.00 95.69 391 SER A O 1
ATOM 2997 N N . GLU A 1 392 ? -13.621 -22.791 17.647 1.00 93.38 392 GLU A N 1
ATOM 2998 C CA . GLU A 1 392 ? -13.903 -23.280 19.002 1.00 93.38 392 GLU A CA 1
ATOM 2999 C C . GLU A 1 392 ? -12.894 -24.327 19.507 1.00 93.38 392 GLU A C 1
ATOM 3001 O O . GLU A 1 392 ? -12.895 -24.668 20.692 1.00 93.38 392 GLU A O 1
ATOM 3006 N N . ASP A 1 393 ? -12.044 -24.879 18.635 1.00 93.06 393 ASP A N 1
ATOM 3007 C CA . ASP A 1 393 ? -10.939 -25.752 19.049 1.00 93.06 393 ASP A CA 1
ATOM 3008 C C . ASP A 1 393 ? -9.748 -24.993 19.658 1.00 93.06 393 ASP A C 1
ATOM 3010 O O . ASP A 1 393 ? -8.779 -25.617 20.095 1.00 93.06 393 ASP A O 1
ATOM 3014 N N . GLY A 1 394 ? -9.827 -23.660 19.734 1.00 93.12 394 GLY A N 1
ATOM 3015 C CA . GLY A 1 394 ? -8.780 -22.820 20.306 1.00 93.12 394 GLY A CA 1
ATOM 3016 C C . GLY A 1 394 ? -7.593 -22.625 19.366 1.00 93.12 394 GLY A C 1
ATOM 3017 O O . GLY A 1 394 ? -6.483 -22.356 19.829 1.00 93.12 394 GLY A O 1
ATOM 3018 N N . THR A 1 395 ? -7.794 -22.771 18.055 1.00 95.50 395 THR A N 1
ATOM 3019 C CA . THR A 1 395 ? -6.761 -22.510 17.050 1.00 95.50 395 THR A CA 1
ATOM 3020 C C . THR A 1 395 ? -7.121 -21.347 16.133 1.00 95.50 395 THR A C 1
ATOM 3022 O O . THR A 1 395 ? -8.291 -21.045 15.886 1.00 95.50 395 THR A O 1
ATOM 3025 N N . MET A 1 396 ? -6.081 -20.698 15.612 1.00 95.94 396 MET A N 1
ATOM 3026 C CA . MET A 1 396 ? -6.157 -19.769 14.494 1.00 95.94 396 MET A CA 1
ATOM 3027 C C . MET A 1 396 ? -5.402 -20.361 13.305 1.00 95.94 396 MET A C 1
ATOM 3029 O O . MET A 1 396 ? -4.201 -20.614 13.402 1.00 95.94 396 MET A O 1
ATOM 3033 N N . ALA A 1 397 ? -6.079 -20.547 12.178 1.00 94.44 397 ALA A N 1
ATOM 3034 C CA . ALA A 1 397 ? -5.440 -20.929 10.929 1.00 94.44 397 ALA A CA 1
ATOM 3035 C C . ALA A 1 397 ? -5.102 -19.674 10.118 1.00 94.44 397 ALA A C 1
ATOM 3037 O O . ALA A 1 397 ? -5.887 -18.727 10.046 1.00 94.44 397 ALA A O 1
ATOM 3038 N N . VAL A 1 398 ? -3.913 -19.665 9.521 1.00 91.19 398 VAL A N 1
ATOM 3039 C CA . VAL A 1 398 ? -3.438 -18.604 8.632 1.00 91.19 398 VAL A CA 1
ATOM 3040 C C . VAL A 1 398 ? -3.346 -19.169 7.229 1.00 91.19 398 VAL A C 1
ATOM 3042 O O . VAL A 1 398 ? -2.730 -20.212 7.009 1.00 91.19 398 VAL A O 1
ATOM 3045 N N . PHE A 1 399 ? -3.906 -18.430 6.283 1.00 87.31 399 PHE A N 1
ATOM 3046 C CA . PHE A 1 399 ? -3.854 -18.742 4.867 1.00 87.31 399 PHE A CA 1
ATOM 3047 C C . PHE A 1 399 ? -3.158 -17.589 4.160 1.00 87.31 399 PHE A C 1
ATOM 3049 O O . PHE A 1 399 ? -3.598 -16.436 4.198 1.00 87.31 399 PHE A O 1
ATOM 3056 N N . LYS A 1 400 ? -2.039 -17.888 3.517 1.00 76.50 400 LYS A N 1
ATOM 3057 C CA . LYS A 1 400 ? -1.403 -16.993 2.562 1.00 76.50 400 LYS A CA 1
ATOM 3058 C C . LYS A 1 400 ? -2.030 -17.300 1.213 1.00 76.50 400 LYS A C 1
ATOM 3060 O O . LYS A 1 400 ? -2.387 -18.432 0.928 1.00 76.50 400 LYS A O 1
ATOM 3065 N N . LEU A 1 401 ? -2.184 -16.289 0.370 1.00 68.12 401 LEU A N 1
ATOM 3066 C CA . LEU A 1 401 ? -2.716 -16.456 -0.978 1.00 68.12 401 LEU A CA 1
ATOM 3067 C C . LEU A 1 401 ? -1.572 -16.591 -1.995 1.00 68.12 401 LEU A C 1
ATOM 3069 O O . LEU A 1 401 ? -1.167 -15.602 -2.626 1.00 68.12 401 LEU A O 1
ATOM 3073 N N . PRO A 1 402 ? -1.033 -17.795 -2.259 1.00 49.34 402 PRO A N 1
ATOM 3074 C CA . PRO A 1 402 ? -0.345 -18.033 -3.505 1.00 49.34 402 PRO A CA 1
ATOM 3075 C C . PRO A 1 402 ? -1.388 -18.201 -4.623 1.00 49.34 402 PRO A C 1
ATOM 3077 O O . PRO A 1 402 ? -1.903 -19.282 -4.839 1.00 49.34 402 PRO A O 1
ATOM 3080 N N . LEU A 1 403 ? -1.690 -17.112 -5.345 1.00 52.69 403 LEU A N 1
ATOM 3081 C CA . LEU A 1 403 ? -2.287 -17.138 -6.698 1.00 52.69 403 LEU A CA 1
ATOM 3082 C C . LEU A 1 403 ? -3.510 -18.063 -6.861 1.00 52.69 403 LEU A C 1
ATOM 3084 O O . LEU A 1 403 ? -3.544 -18.893 -7.763 1.00 52.69 403 LEU A O 1
ATOM 3088 N N . LEU A 1 404 ? -4.582 -17.842 -6.093 1.00 50.03 404 LEU A N 1
ATOM 3089 C CA . LEU A 1 404 ? -5.900 -18.368 -6.495 1.00 50.03 404 LEU A CA 1
ATOM 3090 C C . LEU A 1 404 ? -6.287 -17.887 -7.908 1.00 50.03 404 LEU A C 1
ATOM 3092 O O . LEU A 1 404 ? -7.007 -18.575 -8.621 1.00 50.03 404 LEU A O 1
ATOM 3096 N N . TRP A 1 405 ? -5.727 -16.757 -8.352 1.00 48.25 405 TRP A N 1
ATOM 3097 C CA . TRP A 1 405 ? -5.900 -16.241 -9.705 1.00 48.25 405 TRP A CA 1
ATOM 3098 C C . TRP A 1 405 ? -5.378 -17.166 -10.815 1.00 48.25 405 TRP A C 1
ATOM 3100 O O . TRP A 1 405 ? -6.017 -17.262 -11.855 1.00 48.25 405 TRP A O 1
ATOM 3110 N N . GLU A 1 406 ? -4.278 -17.900 -10.599 1.00 47.16 406 GLU A N 1
ATOM 3111 C CA . GLU A 1 406 ? -3.786 -18.876 -11.591 1.00 47.16 406 GLU A CA 1
ATOM 3112 C C . GLU A 1 406 ? -4.758 -20.056 -11.749 1.00 47.16 406 GLU A C 1
ATOM 3114 O O . GLU A 1 406 ? -4.911 -20.588 -12.849 1.00 47.16 406 GLU A O 1
ATOM 3119 N N . ARG A 1 407 ? -5.471 -20.419 -10.671 1.00 49.66 407 ARG A N 1
ATOM 3120 C CA . ARG A 1 407 ? -6.496 -21.476 -10.670 1.00 49.66 407 ARG A CA 1
ATOM 3121 C C . ARG A 1 407 ? -7.825 -21.014 -11.267 1.00 49.66 407 ARG A C 1
ATOM 3123 O O . ARG A 1 407 ? -8.527 -21.822 -11.860 1.00 49.66 407 ARG A O 1
ATOM 3130 N N . LEU A 1 408 ? -8.155 -19.723 -11.162 1.00 46.31 408 LEU A N 1
ATOM 3131 C CA . LEU A 1 408 ? -9.313 -19.133 -11.849 1.00 46.31 408 LEU A CA 1
ATOM 3132 C C . LEU A 1 408 ? -9.150 -19.141 -13.379 1.00 46.31 408 LEU A C 1
ATOM 3134 O O . LEU A 1 408 ? -10.147 -19.183 -14.095 1.00 46.31 408 LEU A O 1
ATOM 3138 N N . SER A 1 409 ? -7.914 -19.121 -13.886 1.00 42.53 409 SER A N 1
ATOM 3139 C CA . SER A 1 409 ? -7.618 -19.162 -15.324 1.00 42.53 409 SER A CA 1
ATOM 3140 C C . SER A 1 409 ? -7.465 -20.571 -15.925 1.00 42.53 409 SER A C 1
ATOM 3142 O O . SER A 1 409 ? -7.362 -20.676 -17.146 1.00 42.53 409 SER A O 1
ATOM 3144 N N . ASP A 1 410 ? -7.484 -21.639 -15.114 1.00 44.88 410 ASP A N 1
ATOM 3145 C CA . ASP A 1 410 ? -7.421 -23.042 -15.567 1.00 44.88 410 ASP A CA 1
ATOM 3146 C C . ASP A 1 410 ? -8.566 -23.893 -14.955 1.00 44.88 410 ASP A C 1
ATOM 3148 O O . ASP A 1 410 ? -8.452 -24.386 -13.826 1.00 44.88 410 ASP A O 1
ATOM 3152 N N . PRO A 1 411 ? -9.678 -24.102 -15.690 1.00 43.38 411 PRO A N 1
ATOM 3153 C CA . PRO A 1 411 ? -10.850 -24.840 -15.210 1.00 43.38 411 PRO A CA 1
ATOM 3154 C C . PRO A 1 411 ? -10.584 -26.307 -14.838 1.00 43.38 411 PRO A C 1
ATOM 3156 O O . PRO A 1 411 ? -11.310 -26.865 -14.012 1.00 43.38 411 PRO A O 1
ATOM 3159 N N . GLU A 1 412 ? -9.560 -26.954 -15.413 1.00 44.16 412 GLU A N 1
ATOM 3160 C CA . GLU A 1 412 ? -9.251 -28.354 -15.088 1.00 44.16 412 GLU A CA 1
ATOM 3161 C C . GLU A 1 412 ? -8.639 -28.491 -13.683 1.00 44.16 412 GLU A C 1
ATOM 3163 O O . GLU A 1 412 ? -8.909 -29.478 -12.989 1.00 44.16 412 GLU A O 1
ATOM 3168 N N . HIS A 1 413 ? -7.901 -27.476 -13.215 1.00 42.25 413 HIS A N 1
ATOM 3169 C CA . HIS A 1 413 ? -7.352 -27.425 -11.855 1.00 42.25 413 HIS A CA 1
ATOM 3170 C C . HIS A 1 413 ? -8.414 -27.142 -10.784 1.00 42.25 413 HIS A C 1
ATOM 3172 O O . HIS A 1 413 ? -8.327 -27.706 -9.692 1.00 42.25 413 HIS A O 1
ATOM 3178 N N . ALA A 1 414 ? -9.436 -26.334 -11.087 1.00 41.69 414 ALA A N 1
ATOM 3179 C CA . ALA A 1 414 ? -10.515 -26.019 -10.143 1.00 41.69 414 ALA A CA 1
ATOM 3180 C C . ALA A 1 414 ? -11.347 -27.259 -9.747 1.00 41.69 414 ALA A C 1
ATOM 3182 O O . ALA A 1 414 ? -11.800 -27.374 -8.612 1.00 41.69 414 ALA A O 1
ATOM 3183 N N . SER A 1 415 ? -11.479 -28.245 -10.644 1.00 39.97 415 SER A N 1
ATOM 3184 C CA . SER A 1 415 ? -12.223 -29.489 -10.367 1.00 39.97 415 SER A CA 1
ATOM 3185 C C . SER A 1 415 ? -11.478 -30.498 -9.475 1.00 39.97 415 SER A C 1
ATOM 3187 O O . SER A 1 415 ? -12.056 -31.493 -9.038 1.00 39.97 415 SER A O 1
ATOM 3189 N N . ARG A 1 416 ? -10.189 -30.258 -9.194 1.00 43.75 416 ARG A N 1
ATOM 3190 C CA . ARG A 1 416 ? -9.293 -31.147 -8.436 1.00 43.75 416 ARG A CA 1
ATOM 3191 C C . ARG A 1 416 ? -8.942 -30.609 -7.044 1.00 43.75 416 ARG A C 1
ATOM 3193 O O . ARG A 1 416 ? -7.869 -30.930 -6.536 1.00 43.75 416 ARG A O 1
ATOM 3200 N N . ALA A 1 417 ? -9.815 -29.816 -6.417 1.00 44.56 417 ALA A N 1
ATOM 3201 C CA . ALA A 1 417 ? -9.612 -29.316 -5.056 1.00 44.56 417 ALA A CA 1
ATOM 3202 C C . ALA A 1 417 ? -9.577 -30.475 -4.033 1.00 44.56 417 ALA A C 1
ATOM 3204 O O . ALA A 1 417 ? -10.574 -30.835 -3.413 1.00 44.56 417 ALA A O 1
ATOM 3205 N N . ALA A 1 418 ? -8.412 -31.104 -3.884 1.00 44.22 418 ALA A N 1
ATOM 3206 C CA . ALA A 1 418 ? -8.100 -31.948 -2.745 1.00 44.22 418 ALA A CA 1
ATOM 3207 C C . ALA A 1 418 ? -8.046 -31.067 -1.489 1.00 44.22 418 ALA A C 1
ATOM 3209 O O . ALA A 1 418 ? -7.630 -29.915 -1.567 1.00 44.22 418 ALA A O 1
ATOM 3210 N N . ALA A 1 419 ? -8.457 -31.610 -0.342 1.00 54.22 419 ALA A N 1
ATOM 3211 C CA . ALA A 1 419 ? -8.383 -30.908 0.935 1.00 54.22 419 ALA A CA 1
ATOM 3212 C C . ALA A 1 419 ? -6.944 -30.437 1.214 1.00 54.22 419 ALA A C 1
ATOM 3214 O O . ALA A 1 419 ? -6.037 -31.260 1.362 1.00 54.22 419 ALA A O 1
ATOM 3215 N N . GLU A 1 420 ? -6.744 -29.123 1.279 1.00 69.50 420 GLU A N 1
ATOM 3216 C CA . GLU A 1 420 ? -5.447 -28.504 1.551 1.00 69.50 420 GLU A CA 1
ATOM 3217 C C . GLU A 1 420 ? -5.256 -28.268 3.058 1.00 69.50 420 GLU A C 1
ATOM 3219 O O . GLU A 1 420 ? -6.216 -28.178 3.830 1.00 69.50 420 GLU A O 1
ATOM 3224 N N . ALA A 1 421 ? -3.996 -28.179 3.486 1.00 75.75 421 ALA A N 1
ATOM 3225 C CA . ALA A 1 421 ? -3.650 -27.714 4.825 1.00 75.75 421 ALA A CA 1
ATOM 3226 C C . ALA A 1 421 ? -3.463 -26.185 4.803 1.00 75.75 421 ALA A C 1
ATOM 3228 O O . ALA A 1 421 ? -2.970 -25.662 3.801 1.00 75.75 421 ALA A O 1
ATOM 3229 N N . PRO A 1 422 ? -3.832 -25.464 5.875 1.00 83.50 422 PRO A N 1
ATOM 3230 C CA . PRO A 1 422 ? -3.494 -24.047 6.012 1.00 83.50 422 PRO A CA 1
ATOM 3231 C C . PRO A 1 422 ? -1.971 -23.837 6.061 1.00 83.50 422 PRO A C 1
ATOM 3233 O O . PRO A 1 422 ? -1.227 -24.731 6.471 1.00 83.50 422 PRO A O 1
ATOM 3236 N N . ASP A 1 423 ? -1.499 -22.642 5.692 1.00 84.00 423 ASP A N 1
ATOM 3237 C CA . ASP A 1 423 ? -0.069 -22.298 5.727 1.00 84.00 423 ASP A CA 1
ATOM 3238 C C . ASP A 1 423 ? 0.509 -22.322 7.145 1.00 84.00 423 ASP A C 1
ATOM 3240 O O . ASP A 1 423 ? 1.693 -22.606 7.334 1.00 84.00 423 ASP A O 1
ATOM 3244 N N . ASN A 1 424 ? -0.311 -21.991 8.144 1.00 86.94 424 ASN A N 1
ATOM 3245 C CA . ASN A 1 424 ? 0.066 -22.077 9.548 1.00 86.94 424 ASN A CA 1
ATOM 3246 C C . ASN A 1 424 ? -1.159 -22.353 10.429 1.00 86.94 424 ASN A C 1
ATOM 3248 O O . ASN A 1 424 ? -2.255 -21.880 10.133 1.00 86.94 424 ASN A O 1
ATOM 3252 N N . ILE A 1 425 ? -0.956 -23.071 11.534 1.00 92.12 425 ILE A N 1
ATOM 3253 C CA . ILE A 1 425 ? -1.949 -23.249 12.600 1.00 92.12 425 ILE A CA 1
ATOM 3254 C C . ILE A 1 425 ? -1.306 -22.786 13.900 1.00 92.12 425 ILE A C 1
ATOM 3256 O O . ILE A 1 425 ? -0.283 -23.315 14.331 1.00 92.12 425 ILE A O 1
ATOM 3260 N N . ILE A 1 426 ? -1.918 -21.790 14.526 1.00 92.62 426 ILE A N 1
ATOM 3261 C CA . ILE A 1 426 ? -1.464 -21.188 15.773 1.00 92.62 426 ILE A CA 1
ATOM 3262 C C . ILE A 1 426 ? -2.414 -21.631 16.882 1.00 92.62 426 ILE A C 1
ATOM 3264 O O . ILE A 1 426 ? -3.620 -21.400 16.809 1.00 92.62 426 ILE A O 1
ATOM 3268 N N . HIS A 1 427 ? -1.871 -22.258 17.923 1.00 93.00 427 HIS A N 1
ATOM 3269 C CA . HIS A 1 427 ? -2.631 -22.598 19.124 1.00 93.00 427 HIS A CA 1
ATOM 3270 C C . HIS A 1 427 ? -2.764 -21.365 20.018 1.00 93.00 427 HIS A C 1
ATOM 3272 O O . HIS A 1 427 ? -1.758 -20.766 20.403 1.00 93.00 427 HIS A O 1
ATOM 3278 N N . LEU A 1 428 ? -4.000 -20.992 20.338 1.00 93.50 428 LEU A N 1
ATOM 3279 C CA . LEU A 1 428 ? -4.309 -19.852 21.194 1.00 93.50 428 LEU A CA 1
ATOM 3280 C C . LEU A 1 428 ? -4.189 -20.243 22.671 1.00 93.50 428 LEU A C 1
ATOM 3282 O O . LEU A 1 428 ? -4.259 -21.421 23.030 1.00 93.50 428 LEU A O 1
ATOM 3286 N N . ASP A 1 429 ? -3.982 -19.253 23.541 1.00 88.81 429 ASP A N 1
ATOM 3287 C CA . ASP A 1 429 ? -3.848 -19.499 24.976 1.00 88.81 429 ASP A CA 1
ATOM 3288 C C . ASP A 1 429 ? -5.205 -19.930 25.563 1.00 88.81 429 ASP A C 1
ATOM 3290 O O . ASP A 1 429 ? -6.146 -19.134 25.583 1.00 88.81 429 ASP A O 1
ATOM 3294 N N . PRO A 1 430 ? -5.340 -21.159 26.091 1.00 87.31 430 PRO A N 1
ATOM 3295 C CA . PRO A 1 430 ? -6.618 -21.650 26.601 1.00 87.31 430 PRO A CA 1
ATOM 3296 C C . PRO A 1 430 ? -7.129 -20.851 27.810 1.00 87.31 430 PRO A C 1
ATOM 3298 O O . PRO A 1 430 ? -8.313 -20.926 28.136 1.00 87.31 430 PRO A O 1
ATOM 3301 N N . ARG A 1 431 ? -6.262 -20.080 28.484 1.00 87.75 431 ARG A N 1
ATOM 3302 C CA . ARG A 1 431 ? -6.652 -19.204 29.602 1.00 87.75 431 ARG A CA 1
ATOM 3303 C C . ARG A 1 431 ? -7.509 -18.024 29.152 1.00 87.75 431 ARG A C 1
ATOM 3305 O O . ARG A 1 431 ? -8.226 -17.465 29.977 1.00 87.75 431 ARG A O 1
ATOM 3312 N N . ASP A 1 432 ? -7.461 -17.681 27.869 1.00 87.25 432 ASP A N 1
ATOM 3313 C CA . ASP A 1 432 ? -8.225 -16.570 27.300 1.00 87.25 432 ASP A CA 1
ATOM 3314 C C . ASP A 1 432 ? -9.673 -16.969 27.000 1.00 87.25 432 ASP A C 1
ATOM 3316 O O . ASP A 1 432 ? -10.526 -16.111 26.772 1.00 87.25 432 ASP A O 1
ATOM 3320 N N . GLY A 1 433 ? -9.987 -18.262 27.089 1.00 90.62 433 GLY A N 1
ATOM 3321 C CA . GLY A 1 433 ? -11.289 -18.807 26.740 1.00 90.62 433 GLY A CA 1
ATOM 3322 C C . GLY A 1 433 ? -11.468 -18.932 25.229 1.00 90.62 433 GLY A C 1
ATOM 3323 O O . GLY A 1 433 ? -10.508 -18.913 24.461 1.00 90.62 433 GLY A O 1
ATOM 3324 N N . MET A 1 434 ? -12.717 -19.099 24.800 1.00 92.56 434 MET A N 1
ATOM 3325 C CA . MET A 1 434 ? -13.034 -19.311 23.390 1.00 92.56 434 MET A CA 1
ATOM 3326 C C . MET A 1 434 ? -12.794 -18.028 22.572 1.00 92.56 434 MET A C 1
ATOM 3328 O O . MET A 1 434 ? -13.248 -16.960 23.005 1.00 92.56 434 MET A O 1
ATOM 3332 N N . PRO A 1 435 ? -12.116 -18.094 21.409 1.00 95.12 435 PRO A N 1
ATOM 3333 C CA . PRO A 1 435 ? -12.064 -16.967 20.483 1.00 95.12 435 PRO A CA 1
ATOM 3334 C C . PRO A 1 435 ? -13.462 -16.724 19.900 1.00 95.12 435 PRO A C 1
ATOM 3336 O O . PRO A 1 435 ? -14.154 -17.671 19.540 1.00 95.12 435 PRO A O 1
ATOM 3339 N N . LEU A 1 436 ? -13.881 -15.461 19.820 1.00 92.69 436 LEU A N 1
ATOM 3340 C CA . LEU A 1 436 ? -15.225 -15.075 19.367 1.00 92.69 436 LEU A CA 1
ATOM 3341 C C . LEU A 1 436 ? -15.217 -14.266 18.073 1.00 92.69 436 LEU A C 1
ATOM 3343 O O . LEU A 1 436 ? -16.172 -14.313 17.307 1.00 92.69 436 LEU A O 1
ATOM 3347 N N . CYS A 1 437 ? -14.157 -13.503 17.827 1.00 92.44 437 CYS A N 1
ATOM 3348 C CA . CYS A 1 437 ? -14.044 -12.662 16.645 1.00 92.44 437 CYS A CA 1
ATOM 3349 C C . CYS A 1 437 ? -12.578 -12.457 16.267 1.00 92.44 437 CYS A C 1
ATOM 3351 O O . CYS A 1 437 ? -11.688 -12.520 17.120 1.00 92.44 437 CYS A O 1
ATOM 3353 N N . VAL A 1 438 ? -12.328 -12.208 14.981 1.00 94.06 438 VAL A N 1
ATOM 3354 C CA . VAL A 1 438 ? -10.988 -11.941 14.457 1.00 94.06 438 VAL A CA 1
ATOM 3355 C C . VAL A 1 438 ? -11.023 -10.822 13.424 1.00 94.06 438 VAL A C 1
ATOM 3357 O O . VAL A 1 438 ? -11.944 -10.742 12.614 1.00 94.06 438 VAL A O 1
ATOM 3360 N N . SER A 1 439 ? -10.002 -9.968 13.428 1.00 91.38 439 SER A N 1
ATOM 3361 C CA . SER A 1 439 ? -9.760 -8.987 12.372 1.00 91.38 439 SER A CA 1
ATOM 3362 C C . SER A 1 439 ? -8.296 -9.014 11.954 1.00 91.38 439 SER A C 1
ATOM 3364 O O . SER A 1 439 ? -7.400 -8.948 12.796 1.00 91.38 439 SER A O 1
ATOM 3366 N N . LEU A 1 440 ? -8.056 -9.116 10.649 1.00 87.56 440 LEU A N 1
ATOM 3367 C CA . LEU A 1 440 ? -6.729 -9.111 10.053 1.00 87.56 440 LEU A CA 1
ATOM 3368 C C . LEU A 1 440 ? -6.338 -7.693 9.631 1.00 87.56 440 LEU A C 1
ATOM 3370 O O . LEU A 1 440 ? -7.076 -7.035 8.898 1.00 87.56 440 LEU A O 1
ATOM 3374 N N . TYR A 1 441 ? -5.156 -7.254 10.062 1.00 83.44 441 TYR A N 1
ATOM 3375 C CA . TYR A 1 441 ? -4.519 -6.036 9.582 1.00 83.44 441 TYR A CA 1
ATOM 3376 C C . TYR A 1 441 ? -3.048 -6.289 9.231 1.00 83.44 441 TYR A C 1
ATOM 3378 O O . TYR A 1 441 ? -2.200 -6.509 10.097 1.00 83.44 441 TYR A O 1
ATOM 3386 N N . SER A 1 442 ? -2.721 -6.222 7.941 1.00 79.06 442 SER A N 1
ATOM 3387 C CA . SER A 1 442 ? -1.402 -6.490 7.373 1.00 79.06 442 SER A CA 1
ATOM 3388 C C . SER A 1 442 ? -0.899 -7.894 7.732 1.00 79.06 442 SER A C 1
ATOM 3390 O O . SER A 1 442 ? -1.246 -8.870 7.067 1.00 79.06 442 SER A O 1
ATOM 3392 N N . ARG A 1 443 ? -0.085 -8.015 8.785 1.00 83.94 443 ARG A N 1
ATOM 3393 C CA . ARG A 1 443 ? 0.442 -9.291 9.285 1.00 83.94 443 ARG A CA 1
ATOM 3394 C C . ARG A 1 443 ? 0.060 -9.584 10.725 1.00 83.94 443 ARG A C 1
ATOM 3396 O O . ARG A 1 443 ? 0.525 -10.584 11.266 1.00 83.94 443 ARG A O 1
ATOM 3403 N N . SER A 1 444 ? -0.797 -8.772 11.315 1.00 88.62 444 SER A N 1
ATOM 3404 C CA . SER A 1 444 ? -1.251 -8.949 12.684 1.00 88.62 444 SER A CA 1
ATOM 3405 C C . SER A 1 444 ? -2.730 -9.310 12.662 1.00 88.62 444 SER A C 1
ATOM 3407 O O . SER A 1 444 ? -3.531 -8.676 11.973 1.00 88.62 444 SER A O 1
ATOM 3409 N N . ALA A 1 445 ? -3.089 -10.361 13.386 1.00 92.31 445 ALA A N 1
ATOM 3410 C CA . ALA A 1 445 ? -4.468 -10.737 13.636 1.00 92.31 445 ALA A CA 1
ATOM 3411 C C . ALA A 1 445 ? -4.839 -10.304 15.049 1.00 92.31 445 ALA A C 1
ATOM 3413 O O . ALA A 1 445 ? -4.120 -10.588 16.008 1.00 92.31 445 ALA A O 1
ATOM 3414 N N . VAL A 1 446 ? -5.968 -9.624 15.173 1.00 93.88 446 VAL A N 1
ATOM 3415 C CA . VAL A 1 446 ? -6.546 -9.262 16.462 1.00 93.88 446 VAL A CA 1
ATOM 3416 C C . VAL A 1 446 ? -7.680 -10.205 16.754 1.00 93.88 446 VAL A C 1
ATOM 3418 O O . VAL A 1 446 ? -8.575 -10.355 15.928 1.00 93.88 446 VAL A O 1
ATOM 3421 N N . ILE A 1 447 ? -7.642 -10.804 17.936 1.00 95.50 447 ILE A N 1
ATOM 3422 C CA . ILE A 1 447 ? -8.621 -11.785 18.385 1.00 95.50 447 ILE A CA 1
ATOM 3423 C C . ILE A 1 447 ? -9.282 -11.263 19.655 1.00 95.50 447 ILE A C 1
ATOM 3425 O O . ILE A 1 447 ? -8.589 -10.893 20.605 1.00 95.50 447 ILE A O 1
ATOM 3429 N N . GLY A 1 448 ? -10.613 -11.236 19.656 1.00 94.69 448 GLY A N 1
ATOM 3430 C CA . GLY A 1 448 ? -11.427 -11.004 20.846 1.00 94.69 448 GLY A CA 1
ATOM 3431 C C . GLY A 1 448 ? -11.911 -12.329 21.429 1.00 94.69 448 GLY A C 1
ATOM 3432 O O . GLY A 1 448 ? -12.323 -13.221 20.682 1.00 94.69 448 GLY A O 1
ATOM 3433 N N . TYR A 1 449 ? -11.860 -12.461 22.754 1.00 95.88 449 TYR A N 1
ATOM 3434 C CA . TYR A 1 449 ? -12.180 -13.711 23.444 1.00 95.88 449 TYR A CA 1
ATOM 3435 C C . TYR A 1 449 ? -13.379 -13.584 24.383 1.00 95.88 449 TYR A C 1
ATOM 3437 O O . TYR A 1 449 ? -13.759 -12.497 24.829 1.00 95.88 449 TYR A O 1
ATOM 3445 N N . GLN A 1 450 ? -13.921 -14.740 24.765 1.00 93.94 450 GLN A N 1
ATOM 3446 C CA . GLN A 1 450 ? -14.980 -14.865 25.763 1.00 93.94 450 GLN A CA 1
ATOM 3447 C C . GLN A 1 450 ? -14.583 -14.314 27.142 1.00 93.94 450 GLN A C 1
ATOM 3449 O O . GLN A 1 450 ? -15.443 -13.839 27.877 1.00 93.94 450 GLN A O 1
ATOM 3454 N N . SER A 1 451 ? -13.297 -14.344 27.502 1.00 93.44 451 SER A N 1
ATOM 3455 C CA . SER A 1 451 ? -12.815 -13.782 28.773 1.00 93.44 451 SER A CA 1
ATOM 3456 C C . SER A 1 451 ? -12.857 -12.252 28.851 1.00 93.44 451 SER A C 1
ATOM 3458 O O . SER A 1 451 ? -12.647 -11.706 29.931 1.00 93.44 451 SER A O 1
ATOM 3460 N N . GLY A 1 452 ? -13.067 -11.556 27.729 1.00 92.50 452 GLY A N 1
ATOM 3461 C CA . GLY A 1 452 ? -12.868 -10.107 27.626 1.00 92.50 452 GLY A CA 1
ATOM 3462 C C . GLY A 1 452 ? -11.438 -9.696 27.251 1.00 92.50 452 GLY A C 1
ATOM 3463 O O . GLY A 1 452 ? -11.157 -8.518 27.013 1.00 92.50 452 GLY A O 1
ATOM 3464 N N . ARG A 1 453 ? -10.512 -10.656 27.150 1.00 93.00 453 ARG A N 1
ATOM 3465 C CA . ARG A 1 453 ? -9.164 -10.387 26.643 1.00 93.00 453 ARG A CA 1
ATOM 3466 C C . ARG A 1 453 ? -9.200 -10.098 25.142 1.00 93.00 453 ARG A C 1
ATOM 3468 O O . ARG A 1 453 ? -10.040 -10.624 24.412 1.00 93.00 453 ARG A O 1
ATOM 3475 N N . VAL A 1 454 ? -8.250 -9.285 24.689 1.00 93.94 454 VAL A N 1
ATOM 3476 C CA . VAL A 1 454 ? -7.946 -9.057 23.272 1.00 93.94 454 VAL A CA 1
ATOM 3477 C C . VAL A 1 454 ? -6.462 -9.327 23.050 1.00 93.94 454 VAL A C 1
ATOM 3479 O O . VAL A 1 454 ? -5.623 -8.823 23.797 1.00 93.94 454 VAL A O 1
ATOM 3482 N N . THR A 1 455 ? -6.107 -10.117 22.040 1.00 93.81 455 THR A N 1
ATOM 3483 C CA . THR A 1 455 ? -4.699 -10.382 21.696 1.00 93.81 455 THR A CA 1
ATOM 3484 C C . THR A 1 455 ? -4.399 -9.959 20.274 1.00 93.81 455 THR A C 1
ATOM 3486 O O . THR A 1 455 ? -5.169 -10.269 19.368 1.00 93.81 455 THR A O 1
ATOM 3489 N N . VAL A 1 456 ? -3.244 -9.330 20.080 1.00 92.25 456 VAL A N 1
ATOM 3490 C CA . VAL A 1 456 ? -2.655 -9.046 18.773 1.00 92.25 456 VAL A CA 1
ATOM 3491 C C . VAL A 1 456 ? -1.571 -10.089 18.531 1.00 92.25 456 VAL A C 1
ATOM 3493 O O . VAL A 1 456 ? -0.623 -10.188 19.313 1.00 92.25 456 VAL A O 1
ATOM 3496 N N . ILE A 1 457 ? -1.728 -10.898 17.489 1.00 92.31 457 ILE A N 1
ATOM 3497 C CA . ILE A 1 457 ? -0.840 -12.018 17.174 1.00 92.31 457 ILE A CA 1
ATOM 3498 C C . ILE A 1 457 ? -0.255 -11.817 15.780 1.00 92.31 457 ILE A C 1
ATOM 3500 O O . ILE A 1 457 ? -0.985 -11.606 14.811 1.00 92.31 457 ILE A O 1
ATOM 3504 N N . SER A 1 458 ? 1.064 -11.940 15.664 1.00 88.44 458 SER A N 1
ATOM 3505 C CA . SER A 1 458 ? 1.741 -11.998 14.374 1.00 88.44 458 SER A CA 1
ATOM 3506 C C . SER A 1 458 ? 1.345 -13.279 13.640 1.00 88.44 458 SER A C 1
ATOM 3508 O O . SER A 1 458 ? 1.548 -14.399 14.106 1.00 88.44 458 SER A O 1
ATOM 3510 N N . THR A 1 459 ? 0.795 -13.121 12.444 1.00 88.44 459 THR A N 1
ATOM 3511 C CA . THR A 1 459 ? 0.372 -14.237 11.583 1.00 88.44 459 THR A CA 1
ATOM 3512 C C . THR A 1 459 ? 1.549 -14.943 10.896 1.00 88.44 459 THR A C 1
ATOM 3514 O O . THR A 1 459 ? 1.357 -15.973 10.255 1.00 88.44 459 THR A O 1
ATOM 3517 N N . ASP A 1 460 ? 2.773 -14.414 11.010 1.00 81.50 460 ASP A N 1
ATOM 3518 C CA . ASP A 1 460 ? 3.974 -15.044 10.449 1.00 81.50 460 ASP A CA 1
ATOM 3519 C C . ASP A 1 460 ? 4.566 -16.129 11.346 1.00 81.50 460 ASP A C 1
ATOM 3521 O O . ASP A 1 460 ? 4.979 -17.176 10.852 1.00 81.50 460 ASP A O 1
ATOM 3525 N N . ASP A 1 461 ? 4.641 -15.862 12.645 1.00 80.69 461 ASP A N 1
ATOM 3526 C CA . ASP A 1 461 ? 5.346 -16.692 13.624 1.00 80.69 461 ASP A CA 1
ATOM 3527 C C . ASP A 1 461 ? 4.489 -17.048 14.847 1.00 80.69 461 ASP A C 1
ATOM 3529 O O . ASP A 1 461 ? 4.944 -17.796 15.710 1.00 80.69 461 ASP A O 1
ATOM 3533 N N . GLY A 1 462 ? 3.248 -16.556 14.919 1.00 84.69 462 GLY A N 1
ATOM 3534 C CA . GLY A 1 462 ? 2.329 -16.814 16.027 1.00 84.69 462 GLY A CA 1
ATOM 3535 C C . GLY A 1 462 ? 2.702 -16.097 17.321 1.00 84.69 462 GLY A C 1
ATOM 3536 O O . GLY A 1 462 ? 2.123 -16.389 18.367 1.00 84.69 462 GLY A O 1
ATOM 3537 N N . VAL A 1 463 ? 3.667 -15.173 17.286 1.00 87.88 463 VAL A N 1
ATOM 3538 C CA . VAL A 1 463 ? 4.081 -14.425 18.474 1.00 87.88 463 VAL A CA 1
ATOM 3539 C C . VAL A 1 463 ? 2.973 -13.455 18.875 1.00 87.88 463 VAL A C 1
ATOM 3541 O O . VAL A 1 463 ? 2.474 -12.686 18.054 1.00 87.88 463 VAL A O 1
ATOM 3544 N N . ILE A 1 464 ? 2.609 -13.472 20.158 1.00 88.44 464 ILE A N 1
ATOM 3545 C CA . ILE A 1 464 ? 1.707 -12.479 20.745 1.00 88.44 464 ILE A CA 1
ATOM 3546 C C . ILE A 1 464 ? 2.467 -11.152 20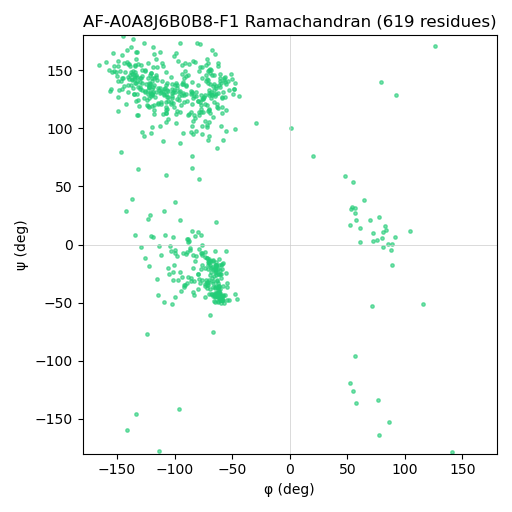.812 1.00 88.44 464 ILE A C 1
ATOM 3548 O O . ILE A 1 464 ? 3.360 -10.977 21.642 1.00 88.44 464 ILE A O 1
ATOM 3552 N N . GLU A 1 465 ? 2.119 -10.227 19.924 1.00 85.69 465 GLU A N 1
ATOM 3553 C CA . GLU A 1 465 ? 2.672 -8.873 19.883 1.00 85.69 465 GLU A CA 1
ATOM 3554 C C . GLU A 1 465 ? 2.138 -8.050 21.055 1.00 85.69 465 GLU A C 1
ATOM 3556 O O . GLU A 1 465 ? 2.873 -7.275 21.667 1.00 85.69 465 GLU A O 1
ATOM 3561 N N . GLN A 1 466 ? 0.865 -8.261 21.403 1.00 86.38 466 GLN A N 1
ATOM 3562 C CA . GLN A 1 466 ? 0.217 -7.563 22.501 1.00 86.38 466 GLN A CA 1
ATOM 3563 C C . GLN A 1 466 ? -0.934 -8.367 23.094 1.00 86.38 466 GLN A C 1
ATOM 3565 O O . GLN A 1 466 ? -1.630 -9.106 22.401 1.00 86.38 466 GLN A O 1
ATOM 3570 N N . ALA A 1 467 ? -1.158 -8.189 24.392 1.00 88.25 467 ALA A N 1
ATOM 3571 C CA . ALA A 1 467 ? -2.307 -8.740 25.085 1.00 88.25 467 ALA A CA 1
ATOM 3572 C C . ALA A 1 467 ? -2.940 -7.669 25.972 1.00 88.25 467 ALA A C 1
ATOM 3574 O O . ALA A 1 467 ? -2.281 -7.091 26.835 1.00 88.25 467 ALA A O 1
ATOM 3575 N N . LEU A 1 468 ? -4.221 -7.419 25.741 1.00 87.44 468 LEU A N 1
ATOM 3576 C CA . LEU A 1 468 ? -4.986 -6.311 26.287 1.00 87.44 468 LEU A CA 1
ATOM 3577 C C . LEU A 1 468 ? -6.106 -6.867 27.168 1.00 87.44 468 LEU A C 1
ATOM 3579 O O . LEU A 1 468 ? -6.881 -7.721 26.741 1.00 87.44 468 LEU A O 1
ATOM 3583 N N . MET A 1 469 ? -6.179 -6.383 28.405 1.00 82.56 469 MET A N 1
ATOM 3584 C CA . MET A 1 469 ? -7.192 -6.769 29.396 1.00 82.56 469 MET A CA 1
ATOM 3585 C C . MET A 1 469 ? -8.192 -5.626 29.584 1.00 82.56 469 MET A C 1
ATOM 3587 O O . MET A 1 469 ? -8.274 -5.039 30.662 1.00 82.56 469 MET A O 1
ATOM 3591 N N . THR A 1 470 ? -8.878 -5.230 28.512 1.00 79.00 470 THR A N 1
ATOM 3592 C CA . THR A 1 470 ? -9.707 -4.012 28.517 1.00 79.00 470 THR A CA 1
ATOM 3593 C C . THR A 1 470 ? -11.192 -4.239 28.661 1.00 79.00 470 THR A C 1
ATOM 3595 O O . THR A 1 470 ? -11.872 -3.339 29.149 1.00 79.00 470 THR A O 1
ATOM 3598 N N . HIS A 1 471 ? -11.684 -5.419 28.299 1.00 91.19 471 HIS A N 1
ATOM 3599 C CA . HIS A 1 471 ? -13.074 -5.789 28.514 1.00 91.19 471 HIS A CA 1
ATOM 3600 C C . HIS A 1 471 ? -13.171 -6.742 29.702 1.00 91.19 471 HIS A C 1
ATOM 3602 O O . HIS A 1 471 ? -12.288 -7.566 29.942 1.00 91.19 471 HIS A O 1
ATOM 3608 N N . THR A 1 472 ? -14.246 -6.607 30.473 1.00 91.38 472 THR A N 1
ATOM 3609 C CA . THR A 1 472 ? -14.568 -7.494 31.604 1.00 91.38 472 THR A CA 1
ATOM 3610 C C . THR A 1 472 ? -15.614 -8.545 31.236 1.00 91.38 472 THR A C 1
ATOM 3612 O O . THR A 1 472 ? -15.940 -9.407 32.050 1.00 91.38 472 THR A O 1
ATOM 3615 N N . VAL A 1 473 ? -16.143 -8.459 30.016 1.00 94.38 473 VAL A N 1
ATOM 3616 C CA . VAL A 1 473 ? -17.175 -9.322 29.439 1.00 94.38 473 VAL A CA 1
ATOM 3617 C C . VAL A 1 473 ? -16.749 -9.741 28.022 1.00 94.38 473 VAL A C 1
ATOM 3619 O O . VAL A 1 473 ? -15.814 -9.144 27.482 1.00 94.38 473 VAL A O 1
ATOM 3622 N N . PRO A 1 474 ? -17.391 -10.755 27.409 1.00 95.44 474 PRO A N 1
ATOM 3623 C CA . PRO A 1 474 ? -16.999 -11.265 26.095 1.00 95.44 474 PRO A CA 1
ATOM 3624 C C . PRO A 1 474 ? -16.888 -10.187 25.005 1.00 95.44 474 PRO A C 1
ATOM 3626 O O . PRO A 1 474 ? -17.804 -9.382 24.826 1.00 95.44 474 PRO A O 1
ATOM 3629 N N . VAL A 1 475 ? -15.791 -10.216 24.238 1.00 94.81 475 VAL A N 1
ATOM 3630 C CA . VAL A 1 475 ? -15.574 -9.329 23.080 1.00 94.81 475 VAL A CA 1
ATOM 3631 C C . VAL A 1 475 ? -16.227 -9.940 21.845 1.00 94.81 475 VAL A C 1
ATOM 3633 O O . VAL A 1 475 ? -15.800 -10.992 21.368 1.00 94.81 475 VAL A O 1
ATOM 3636 N N . ARG A 1 476 ? -17.263 -9.285 21.319 1.00 90.88 476 ARG A N 1
ATOM 3637 C CA . ARG A 1 476 ? -18.092 -9.803 20.217 1.00 90.88 476 ARG A CA 1
ATOM 3638 C C . ARG A 1 476 ? -17.592 -9.429 18.843 1.00 90.88 476 ARG A C 1
ATOM 3640 O O . ARG A 1 476 ? -17.779 -10.189 17.900 1.00 90.88 476 ARG A O 1
ATOM 3647 N N . CYS A 1 477 ? -16.991 -8.258 18.720 1.00 90.69 477 CYS A N 1
ATOM 3648 C CA . CYS A 1 477 ? -16.555 -7.752 17.435 1.00 90.69 477 CYS A CA 1
ATOM 3649 C C . CYS A 1 477 ? -15.260 -6.959 17.572 1.00 90.69 477 CYS A C 1
ATOM 3651 O O . CYS A 1 477 ? -15.026 -6.246 18.551 1.00 90.69 477 CYS A O 1
ATOM 3653 N N . VAL A 1 478 ? -14.414 -7.102 16.557 1.00 92.69 478 VAL A N 1
ATOM 3654 C CA . VAL A 1 478 ? -13.150 -6.387 16.411 1.00 92.69 478 VAL A CA 1
ATOM 3655 C C . VAL A 1 478 ? -13.018 -5.931 14.964 1.00 92.69 478 VAL A C 1
ATOM 3657 O O . VAL A 1 478 ? -13.393 -6.659 14.044 1.00 92.69 478 VAL A O 1
ATOM 3660 N N . CYS A 1 479 ? -12.493 -4.732 14.739 1.00 89.62 479 CYS A N 1
ATOM 3661 C CA . CYS A 1 479 ? -12.211 -4.237 13.396 1.00 89.62 479 CYS A CA 1
ATOM 3662 C C . CYS A 1 479 ? -11.004 -3.293 13.379 1.00 89.62 479 CYS A C 1
ATOM 3664 O O . CYS A 1 479 ? -10.643 -2.698 14.395 1.00 89.62 479 CYS A O 1
ATOM 3666 N N . HIS A 1 480 ? -10.389 -3.148 12.205 1.00 86.38 480 HIS A N 1
ATOM 3667 C CA . HIS A 1 480 ? -9.292 -2.213 11.964 1.00 86.38 480 HIS A CA 1
ATOM 3668 C C . HIS A 1 480 ? -9.651 -1.225 10.873 1.00 86.38 480 HIS A C 1
ATOM 3670 O O . HIS A 1 480 ? -10.335 -1.572 9.909 1.00 86.38 480 HIS A O 1
ATOM 3676 N N . ASN A 1 481 ? -9.130 -0.009 10.993 1.00 78.62 481 ASN A N 1
ATOM 3677 C CA . ASN A 1 481 ? -9.181 0.961 9.912 1.00 78.62 481 ASN A CA 1
ATOM 3678 C C . ASN A 1 481 ? -7.888 0.944 9.077 1.00 78.62 481 ASN A C 1
ATOM 3680 O O . ASN A 1 481 ? -6.890 0.308 9.415 1.00 78.62 481 ASN A O 1
ATOM 3684 N N . GLN A 1 482 ? -7.889 1.704 7.981 1.00 69.62 482 GLN A N 1
ATOM 3685 C CA . GLN A 1 482 ? -6.744 1.806 7.068 1.00 69.62 482 GLN A CA 1
ATOM 3686 C C . GLN A 1 482 ? -5.495 2.452 7.691 1.00 69.62 482 GLN A C 1
ATOM 3688 O O . GLN A 1 482 ? -4.407 2.312 7.140 1.00 69.62 482 GLN A O 1
ATOM 3693 N N . SER A 1 483 ? -5.627 3.171 8.813 1.00 69.88 483 SER A N 1
ATOM 3694 C CA . SER A 1 483 ? -4.481 3.736 9.534 1.00 69.88 483 SER A CA 1
ATOM 3695 C C . SER A 1 483 ? -3.867 2.761 10.541 1.00 69.88 483 SER A C 1
ATOM 3697 O O . SER A 1 483 ? -2.868 3.103 11.170 1.00 69.88 483 SER A O 1
ATOM 3699 N N . GLY A 1 484 ? -4.440 1.563 10.702 1.00 74.00 484 GLY A N 1
ATOM 3700 C CA . GLY A 1 484 ? -4.009 0.564 11.680 1.00 74.00 484 GLY A CA 1
ATOM 3701 C C . GLY A 1 484 ? -4.526 0.811 13.094 1.00 74.00 484 GLY A C 1
ATOM 3702 O O . GLY A 1 484 ? -4.067 0.152 14.020 1.00 74.00 484 GLY A O 1
ATOM 3703 N N . SER A 1 485 ? -5.462 1.746 13.272 1.00 85.75 485 SER A N 1
ATOM 3704 C CA . SER A 1 485 ? -6.217 1.865 14.519 1.00 85.75 485 SER A CA 1
ATOM 3705 C C . SER A 1 485 ? -7.208 0.708 14.615 1.00 85.75 485 SER A C 1
ATOM 3707 O O . SER A 1 485 ? -7.765 0.265 13.606 1.00 85.75 485 SER A O 1
ATOM 3709 N N . MET A 1 486 ? -7.440 0.243 15.834 1.00 90.62 486 MET A N 1
ATOM 3710 C CA . MET A 1 486 ? -8.268 -0.922 16.1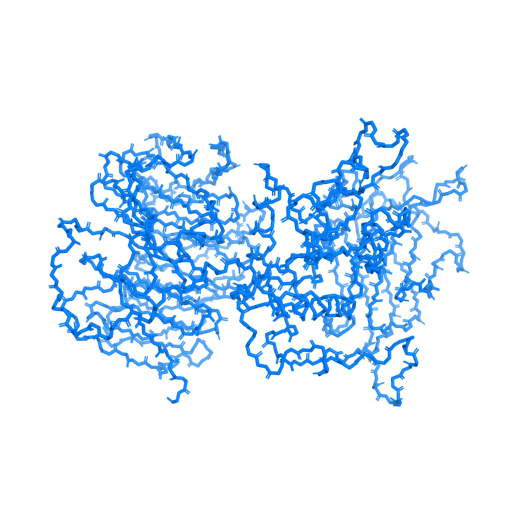27 1.00 90.62 486 MET A CA 1
ATOM 3711 C C . MET A 1 486 ? -9.441 -0.520 17.013 1.00 90.62 486 MET A C 1
ATOM 3713 O O . MET A 1 486 ? -9.286 0.296 17.919 1.00 90.62 486 MET A O 1
ATOM 3717 N N . PHE A 1 487 ? -10.600 -1.126 16.779 1.00 93.81 487 PHE A N 1
ATOM 3718 C CA . PHE A 1 487 ? -11.797 -0.930 17.587 1.00 93.81 487 PHE A CA 1
ATOM 3719 C C . PHE A 1 487 ? -12.353 -2.275 18.030 1.00 93.81 487 PHE A C 1
ATOM 3721 O O . PHE A 1 487 ? -12.381 -3.232 17.255 1.00 93.81 487 PHE A O 1
ATOM 3728 N N . THR A 1 488 ? -12.798 -2.338 19.278 1.00 95.25 488 THR A N 1
ATOM 3729 C CA . THR A 1 488 ? -13.336 -3.547 19.904 1.00 95.25 488 THR A CA 1
ATOM 3730 C C . THR A 1 488 ? -14.670 -3.233 20.568 1.00 95.25 488 THR A C 1
ATOM 3732 O O . THR A 1 488 ? -14.844 -2.138 21.100 1.00 95.25 488 THR A O 1
ATOM 3735 N N . GLY A 1 489 ? -15.615 -4.172 20.515 1.00 95.06 489 GLY A N 1
ATOM 3736 C CA . GLY A 1 489 ? -16.957 -4.043 21.086 1.00 95.06 489 GLY A CA 1
ATOM 3737 C C . GLY A 1 489 ? -17.346 -5.280 21.888 1.00 95.06 489 GLY A C 1
ATOM 3738 O O . GLY A 1 489 ? -17.034 -6.404 21.479 1.00 95.06 489 GLY A O 1
ATOM 3739 N N . ASP A 1 490 ? -18.013 -5.082 23.025 1.00 95.31 490 ASP A N 1
ATOM 3740 C CA . ASP A 1 490 ? -18.346 -6.161 23.960 1.00 95.31 490 ASP A CA 1
ATOM 3741 C C . ASP A 1 490 ? -19.835 -6.264 24.339 1.00 95.31 490 ASP A C 1
ATOM 3743 O O . ASP A 1 490 ? -20.668 -5.422 23.983 1.00 95.31 490 ASP A O 1
ATOM 3747 N N . ASP A 1 491 ? -20.155 -7.326 25.086 1.00 93.38 491 ASP A N 1
ATOM 3748 C CA . ASP A 1 491 ? -21.510 -7.658 25.551 1.00 93.38 491 ASP A CA 1
ATOM 3749 C C . ASP A 1 491 ? -22.122 -6.630 26.520 1.00 93.38 491 ASP A C 1
ATOM 3751 O O . ASP A 1 491 ? -23.328 -6.649 26.750 1.00 93.38 491 ASP A O 1
ATOM 3755 N N . SER A 1 492 ? -21.326 -5.725 27.092 1.00 94.44 492 SER A N 1
ATOM 3756 C CA . SER A 1 492 ? -21.827 -4.664 27.973 1.00 94.44 492 SER A CA 1
ATOM 3757 C C . SER A 1 492 ? -22.198 -3.392 27.216 1.00 94.44 492 SER A C 1
ATOM 3759 O O . SER A 1 492 ? -22.736 -2.470 27.823 1.00 94.44 492 SER A O 1
ATOM 3761 N N . GLY A 1 493 ? -21.890 -3.318 25.917 1.00 93.06 493 GLY A N 1
ATOM 3762 C CA . GLY A 1 493 ? -22.033 -2.101 25.122 1.00 93.06 493 GLY A CA 1
ATOM 3763 C C . GLY A 1 493 ? -20.775 -1.230 25.090 1.00 93.06 493 GLY A C 1
ATOM 3764 O O . GLY A 1 493 ? -20.824 -0.114 24.570 1.00 93.06 493 GLY A O 1
ATOM 3765 N N . LEU A 1 494 ? -19.649 -1.687 25.647 1.00 95.38 494 LEU A N 1
ATOM 3766 C CA . LEU A 1 494 ? -18.412 -0.909 25.667 1.00 95.38 494 LEU A CA 1
ATOM 3767 C C . LEU A 1 494 ? -17.680 -1.037 24.329 1.00 95.38 494 LEU A C 1
ATOM 3769 O O . LEU A 1 494 ? -17.375 -2.139 23.870 1.00 95.38 494 LEU A O 1
ATOM 3773 N N . ILE A 1 495 ? -17.339 0.112 23.748 1.00 95.69 495 ILE A N 1
ATOM 3774 C CA . ILE A 1 495 ? -16.451 0.239 22.594 1.00 95.69 495 ILE A CA 1
ATOM 3775 C C . ILE A 1 495 ? -15.135 0.860 23.048 1.00 95.69 495 ILE A C 1
ATOM 3777 O O . ILE A 1 495 ? -15.130 1.916 23.688 1.00 95.69 495 ILE A O 1
ATOM 3781 N N . VAL A 1 496 ? -14.016 0.235 22.683 1.00 94.44 496 VAL A N 1
ATOM 3782 C CA . VAL A 1 496 ? -12.667 0.753 22.948 1.00 94.44 496 VAL A CA 1
ATOM 3783 C C . VAL A 1 496 ? -11.939 0.962 21.626 1.00 94.44 496 VAL A C 1
ATOM 3785 O O . VAL A 1 496 ? -11.906 0.072 20.778 1.00 94.44 496 VAL A O 1
ATOM 3788 N N . GLY A 1 497 ? -11.374 2.155 21.447 1.00 91.94 497 GLY A N 1
ATOM 3789 C CA . GLY A 1 497 ? -10.549 2.525 20.304 1.00 91.94 497 GLY A CA 1
ATOM 3790 C C . GLY A 1 497 ? -9.077 2.622 20.691 1.00 91.94 497 GLY A C 1
ATOM 3791 O O . GLY A 1 497 ? -8.713 3.253 21.687 1.00 91.94 497 GLY A O 1
ATOM 3792 N N . TRP A 1 498 ? -8.231 2.021 19.867 1.00 89.50 498 TRP A N 1
ATOM 3793 C CA . TRP A 1 498 ? -6.786 1.962 20.032 1.00 89.50 498 TRP A CA 1
ATOM 3794 C C . TRP A 1 498 ? -6.113 2.661 18.870 1.00 89.50 498 TRP A C 1
ATOM 3796 O O . TRP A 1 498 ? -6.494 2.474 17.710 1.00 89.50 498 TRP A O 1
ATOM 3806 N N . SER A 1 499 ? -5.089 3.450 19.173 1.00 83.56 499 SER A N 1
ATOM 3807 C CA . SER A 1 499 ? -4.262 4.047 18.133 1.00 83.56 499 SER A CA 1
ATOM 3808 C C . SER A 1 499 ? -3.451 2.973 17.396 1.00 83.56 499 SER A C 1
ATOM 3810 O O . SER A 1 499 ? -3.289 1.849 17.866 1.00 83.56 499 SER A O 1
ATOM 3812 N N . SER A 1 500 ? -2.859 3.339 16.259 1.00 77.25 500 SER A N 1
ATOM 3813 C CA . SER A 1 500 ? -1.912 2.464 15.544 1.00 77.25 500 SER A CA 1
ATOM 3814 C C . SER A 1 500 ? -0.666 2.072 16.357 1.00 77.25 500 SER A C 1
ATOM 3816 O O . SER A 1 500 ? 0.010 1.108 16.007 1.00 77.25 500 SER A O 1
ATOM 3818 N N . SER A 1 501 ? -0.351 2.797 17.440 1.00 75.50 501 SER A N 1
ATOM 3819 C CA . SER A 1 501 ? 0.698 2.426 18.400 1.00 75.50 501 SER A CA 1
ATOM 3820 C C . SER A 1 501 ? 0.193 1.515 19.523 1.00 75.50 501 SER A C 1
ATOM 3822 O O . SER A 1 501 ? 0.961 1.206 20.429 1.00 75.50 501 SER A O 1
ATOM 3824 N N . MET A 1 502 ? -1.072 1.084 19.456 1.00 72.00 502 MET A N 1
ATOM 3825 C CA . MET A 1 502 ? -1.747 0.219 20.425 1.00 72.00 502 MET A CA 1
ATOM 3826 C C . MET A 1 502 ? -1.736 0.767 21.856 1.00 72.00 502 MET A C 1
ATOM 3828 O O . MET A 1 502 ? -1.736 0.020 22.838 1.00 72.00 502 MET A O 1
ATOM 3832 N N . GLU A 1 503 ? -1.753 2.091 21.965 1.00 73.19 503 GLU A N 1
ATOM 3833 C CA . GLU A 1 503 ? -2.091 2.788 23.196 1.00 73.19 503 GLU A CA 1
ATOM 3834 C C . GLU A 1 503 ? -3.599 3.030 23.201 1.00 73.19 503 GLU A C 1
ATOM 3836 O O . GLU A 1 503 ? -4.199 3.354 22.167 1.00 73.19 503 GLU A O 1
ATOM 3841 N N . GLU A 1 504 ? -4.222 2.815 24.358 1.00 66.56 504 GLU A N 1
ATOM 3842 C CA . GLU A 1 504 ? -5.652 3.037 24.509 1.00 66.56 504 GLU A CA 1
ATOM 3843 C C . GLU A 1 504 ? -5.942 4.518 24.284 1.00 66.56 504 GLU A C 1
ATOM 3845 O O . GLU A 1 504 ? -5.429 5.376 25.003 1.00 66.56 504 GLU A O 1
ATOM 3850 N N . ALA A 1 505 ? -6.739 4.813 23.261 1.00 68.75 505 ALA A N 1
ATOM 3851 C CA . ALA A 1 505 ? -6.958 6.184 22.842 1.00 68.75 505 ALA A CA 1
ATOM 3852 C C . ALA A 1 505 ? -8.281 6.723 23.388 1.00 68.75 505 ALA A C 1
ATOM 3854 O O . ALA A 1 505 ? -8.328 7.851 23.876 1.00 68.75 505 ALA A O 1
ATOM 3855 N N . ILE A 1 506 ? -9.358 5.935 23.296 1.00 90.25 506 ILE A N 1
ATOM 3856 C CA . ILE A 1 506 ? -10.733 6.424 23.464 1.00 90.25 506 ILE A CA 1
ATOM 3857 C C . ILE A 1 506 ? -11.697 5.298 23.869 1.00 90.25 506 ILE A C 1
ATOM 3859 O O . ILE A 1 506 ? -11.518 4.143 23.481 1.00 90.25 506 ILE A O 1
ATOM 3863 N N . ARG A 1 507 ? -12.756 5.636 24.619 1.00 93.31 507 ARG A N 1
ATOM 3864 C CA . ARG A 1 507 ? -13.830 4.710 25.026 1.00 93.31 507 ARG A CA 1
ATOM 3865 C C . ARG A 1 507 ? -15.211 5.323 24.820 1.00 93.31 507 ARG A C 1
ATOM 3867 O O . ARG A 1 507 ? -15.382 6.525 25.007 1.00 93.31 507 ARG A O 1
ATOM 3874 N N . MET A 1 508 ? -16.197 4.481 24.527 1.00 93.38 508 MET A N 1
ATOM 3875 C CA . MET A 1 508 ? -17.613 4.848 24.461 1.00 93.38 508 MET A CA 1
ATOM 3876 C C . MET A 1 508 ? -18.472 3.737 25.062 1.00 93.38 508 MET A C 1
ATOM 3878 O O . MET A 1 508 ? -18.312 2.576 24.702 1.00 93.38 508 MET A O 1
ATOM 3882 N N . GLN A 1 509 ? -19.395 4.091 25.956 1.00 94.88 509 GLN A N 1
ATOM 3883 C CA . GLN A 1 509 ? -20.337 3.148 26.559 1.00 94.88 509 GLN A CA 1
ATOM 3884 C C . GLN A 1 509 ? -21.713 3.304 25.911 1.00 94.88 509 GLN A C 1
ATOM 3886 O O . GLN A 1 509 ? -22.310 4.382 25.961 1.00 94.88 509 GLN A O 1
ATOM 3891 N N . LEU A 1 510 ? -22.218 2.225 25.324 1.00 91.75 510 LEU A N 1
ATOM 3892 C CA . LEU A 1 510 ? -23.583 2.108 24.819 1.00 91.75 510 LEU A CA 1
ATOM 3893 C C . LEU A 1 510 ? -24.463 1.370 25.837 1.00 91.75 510 LEU A C 1
ATOM 3895 O O . LEU A 1 510 ? -23.965 0.774 26.793 1.00 91.75 510 LEU A O 1
ATOM 3899 N N . THR A 1 511 ? -25.780 1.465 25.659 1.00 89.94 511 THR A N 1
ATOM 3900 C CA . THR A 1 511 ? -26.778 0.870 26.565 1.00 89.94 511 THR A CA 1
ATOM 3901 C C . THR A 1 511 ? -27.072 -0.596 26.267 1.00 89.94 511 THR A C 1
ATOM 3903 O O . THR A 1 511 ? -27.596 -1.290 27.128 1.00 89.94 511 THR A O 1
ATOM 3906 N N . GLU A 1 512 ? -26.754 -1.044 25.056 1.00 92.81 512 GLU A N 1
ATOM 3907 C CA . GLU A 1 512 ? -27.034 -2.383 24.541 1.00 92.81 512 GLU A CA 1
ATOM 3908 C C . GLU A 1 512 ? -25.725 -3.063 24.101 1.00 92.81 512 GLU A C 1
ATOM 3910 O O . GLU A 1 512 ? -24.768 -2.356 23.761 1.00 92.81 512 GLU A O 1
ATOM 3915 N N . PRO A 1 513 ? -25.673 -4.408 24.058 1.00 92.25 513 PRO A N 1
ATOM 3916 C CA . PRO A 1 513 ? -24.510 -5.161 23.588 1.00 92.25 513 PRO A CA 1
ATOM 3917 C C . PRO A 1 513 ? -24.070 -4.757 22.176 1.00 92.25 513 PRO A C 1
ATOM 3919 O O . PRO A 1 513 ? -24.904 -4.614 21.277 1.00 92.25 513 PRO A O 1
ATOM 3922 N N . VAL A 1 514 ? -22.758 -4.629 21.945 1.00 92.94 514 VAL A N 1
ATOM 3923 C CA . VAL A 1 514 ? -22.227 -4.322 20.607 1.00 92.94 514 VAL A CA 1
ATOM 3924 C C . VAL A 1 514 ? -22.102 -5.607 19.800 1.00 92.94 514 VAL A C 1
ATOM 3926 O O . VAL A 1 514 ? -21.209 -6.420 20.026 1.00 92.94 514 VAL A O 1
ATOM 3929 N N . THR A 1 515 ? -22.999 -5.791 18.837 1.00 87.88 515 THR A N 1
ATOM 3930 C CA . THR A 1 515 ? -23.110 -7.039 18.060 1.00 87.88 515 THR A CA 1
ATOM 3931 C C . THR A 1 515 ? -22.313 -7.008 16.760 1.00 87.88 515 THR A C 1
ATOM 3933 O O . THR A 1 515 ? -21.849 -8.047 16.298 1.00 87.88 515 THR A O 1
ATOM 3936 N N . SER A 1 516 ? -22.107 -5.824 16.181 1.00 88.12 516 SER A N 1
ATOM 3937 C CA . SER A 1 516 ? -21.343 -5.653 14.947 1.00 88.12 516 SER A CA 1
ATOM 3938 C C . SER A 1 516 ? -20.635 -4.301 14.928 1.00 88.12 516 SER A C 1
ATOM 3940 O O . SER A 1 516 ? -21.198 -3.287 15.353 1.00 88.12 516 SER A O 1
ATOM 3942 N N . LEU A 1 517 ? -19.400 -4.292 14.423 1.00 90.62 517 LEU A N 1
ATOM 3943 C CA . LEU A 1 517 ? -18.565 -3.106 14.262 1.00 90.62 517 LEU A CA 1
ATOM 3944 C C . LEU A 1 517 ? -17.907 -3.098 12.888 1.00 90.62 517 LEU A C 1
ATOM 3946 O O . LEU A 1 517 ? -17.351 -4.098 12.440 1.00 90.62 517 LEU A O 1
ATOM 3950 N N . SER A 1 518 ? -17.868 -1.924 12.270 1.00 88.06 518 SER A N 1
ATOM 3951 C CA . SER A 1 518 ? -17.084 -1.673 11.065 1.00 88.06 518 SER A CA 1
ATOM 3952 C C . SER A 1 518 ? -16.524 -0.260 11.082 1.00 88.06 518 SER A C 1
ATOM 3954 O O . SER A 1 518 ? -17.034 0.620 11.772 1.00 88.06 518 SER A O 1
ATOM 3956 N N . THR A 1 519 ? -15.440 -0.025 10.353 1.00 86.69 519 THR A N 1
ATOM 3957 C CA . THR A 1 519 ? -14.725 1.246 10.418 1.00 86.69 519 THR A CA 1
ATOM 3958 C C . THR A 1 519 ? -14.192 1.672 9.056 1.00 86.69 519 THR A C 1
ATOM 3960 O O . THR A 1 519 ? -13.859 0.859 8.198 1.00 86.69 519 THR A O 1
ATOM 3963 N N . SER A 1 520 ? -14.142 2.983 8.865 1.00 80.25 520 SER A N 1
ATOM 3964 C CA . SER A 1 520 ? -13.460 3.674 7.774 1.00 80.25 520 SER A CA 1
ATOM 3965 C C . SER A 1 520 ? -12.296 4.483 8.353 1.00 80.25 520 SER A C 1
ATOM 3967 O O . SER A 1 520 ? -12.056 4.487 9.558 1.00 80.25 520 SER A O 1
ATOM 3969 N N . SER A 1 521 ? -11.575 5.236 7.523 1.00 74.62 521 SER A N 1
ATOM 3970 C CA . SER A 1 521 ? -10.514 6.121 8.025 1.00 74.62 521 SER A CA 1
ATOM 3971 C C . SER A 1 521 ? -11.011 7.225 8.967 1.00 74.62 521 SER A C 1
ATOM 3973 O O . SER A 1 521 ? -10.205 7.756 9.720 1.00 74.62 521 SER A O 1
ATOM 3975 N N . LYS A 1 522 ? -12.305 7.579 8.937 1.00 82.06 522 LYS A N 1
ATOM 3976 C CA . LYS A 1 522 ? -12.861 8.702 9.717 1.00 82.06 522 LYS A CA 1
ATOM 3977 C C . LYS A 1 522 ? -13.997 8.327 10.662 1.00 82.06 522 LYS A C 1
ATOM 3979 O O . LYS A 1 522 ? -14.315 9.109 11.550 1.00 82.06 522 LYS A O 1
ATOM 3984 N N . ARG A 1 523 ? -14.643 7.180 10.457 1.00 88.38 523 ARG A N 1
ATOM 3985 C CA . ARG A 1 523 ? -15.871 6.812 11.174 1.00 88.38 523 ARG A CA 1
ATOM 3986 C C . ARG A 1 523 ? -15.882 5.356 11.589 1.00 88.38 523 ARG A C 1
ATOM 3988 O O . ARG A 1 523 ? -15.449 4.505 10.817 1.00 88.38 523 ARG A O 1
ATOM 3995 N N . VAL A 1 524 ? -16.480 5.097 12.742 1.00 91.94 524 VAL A N 1
ATOM 3996 C CA . VAL A 1 524 ? -16.837 3.773 13.253 1.00 91.94 524 VAL A CA 1
ATOM 3997 C C . VAL A 1 524 ? -18.353 3.644 13.195 1.00 91.94 524 VAL A C 1
ATOM 3999 O O . VAL A 1 524 ? -19.067 4.515 13.686 1.00 91.94 524 VAL A O 1
ATOM 4002 N N . ALA A 1 525 ? -18.851 2.571 12.600 1.00 91.88 525 ALA A N 1
ATOM 4003 C CA . ALA A 1 525 ? -20.261 2.224 12.605 1.00 91.88 525 ALA A CA 1
ATOM 4004 C C . ALA A 1 525 ? -20.483 1.008 13.510 1.00 91.88 525 ALA A C 1
ATOM 4006 O O . ALA A 1 525 ? -19.710 0.050 13.465 1.00 91.88 525 ALA A O 1
ATOM 4007 N N . ALA A 1 526 ? -21.518 1.070 14.345 1.00 93.50 526 ALA A N 1
ATOM 4008 C CA . ALA A 1 526 ? -21.806 0.070 15.365 1.00 93.50 526 ALA A CA 1
ATOM 4009 C C . ALA A 1 526 ? -23.291 -0.295 15.386 1.00 93.50 526 ALA A C 1
ATOM 4011 O O . ALA A 1 526 ? -24.146 0.583 15.243 1.00 93.50 526 ALA A O 1
ATOM 4012 N N . VAL A 1 527 ? -23.574 -1.576 15.619 1.00 91.00 527 VAL A N 1
ATOM 4013 C CA . VAL A 1 527 ? -24.916 -2.093 15.912 1.00 91.00 527 VAL A CA 1
ATOM 4014 C C . VAL A 1 527 ? -24.982 -2.467 17.389 1.00 91.00 527 VAL A C 1
ATOM 4016 O O . VAL A 1 527 ? -24.311 -3.402 17.829 1.00 91.00 527 VAL A O 1
ATOM 4019 N N . ALA A 1 528 ? -25.796 -1.738 18.149 1.00 89.44 528 ALA A N 1
ATOM 4020 C CA . ALA A 1 528 ? -26.040 -1.977 19.571 1.00 89.44 528 ALA A CA 1
ATOM 4021 C C . ALA A 1 528 ? -27.488 -1.597 19.905 1.00 89.44 528 ALA A C 1
ATOM 4023 O O . ALA A 1 528 ? -27.766 -0.478 20.341 1.00 89.44 528 ALA A O 1
ATOM 4024 N N . GLY A 1 529 ? -28.425 -2.491 19.576 1.00 84.62 529 GLY A N 1
ATOM 4025 C CA . GLY A 1 529 ? -29.867 -2.209 19.523 1.00 84.62 529 GLY A CA 1
ATOM 4026 C C . GLY A 1 529 ? -30.250 -1.310 18.340 1.00 84.62 529 GLY A C 1
ATOM 4027 O O . GLY A 1 529 ? -31.082 -1.678 17.515 1.00 84.62 529 GLY A O 1
ATOM 4028 N N . GLU A 1 530 ? -29.577 -0.167 18.212 1.00 88.31 530 GLU A N 1
ATOM 4029 C CA . GLU A 1 530 ? -29.664 0.760 17.084 1.00 88.31 530 GLU A CA 1
ATOM 4030 C C . GLU A 1 530 ? -28.376 0.747 16.250 1.00 88.31 530 GLU A C 1
ATOM 4032 O O . GLU A 1 530 ? -27.280 0.491 16.760 1.00 88.31 530 GLU A O 1
ATOM 4037 N N . LEU A 1 531 ? -28.505 1.086 14.965 1.00 89.62 531 LEU A N 1
ATOM 4038 C CA . LEU A 1 531 ? -27.373 1.342 14.080 1.00 89.62 531 LEU A CA 1
ATOM 4039 C C . LEU A 1 531 ? -26.912 2.795 14.250 1.00 89.62 531 LEU A C 1
ATOM 4041 O O . LEU A 1 531 ? -27.701 3.725 14.091 1.00 89.62 531 LEU A O 1
ATOM 4045 N N . ARG A 1 532 ? -25.629 3.013 14.537 1.00 92.00 532 ARG A N 1
ATOM 4046 C CA . ARG A 1 532 ? -25.068 4.360 14.732 1.00 92.00 532 ARG A CA 1
ATOM 4047 C C . ARG A 1 532 ? -23.691 4.530 14.124 1.00 92.00 532 ARG A C 1
ATOM 4049 O O . ARG A 1 532 ? -22.938 3.567 13.999 1.00 92.00 532 ARG A O 1
ATOM 4056 N N . THR A 1 533 ? -23.346 5.775 13.812 1.00 92.81 533 THR A N 1
ATOM 4057 C CA . THR A 1 533 ? -22.002 6.172 13.385 1.00 92.81 533 THR A CA 1
ATOM 4058 C C . THR A 1 533 ? -21.364 7.104 14.404 1.00 92.81 533 THR A C 1
ATOM 4060 O O . THR A 1 533 ? -22.021 7.984 14.962 1.00 92.81 533 THR A O 1
ATOM 4063 N N . MET A 1 534 ? -20.068 6.932 14.615 1.00 92.88 534 MET A N 1
ATOM 4064 C CA . MET A 1 534 ? -19.234 7.705 15.527 1.00 92.88 534 MET A CA 1
ATOM 4065 C C . MET A 1 534 ? -17.961 8.147 14.807 1.00 92.88 534 MET A C 1
ATOM 4067 O O . MET A 1 534 ? -17.505 7.475 13.880 1.00 92.88 534 MET A O 1
ATOM 4071 N N . SER A 1 535 ? -17.351 9.237 15.265 1.00 90.00 535 SER A N 1
ATOM 4072 C CA . SER A 1 535 ? -16.014 9.628 14.808 1.00 90.00 535 SER A CA 1
ATOM 4073 C C . SER A 1 535 ? -14.981 8.576 15.221 1.00 90.00 535 SER A C 1
ATOM 4075 O O . SER A 1 535 ? -14.964 8.138 16.370 1.00 90.00 535 SER A O 1
ATOM 4077 N N . ALA A 1 536 ? -14.092 8.186 14.307 1.00 87.50 536 ALA A N 1
ATOM 4078 C CA . ALA A 1 536 ? -13.015 7.243 14.615 1.00 87.50 536 ALA A CA 1
ATOM 4079 C C . ALA A 1 536 ? -11.959 7.829 15.569 1.00 87.50 536 ALA A C 1
ATOM 4081 O O . ALA A 1 536 ? -11.298 7.070 16.271 1.00 87.50 536 ALA A O 1
ATOM 4082 N N . ASP A 1 537 ? -11.825 9.157 15.623 1.00 85.31 537 ASP A N 1
ATOM 4083 C CA . ASP A 1 537 ? -10.811 9.829 16.444 1.00 85.31 537 ASP A CA 1
ATOM 4084 C C . ASP A 1 537 ? -11.275 10.050 17.888 1.00 85.31 537 ASP A C 1
ATOM 4086 O O . ASP A 1 537 ? -10.457 10.121 18.802 1.00 85.31 537 ASP A O 1
ATOM 4090 N N . THR A 1 538 ? -12.587 10.190 18.105 1.00 87.06 538 THR A N 1
ATOM 4091 C CA . THR A 1 538 ? -13.146 10.570 19.415 1.00 87.06 538 THR A CA 1
ATOM 4092 C C . THR A 1 538 ? -14.196 9.606 19.954 1.00 87.06 538 THR A C 1
ATOM 4094 O O . THR A 1 538 ? -14.592 9.744 21.108 1.00 87.06 538 THR A O 1
ATOM 4097 N N . LEU A 1 539 ? -14.694 8.673 19.133 1.00 89.06 539 LEU A N 1
ATOM 4098 C CA . LEU A 1 539 ? -15.909 7.883 19.376 1.00 89.06 539 LEU A CA 1
ATOM 4099 C C . LEU A 1 539 ? -17.149 8.728 19.724 1.00 89.06 539 LEU A C 1
ATOM 4101 O O . LEU A 1 539 ? -18.156 8.202 20.197 1.00 89.06 539 LEU A O 1
ATOM 4105 N N . ALA A 1 540 ? -17.118 10.037 19.448 1.00 87.75 540 ALA A N 1
ATOM 4106 C CA . ALA A 1 540 ? -18.283 10.888 19.616 1.00 87.75 540 ALA A CA 1
ATOM 4107 C C . ALA A 1 540 ? -19.368 10.460 18.623 1.00 87.75 540 ALA A C 1
ATOM 4109 O O . ALA A 1 540 ? -19.102 10.323 17.426 1.00 87.75 540 ALA A O 1
ATOM 4110 N N . SER A 1 541 ? -20.583 10.252 19.132 1.00 85.69 541 SER A N 1
ATOM 4111 C CA . SER A 1 541 ? -21.750 9.914 18.317 1.00 85.69 541 SER A CA 1
ATOM 4112 C C . SER A 1 541 ? -22.012 11.009 17.286 1.00 85.69 541 SER A C 1
ATOM 4114 O O . SER A 1 541 ? -22.160 12.174 17.646 1.00 85.69 541 SER A O 1
ATOM 4116 N N . GLU A 1 542 ? -22.100 10.625 16.014 1.00 83.75 542 GLU A N 1
ATOM 4117 C CA . GLU A 1 542 ? -22.380 11.539 14.906 1.00 83.75 542 GLU A CA 1
ATOM 4118 C C . GLU A 1 542 ? -23.839 11.436 14.457 1.00 83.75 542 GLU A C 1
ATOM 4120 O O . GLU A 1 542 ? -24.518 12.453 14.354 1.00 83.75 542 GLU A O 1
ATOM 4125 N N . GLN A 1 543 ? -24.324 10.217 14.194 1.00 84.94 543 GLN A N 1
ATOM 4126 C CA . GLN A 1 543 ? -25.673 9.958 13.684 1.00 84.94 543 GLN A CA 1
ATOM 4127 C C . GLN A 1 543 ? -26.216 8.625 14.206 1.00 84.94 543 GLN A C 1
ATOM 4129 O O . GLN A 1 543 ? -25.463 7.669 14.401 1.00 84.94 543 GLN A O 1
ATOM 4134 N N . ILE A 1 544 ? -27.537 8.558 14.374 1.00 85.38 544 ILE A N 1
ATOM 4135 C CA . ILE A 1 544 ? -28.288 7.312 14.565 1.00 85.38 544 ILE A CA 1
ATOM 4136 C C . ILE A 1 544 ? -29.028 7.045 13.254 1.00 85.38 544 ILE A C 1
ATOM 4138 O O . ILE A 1 544 ? -29.756 7.906 12.764 1.00 85.38 544 ILE A O 1
ATOM 4142 N N . LEU A 1 545 ? -28.803 5.874 12.667 1.00 82.38 545 LEU A N 1
ATOM 4143 C CA . LEU A 1 545 ? -29.330 5.490 11.364 1.00 82.38 545 LEU A CA 1
ATOM 4144 C C . LEU A 1 545 ? -30.582 4.638 11.563 1.00 82.38 545 LEU A C 1
ATOM 4146 O O . LEU A 1 545 ? -30.531 3.532 12.104 1.00 82.38 545 LEU A O 1
ATOM 4150 N N . ILE A 1 546 ? -31.722 5.166 11.128 1.00 77.94 546 ILE A N 1
ATOM 4151 C CA . ILE A 1 546 ? -33.014 4.509 11.316 1.00 77.94 546 ILE A CA 1
ATOM 4152 C C . ILE A 1 546 ? -33.138 3.350 10.324 1.00 77.94 546 ILE A C 1
ATOM 4154 O O . ILE A 1 546 ? -33.002 3.526 9.113 1.00 77.94 546 ILE A O 1
ATOM 4158 N N . THR A 1 547 ? -33.432 2.163 10.847 1.00 73.75 547 THR A N 1
ATOM 4159 C CA . THR A 1 547 ? -33.714 0.953 10.067 1.00 73.75 547 THR A CA 1
ATOM 4160 C C . THR A 1 547 ? -35.156 0.518 10.324 1.00 73.75 547 THR A C 1
ATOM 4162 O O . THR A 1 547 ? -35.662 0.686 11.430 1.00 73.75 547 THR A O 1
ATOM 4165 N N . ASP A 1 548 ? -35.847 -0.012 9.307 1.00 71.44 548 ASP A N 1
ATOM 4166 C CA . ASP A 1 548 ? -37.253 -0.445 9.473 1.00 71.44 548 ASP A CA 1
ATOM 4167 C C . ASP A 1 548 ? -37.366 -1.682 10.372 1.00 71.44 548 ASP A C 1
ATOM 4169 O O . ASP A 1 548 ? -38.394 -1.935 10.993 1.00 71.44 548 ASP A O 1
ATOM 4173 N N . THR A 1 549 ? -36.295 -2.471 10.412 1.00 76.31 549 THR A N 1
ATOM 4174 C CA . THR A 1 549 ? -36.139 -3.662 11.243 1.00 76.31 549 THR A CA 1
ATOM 4175 C C . THR A 1 549 ? -34.744 -3.638 11.859 1.00 76.31 549 THR A C 1
ATOM 4177 O O . THR A 1 549 ? -33.834 -3.113 11.213 1.00 76.31 549 THR A O 1
ATOM 4180 N N . PRO A 1 550 ? -34.554 -4.194 13.071 1.00 80.38 550 PRO A N 1
ATOM 4181 C CA . PRO A 1 550 ? -33.265 -4.172 13.754 1.00 80.38 550 PRO A CA 1
ATOM 4182 C C . PRO A 1 550 ? -32.112 -4.625 12.854 1.00 80.38 550 PRO A C 1
ATOM 4184 O O . PRO A 1 550 ? -32.192 -5.673 12.203 1.00 80.38 550 PRO A O 1
ATOM 4187 N N . ALA A 1 551 ? -31.051 -3.820 12.810 1.00 83.38 551 ALA A N 1
ATOM 4188 C CA . ALA A 1 551 ? -29.819 -4.173 12.119 1.00 83.38 551 ALA A CA 1
ATOM 4189 C C . ALA A 1 551 ? -29.122 -5.342 12.836 1.00 83.38 551 ALA A C 1
ATOM 4191 O O . ALA A 1 551 ? -29.175 -5.443 14.060 1.00 83.38 551 ALA A O 1
ATOM 4192 N N . VAL A 1 552 ? -28.467 -6.207 12.065 1.00 78.69 552 VAL A N 1
ATOM 4193 C CA . VAL A 1 552 ? -27.712 -7.375 12.551 1.00 78.69 552 VAL A CA 1
ATOM 4194 C C . VAL A 1 552 ? -26.225 -7.207 12.260 1.00 78.69 552 VAL A C 1
ATOM 4196 O O . VAL A 1 552 ? -25.394 -7.447 13.130 1.00 78.69 552 VAL A O 1
ATOM 4199 N N . SER A 1 553 ? -25.883 -6.745 11.056 1.00 79.50 553 SER A N 1
ATOM 4200 C CA . SER A 1 553 ? -24.502 -6.459 10.666 1.00 79.50 553 SER A CA 1
ATOM 4201 C C . SER A 1 553 ? -24.370 -5.058 10.077 1.00 79.50 553 SER A C 1
ATOM 4203 O O . SER A 1 553 ? -25.339 -4.497 9.556 1.00 79.50 553 SER A O 1
ATOM 4205 N N . VAL A 1 554 ? -23.169 -4.483 10.167 1.00 84.75 554 VAL A N 1
ATOM 4206 C CA . VAL A 1 554 ? -22.853 -3.163 9.615 1.00 84.75 554 VAL A CA 1
ATOM 4207 C C . VAL A 1 554 ? -21.509 -3.158 8.909 1.00 84.75 554 VAL A C 1
ATOM 4209 O O . VAL A 1 554 ? -20.551 -3.750 9.398 1.00 84.75 554 VAL A O 1
ATOM 4212 N N . ILE A 1 555 ? -21.423 -2.421 7.798 1.00 80.62 555 ILE A N 1
ATOM 4213 C CA . ILE A 1 555 ? -20.181 -2.163 7.072 1.00 80.62 555 ILE A CA 1
ATOM 4214 C C . ILE A 1 555 ? -20.039 -0.710 6.641 1.00 80.62 555 ILE A C 1
ATOM 4216 O O . ILE A 1 555 ? -20.940 -0.115 6.053 1.00 80.62 555 ILE A O 1
ATOM 4220 N N . CYS A 1 556 ? -18.845 -0.169 6.870 1.00 80.06 556 CYS A N 1
ATOM 4221 C CA . CYS A 1 556 ? -18.384 1.073 6.271 1.00 80.06 556 CYS A CA 1
ATOM 4222 C C . CYS A 1 556 ? -17.852 0.799 4.857 1.00 80.06 556 CYS A C 1
ATOM 4224 O O . CYS A 1 556 ? -16.790 0.199 4.694 1.00 80.06 556 CYS A O 1
ATOM 4226 N N . GLY A 1 557 ? -18.580 1.238 3.830 1.00 67.44 557 GLY A N 1
ATOM 4227 C CA . GLY A 1 557 ? -18.173 1.053 2.441 1.00 67.44 557 GLY A CA 1
ATOM 4228 C C . GLY A 1 557 ? -17.006 1.958 2.021 1.00 67.44 557 GLY A C 1
ATOM 4229 O O . GLY A 1 557 ? -16.832 3.057 2.559 1.00 67.44 557 GLY A O 1
ATOM 4230 N N . PRO A 1 558 ? -16.212 1.552 1.010 1.00 59.47 558 PRO A N 1
ATOM 4231 C CA . PRO A 1 558 ? -15.100 2.353 0.483 1.00 59.47 558 PRO A CA 1
ATOM 4232 C C . PRO A 1 558 ? -15.554 3.628 -0.253 1.00 59.47 558 PRO A C 1
ATOM 4234 O O . PRO A 1 558 ? -14.745 4.511 -0.555 1.00 59.47 558 PRO A O 1
ATOM 4237 N N . ASP A 1 559 ? -16.841 3.712 -0.573 1.00 62.66 559 ASP A N 1
ATOM 4238 C CA . ASP A 1 559 ? -17.531 4.866 -1.141 1.00 62.66 559 ASP A CA 1
ATOM 4239 C C . ASP A 1 559 ? -18.047 5.851 -0.079 1.00 62.66 559 ASP A C 1
ATOM 4241 O O . ASP A 1 559 ? -18.525 6.926 -0.438 1.00 62.66 559 ASP A O 1
ATOM 4245 N N . GLY A 1 560 ? -17.904 5.516 1.206 1.00 71.50 560 GLY A N 1
ATOM 4246 C CA . GLY A 1 560 ? -18.314 6.344 2.333 1.00 71.50 560 GLY A CA 1
ATOM 4247 C C . GLY A 1 560 ? -19.752 6.126 2.797 1.00 71.50 560 GLY A C 1
ATOM 4248 O O . GLY A 1 560 ? -20.149 6.792 3.747 1.00 71.50 560 GLY A O 1
ATOM 4249 N N . PHE A 1 561 ? -20.520 5.218 2.185 1.00 79.62 561 PHE A N 1
ATOM 4250 C CA . PHE A 1 561 ? -21.855 4.855 2.671 1.00 79.62 561 PHE A CA 1
ATOM 4251 C C . PHE A 1 561 ? -21.784 3.787 3.770 1.00 79.62 561 PHE A C 1
ATOM 4253 O O . PHE A 1 561 ? -20.804 3.046 3.881 1.00 79.62 561 PHE A O 1
ATOM 4260 N N . ILE A 1 562 ? -22.838 3.704 4.584 1.00 83.38 562 ILE A N 1
ATOM 4261 C CA . ILE A 1 562 ? -22.999 2.661 5.601 1.00 83.38 562 ILE A CA 1
ATOM 4262 C C . ILE A 1 562 ? -23.998 1.629 5.104 1.00 83.38 562 ILE A C 1
ATOM 4264 O O . ILE A 1 562 ? -25.147 1.946 4.804 1.00 83.38 562 ILE A O 1
ATOM 4268 N N . TYR A 1 563 ? -23.552 0.386 5.048 1.00 80.25 563 TYR A N 1
ATOM 4269 C CA . TYR A 1 563 ? -24.337 -0.767 4.648 1.00 80.25 563 TYR A CA 1
ATOM 4270 C C . TYR A 1 563 ? -24.748 -1.525 5.900 1.00 80.25 563 TYR A C 1
ATOM 4272 O O . TYR A 1 563 ? -23.951 -1.684 6.821 1.00 80.25 563 TYR A O 1
ATOM 4280 N N . SER A 1 564 ? -25.992 -1.980 5.950 1.00 83.12 564 SER A N 1
ATOM 4281 C CA . SER A 1 564 ? -26.499 -2.771 7.069 1.00 83.12 564 SER A CA 1
ATOM 4282 C C . SER A 1 564 ? -27.396 -3.888 6.568 1.00 83.12 564 SER A C 1
ATOM 4284 O O . SER A 1 564 ? -28.224 -3.650 5.686 1.00 83.12 564 SER A O 1
ATOM 4286 N N . SER A 1 565 ? -27.235 -5.086 7.131 1.00 77.88 565 SER A N 1
ATOM 4287 C CA . SER A 1 565 ? -28.235 -6.149 7.016 1.00 77.88 565 SER A CA 1
ATOM 4288 C C . SER A 1 565 ? -29.175 -6.097 8.213 1.00 77.88 565 SER A C 1
ATOM 4290 O O . SER A 1 565 ? -28.762 -5.733 9.317 1.00 77.88 565 SER A O 1
ATOM 4292 N N . THR A 1 566 ? -30.442 -6.440 8.007 1.00 75.62 566 THR A N 1
ATOM 4293 C CA . THR A 1 566 ? -31.442 -6.477 9.077 1.00 75.62 566 THR A CA 1
ATOM 4294 C C . THR A 1 566 ? -31.906 -7.895 9.369 1.00 75.62 566 THR A C 1
ATOM 4296 O O . THR A 1 566 ? -31.718 -8.811 8.568 1.00 75.62 566 THR A O 1
ATOM 4299 N N . VAL A 1 567 ? -32.585 -8.066 10.504 1.00 70.69 567 VAL A N 1
ATOM 4300 C CA . VAL A 1 567 ? -33.220 -9.338 10.888 1.00 70.69 567 VAL A CA 1
ATOM 4301 C C . VAL A 1 567 ? -34.253 -9.833 9.875 1.00 70.69 567 VAL A C 1
ATOM 4303 O O . VAL A 1 567 ? -34.620 -10.992 9.923 1.00 70.69 567 VAL A O 1
ATOM 4306 N N . ALA A 1 568 ? -34.743 -8.990 8.964 1.00 68.50 568 ALA A N 1
ATOM 4307 C CA . ALA A 1 568 ? -35.656 -9.409 7.900 1.00 68.50 568 ALA A CA 1
ATOM 4308 C C . ALA A 1 568 ? -34.925 -9.901 6.636 1.00 68.50 568 ALA A C 1
ATOM 4310 O O . ALA A 1 568 ? -35.574 -10.174 5.633 1.00 68.50 568 ALA A O 1
ATOM 4311 N N . GLY A 1 569 ? -33.587 -9.953 6.651 1.00 65.44 569 GLY A N 1
ATOM 4312 C CA . GLY A 1 569 ? -32.772 -10.233 5.465 1.00 65.44 569 GLY A CA 1
ATOM 4313 C C . GLY A 1 569 ? -32.664 -9.043 4.504 1.00 65.44 569 GLY A C 1
ATOM 4314 O O . GLY A 1 569 ? -32.043 -9.154 3.451 1.00 65.44 569 GLY A O 1
ATOM 4315 N N . ASN A 1 570 ? -33.226 -7.885 4.862 1.00 73.75 570 ASN A N 1
ATOM 4316 C CA . ASN A 1 570 ? -33.165 -6.688 4.033 1.00 73.75 570 ASN A CA 1
ATOM 4317 C C . ASN A 1 570 ? -31.811 -6.001 4.169 1.00 73.75 570 ASN A C 1
ATOM 4319 O O . ASN A 1 570 ? -31.193 -5.981 5.235 1.00 73.75 570 ASN A O 1
ATOM 4323 N N . ILE A 1 571 ? -31.391 -5.354 3.088 1.00 75.62 571 ILE A N 1
ATOM 4324 C CA . ILE A 1 571 ? -30.220 -4.485 3.089 1.00 75.62 571 ILE A CA 1
ATOM 4325 C C . ILE A 1 571 ? -30.699 -3.045 3.130 1.00 75.62 571 ILE A C 1
ATOM 4327 O O . ILE A 1 571 ? -31.557 -2.650 2.340 1.00 75.62 571 ILE A O 1
ATOM 4331 N N . SER A 1 572 ? -30.094 -2.239 3.994 1.00 78.88 572 SER A N 1
ATOM 4332 C CA . SER A 1 572 ? -30.242 -0.786 3.961 1.00 78.88 572 SER A CA 1
ATOM 4333 C C . SER A 1 572 ? -28.894 -0.107 3.748 1.00 78.88 572 SER A C 1
ATOM 4335 O O . SER A 1 572 ? -27.908 -0.451 4.404 1.00 78.88 572 SER A O 1
ATOM 4337 N N . VAL A 1 573 ? -28.873 0.865 2.837 1.00 81.12 573 VAL A N 1
ATOM 4338 C CA . VAL A 1 573 ? -27.733 1.754 2.591 1.00 81.12 573 VAL A CA 1
ATOM 4339 C C . VAL A 1 573 ? -28.066 3.130 3.126 1.00 81.12 573 VAL A C 1
ATOM 4341 O O . VAL A 1 573 ? -29.104 3.697 2.783 1.00 81.12 573 VAL A O 1
ATOM 4344 N N . HIS A 1 574 ? -27.167 3.681 3.925 1.00 83.69 574 HIS A N 1
ATOM 4345 C CA . HIS A 1 574 ? -27.342 4.956 4.600 1.00 83.69 574 HIS A CA 1
ATOM 4346 C C . HIS A 1 574 ? -26.223 5.912 4.228 1.00 83.69 574 HIS A C 1
ATOM 4348 O O . HIS A 1 574 ? -25.053 5.527 4.172 1.00 83.69 574 HIS A O 1
ATOM 4354 N N . ASP A 1 575 ? -26.583 7.169 4.011 1.00 82.38 575 ASP A N 1
ATOM 4355 C CA . ASP A 1 575 ? -25.632 8.264 3.907 1.00 82.38 575 ASP A CA 1
ATOM 4356 C C . ASP A 1 575 ? -25.287 8.746 5.323 1.00 82.38 575 ASP A C 1
ATOM 4358 O O . ASP A 1 575 ? -26.134 9.338 5.999 1.00 82.38 575 ASP A O 1
ATOM 4362 N N . PRO A 1 576 ? -24.051 8.535 5.800 1.00 80.31 576 PRO A N 1
ATOM 4363 C CA . PRO A 1 576 ? -23.685 8.905 7.160 1.00 80.31 576 PRO A CA 1
ATOM 4364 C C . PRO A 1 576 ? -23.555 10.424 7.363 1.00 80.31 576 PRO A C 1
ATOM 4366 O O . PRO A 1 576 ? -23.430 10.882 8.500 1.00 80.31 576 PRO A O 1
ATOM 4369 N N . SER A 1 577 ? -23.551 11.231 6.297 1.00 78.12 577 SER A N 1
ATOM 4370 C CA . SER A 1 577 ? -23.540 12.694 6.408 1.00 78.12 577 SER A CA 1
ATOM 4371 C C . SER A 1 577 ? -24.925 13.264 6.715 1.00 78.12 577 SER A C 1
ATOM 4373 O O . SER A 1 577 ? -25.042 14.184 7.524 1.00 78.12 577 SER A O 1
ATOM 4375 N N . THR A 1 578 ? -25.967 12.684 6.120 1.00 79.44 578 THR A N 1
ATOM 4376 C CA . THR A 1 578 ? -27.358 13.127 6.279 1.00 79.44 578 THR A CA 1
ATOM 4377 C C . THR A 1 578 ? -28.148 12.278 7.273 1.00 79.44 578 THR A C 1
ATOM 4379 O O . THR A 1 578 ? -29.194 12.716 7.742 1.00 79.44 578 THR A O 1
ATOM 4382 N N . GLY A 1 579 ? -27.667 11.073 7.595 1.00 76.88 579 GLY A N 1
ATOM 4383 C CA . GLY A 1 579 ? -28.390 10.079 8.391 1.00 76.88 579 GLY A CA 1
ATOM 4384 C C . GLY A 1 579 ? -29.546 9.419 7.632 1.00 76.88 579 GLY A C 1
ATOM 4385 O O . GLY A 1 579 ? -30.288 8.624 8.207 1.00 76.88 579 GLY A O 1
ATOM 4386 N N . LEU A 1 580 ? -29.725 9.752 6.349 1.00 77.69 580 LEU A N 1
ATOM 4387 C CA . LEU A 1 580 ? -30.835 9.269 5.543 1.00 77.69 580 LEU A CA 1
ATOM 4388 C C . LEU A 1 580 ? -30.517 7.909 4.932 1.00 77.69 580 LEU A C 1
ATOM 4390 O O . LEU A 1 580 ? -29.425 7.668 4.409 1.00 77.69 580 LEU A O 1
ATOM 4394 N N . ARG A 1 581 ? -31.532 7.045 4.920 1.00 81.62 581 ARG A N 1
ATOM 4395 C CA . ARG A 1 581 ? -31.512 5.820 4.129 1.00 81.62 581 ARG A CA 1
ATOM 4396 C C . ARG A 1 581 ? -31.658 6.172 2.651 1.00 81.62 581 ARG A C 1
ATOM 4398 O O . ARG A 1 581 ? -32.656 6.759 2.240 1.00 81.62 581 ARG A O 1
ATOM 4405 N N . VAL A 1 582 ? -30.660 5.790 1.864 1.00 77.56 582 VAL A N 1
ATOM 4406 C CA . VAL A 1 582 ? -30.558 6.066 0.424 1.00 77.56 582 VAL A CA 1
ATOM 4407 C C . VAL A 1 582 ? -31.159 4.930 -0.396 1.00 77.56 582 VAL A C 1
ATOM 4409 O O . VAL A 1 582 ? -31.758 5.168 -1.440 1.00 77.56 582 VAL A O 1
ATOM 4412 N N . LEU A 1 583 ? -31.020 3.693 0.080 1.00 73.25 583 LEU A N 1
ATOM 4413 C CA . LEU A 1 583 ? -31.519 2.506 -0.604 1.00 73.25 583 LEU A CA 1
ATOM 4414 C C . LEU A 1 583 ? -31.993 1.477 0.420 1.00 73.25 583 LEU A C 1
ATOM 4416 O O . LEU A 1 583 ? -31.361 1.299 1.463 1.00 73.25 583 LEU A O 1
ATOM 4420 N N . SER A 1 584 ? -33.069 0.767 0.096 1.00 73.75 584 SER A N 1
ATOM 4421 C CA . SER A 1 584 ? -33.422 -0.487 0.752 1.00 73.75 584 SER A CA 1
ATOM 4422 C C . SER A 1 584 ? -33.660 -1.548 -0.313 1.00 73.75 584 SER A C 1
ATOM 4424 O O . SER A 1 584 ? -34.325 -1.280 -1.315 1.00 73.75 584 SER A O 1
ATOM 4426 N N . VAL A 1 585 ? -33.068 -2.723 -0.122 1.00 68.75 585 VAL A N 1
ATOM 4427 C CA . VAL A 1 585 ? -33.225 -3.871 -1.015 1.00 68.75 585 VAL A CA 1
ATOM 4428 C C . VAL A 1 585 ? -33.866 -4.989 -0.212 1.00 68.75 585 VAL A C 1
ATOM 4430 O O . VAL A 1 585 ? -33.264 -5.491 0.738 1.00 68.75 585 VAL A O 1
ATOM 4433 N N . GLU A 1 586 ? -35.079 -5.368 -0.608 1.00 67.19 586 GLU A N 1
ATOM 4434 C CA . GLU A 1 586 ? -35.715 -6.594 -0.136 1.00 67.19 586 GLU A CA 1
ATOM 4435 C C . GLU A 1 586 ? -35.152 -7.777 -0.917 1.00 67.19 586 GLU A C 1
ATOM 4437 O O . GLU A 1 586 ? -35.186 -7.807 -2.153 1.00 67.19 586 GLU A O 1
ATOM 4442 N N . LEU A 1 587 ? -34.608 -8.752 -0.197 1.00 62.44 587 LEU A N 1
ATOM 4443 C CA . LEU A 1 587 ? -34.134 -9.991 -0.795 1.00 62.44 587 LEU A CA 1
ATOM 4444 C C . LEU A 1 587 ? -35.272 -11.004 -0.816 1.00 62.44 587 LEU A C 1
ATOM 4446 O O . LEU A 1 587 ? -35.981 -11.178 0.165 1.00 62.44 587 LEU A O 1
ATOM 4450 N N . GLN A 1 588 ? -35.426 -11.717 -1.932 1.00 53.41 588 GLN A N 1
ATOM 4451 C CA . GLN A 1 588 ? -36.433 -12.779 -2.067 1.00 53.41 588 GLN A CA 1
ATOM 4452 C C . GLN A 1 588 ? -36.040 -14.090 -1.357 1.00 53.41 588 GLN A C 1
ATOM 4454 O O . GLN A 1 588 ? -36.703 -15.109 -1.546 1.00 53.41 588 GLN A O 1
ATOM 4459 N N . HIS A 1 589 ? -34.955 -14.090 -0.579 1.00 52.31 589 HIS A N 1
ATOM 4460 C CA . HIS A 1 589 ? -34.420 -15.281 0.069 1.00 52.31 589 HIS A CA 1
ATOM 4461 C C . HIS A 1 589 ? -34.981 -15.439 1.487 1.00 52.31 589 HIS A C 1
ATOM 4463 O O . HIS A 1 589 ? -35.136 -14.470 2.220 1.00 52.31 589 HIS A O 1
ATOM 4469 N N . THR A 1 590 ? -35.293 -16.678 1.868 1.00 45.03 590 THR A N 1
ATOM 4470 C CA . THR A 1 590 ? -35.824 -17.059 3.191 1.00 45.03 590 THR A CA 1
ATOM 4471 C C . THR A 1 590 ? -34.746 -17.153 4.281 1.00 45.03 590 THR A C 1
ATOM 4473 O O . THR A 1 590 ? -35.016 -17.696 5.348 1.00 45.03 590 THR A O 1
ATOM 4476 N N . THR A 1 591 ? -33.533 -16.685 3.993 1.00 49.22 591 THR A N 1
ATOM 4477 C CA . THR A 1 591 ? -32.299 -16.867 4.770 1.00 49.22 591 THR A CA 1
ATOM 4478 C C . THR A 1 591 ? -31.791 -15.519 5.278 1.00 49.22 591 THR A C 1
ATOM 4480 O O . THR A 1 591 ? -31.980 -14.485 4.631 1.00 49.22 591 THR A O 1
ATOM 4483 N N . PHE A 1 592 ? -31.193 -15.499 6.469 1.00 51.31 592 PHE A N 1
ATOM 4484 C CA . PHE A 1 592 ? -30.750 -14.263 7.115 1.00 51.31 592 PHE A CA 1
ATOM 4485 C C . PHE A 1 592 ? -29.350 -13.884 6.631 1.00 51.31 592 PHE A C 1
ATOM 4487 O O . PHE A 1 592 ? -28.423 -14.685 6.701 1.00 51.31 592 PHE A O 1
ATOM 4494 N N . ALA A 1 593 ? -29.163 -12.635 6.198 1.00 50.00 593 ALA A N 1
ATOM 4495 C CA . ALA A 1 593 ? -27.837 -12.117 5.876 1.00 50.00 593 ALA A CA 1
ATOM 4496 C C . ALA A 1 593 ? -27.030 -11.893 7.171 1.00 50.00 593 ALA A C 1
ATOM 4498 O O . ALA A 1 593 ? -27.218 -10.891 7.873 1.00 50.00 593 ALA A O 1
ATOM 4499 N N . VAL A 1 594 ? -26.136 -12.834 7.479 1.00 47.34 594 VAL A N 1
ATOM 4500 C CA . VAL A 1 594 ? -25.283 -12.849 8.681 1.00 47.34 594 VAL A CA 1
ATOM 4501 C C . VAL A 1 594 ? -24.070 -11.938 8.552 1.00 47.34 594 VAL A C 1
ATOM 4503 O O . VAL A 1 594 ? -23.546 -11.452 9.552 1.00 47.34 594 VAL A O 1
ATOM 4506 N N . ASN A 1 595 ? -23.634 -11.671 7.321 1.00 50.91 595 ASN A N 1
ATOM 4507 C CA . ASN A 1 595 ? -22.553 -10.740 7.048 1.00 50.91 595 ASN A CA 1
ATOM 4508 C C . ASN A 1 595 ? -22.756 -10.061 5.691 1.00 50.91 595 ASN A C 1
ATOM 4510 O O . ASN A 1 595 ? -23.368 -10.621 4.782 1.00 50.91 595 ASN A O 1
ATOM 4514 N N . CYS A 1 596 ? -22.212 -8.863 5.533 1.00 51.94 596 CYS A N 1
ATOM 4515 C CA . CYS A 1 596 ? -22.137 -8.189 4.243 1.00 51.94 596 CYS A CA 1
ATOM 4516 C C . CYS A 1 596 ? -20.668 -7.942 3.875 1.00 51.94 596 CYS A C 1
ATOM 4518 O O . CYS A 1 596 ? -19.771 -8.176 4.674 1.00 51.94 596 CYS A O 1
ATOM 4520 N N . SER A 1 597 ? -20.373 -7.526 2.648 1.00 51.38 597 SER A N 1
ATOM 4521 C CA . SER A 1 597 ? -19.085 -6.928 2.279 1.00 51.38 597 SER A CA 1
ATOM 4522 C C . SER A 1 597 ? -19.279 -6.046 1.053 1.00 51.38 597 SER A C 1
ATOM 4524 O O . SER A 1 597 ? -19.958 -6.434 0.101 1.00 51.38 597 SER A O 1
ATOM 4526 N N . GLY A 1 598 ? -18.716 -4.839 1.082 1.00 47.75 598 GLY A N 1
ATOM 4527 C CA . GLY A 1 598 ? -18.711 -3.941 -0.069 1.00 47.75 598 GLY A CA 1
ATOM 4528 C C . GLY A 1 598 ? -17.491 -4.217 -0.937 1.00 47.75 598 GLY A C 1
ATOM 4529 O O . GLY A 1 598 ? -16.371 -3.911 -0.528 1.00 47.75 598 GLY A O 1
ATOM 4530 N N . ALA A 1 599 ? -17.692 -4.759 -2.138 1.00 47.59 599 ALA A N 1
ATOM 4531 C CA . ALA A 1 599 ? -16.615 -4.888 -3.107 1.00 47.59 599 ALA A CA 1
ATOM 4532 C C . ALA A 1 599 ? -16.254 -3.510 -3.677 1.00 47.59 599 ALA A C 1
ATOM 4534 O O . ALA A 1 599 ? -17.119 -2.678 -3.969 1.00 47.59 599 ALA A O 1
ATOM 4535 N N . SER A 1 600 ? -14.963 -3.277 -3.918 1.00 44.56 600 SER A N 1
ATOM 4536 C CA . SER A 1 600 ? -14.477 -2.073 -4.615 1.00 44.56 600 SER A CA 1
ATOM 4537 C C . SER A 1 600 ? -15.078 -1.888 -6.023 1.00 44.56 600 SER A C 1
ATOM 4539 O O . SER A 1 600 ? -15.041 -0.783 -6.573 1.00 44.56 600 SER A O 1
ATOM 4541 N N . SER A 1 601 ? -15.682 -2.940 -6.590 1.00 44.84 601 SER A N 1
ATOM 4542 C CA . SER A 1 601 ? -16.426 -2.945 -7.854 1.00 44.84 601 SER A CA 1
ATOM 4543 C C . SER A 1 601 ? -17.786 -2.228 -7.798 1.00 44.84 601 SER A C 1
ATOM 4545 O O . SER A 1 601 ? -18.358 -1.963 -8.859 1.00 44.84 601 SER A O 1
ATOM 4547 N N . GLY A 1 602 ? -18.290 -1.871 -6.608 1.00 47.66 602 GLY A N 1
ATOM 4548 C CA . GLY A 1 602 ? -19.657 -1.364 -6.416 1.00 47.66 602 GLY A CA 1
ATOM 4549 C C . GLY A 1 602 ? -20.706 -2.478 -6.319 1.00 47.66 602 GLY A C 1
ATOM 4550 O O . GLY A 1 602 ? -21.902 -2.232 -6.476 1.00 47.66 602 GLY A O 1
ATOM 4551 N N . GLU A 1 603 ? -20.259 -3.711 -6.095 1.00 56.44 603 GLU A N 1
ATOM 4552 C CA . GLU A 1 603 ? -21.113 -4.850 -5.781 1.00 56.44 603 GLU A CA 1
ATOM 4553 C C . GLU A 1 603 ? -21.217 -5.015 -4.266 1.00 56.44 603 GLU A C 1
ATOM 4555 O O . GLU A 1 603 ? -20.240 -4.878 -3.529 1.00 56.44 603 GLU A O 1
ATOM 4560 N N . LEU A 1 604 ? -22.426 -5.303 -3.806 1.00 59.25 604 LEU A N 1
ATOM 4561 C CA . LEU A 1 604 ? -22.702 -5.677 -2.435 1.00 59.25 604 LEU A CA 1
ATOM 4562 C C . LEU A 1 604 ? -22.789 -7.196 -2.353 1.00 59.25 604 LEU A C 1
ATOM 4564 O O . LEU A 1 604 ? -23.576 -7.817 -3.066 1.00 59.25 604 LEU A O 1
ATOM 4568 N N . LEU A 1 605 ? -21.986 -7.775 -1.474 1.00 59.94 605 LEU A N 1
ATOM 4569 C CA . LEU A 1 605 ? -21.935 -9.206 -1.229 1.00 59.94 605 LEU A CA 1
ATOM 4570 C C . LEU A 1 605 ? -22.582 -9.501 0.111 1.00 59.94 605 LEU A C 1
ATOM 4572 O O . LEU A 1 605 ? -22.341 -8.783 1.081 1.00 59.94 605 LEU A O 1
ATOM 4576 N N . LEU A 1 606 ? -23.393 -10.547 0.166 1.00 60.50 606 LEU A N 1
ATOM 4577 C CA . LEU A 1 606 ? -24.091 -10.966 1.374 1.00 60.50 606 LEU A CA 1
ATOM 4578 C C . LEU A 1 606 ? -23.807 -12.428 1.633 1.00 60.50 606 LEU A C 1
ATOM 4580 O O . LEU A 1 606 ? -24.035 -13.241 0.746 1.00 60.50 606 LEU A O 1
ATOM 4584 N N . GLY A 1 607 ? -23.330 -12.739 2.831 1.00 57.88 607 GLY A N 1
ATOM 4585 C CA . GLY A 1 607 ? -23.301 -14.101 3.342 1.00 57.88 607 GLY A CA 1
ATOM 4586 C C . GLY A 1 607 ? -24.598 -14.388 4.079 1.00 57.88 607 GLY A C 1
ATOM 4587 O O . GLY A 1 607 ? -25.009 -13.601 4.936 1.00 57.88 607 GLY A O 1
ATOM 4588 N N . HIS A 1 608 ? -25.234 -15.496 3.729 1.00 61.16 608 HIS A N 1
ATOM 4589 C CA . HIS A 1 608 ? -26.462 -15.981 4.346 1.00 61.16 608 HIS A CA 1
ATOM 4590 C C . HIS A 1 608 ? -26.148 -17.045 5.402 1.00 61.16 608 HIS A C 1
ATOM 4592 O O . HIS A 1 608 ? -25.089 -17.670 5.375 1.00 61.16 608 HIS A O 1
ATOM 4598 N N . ASP A 1 609 ? -27.061 -17.245 6.346 1.00 55.22 609 ASP A N 1
ATOM 4599 C CA . ASP A 1 609 ? -26.977 -18.267 7.399 1.00 55.22 609 ASP A CA 1
ATOM 4600 C C . ASP A 1 609 ? -27.008 -19.711 6.870 1.00 55.22 609 ASP A C 1
ATOM 4602 O O . ASP A 1 609 ? -26.517 -20.625 7.528 1.00 55.22 609 ASP A O 1
ATOM 4606 N N . ASP A 1 610 ? -27.540 -19.925 5.666 1.00 54.34 610 ASP A N 1
ATOM 4607 C CA . ASP A 1 610 ? -27.447 -21.198 4.943 1.00 54.34 610 ASP A CA 1
ATOM 4608 C C . ASP A 1 610 ? -26.081 -21.411 4.263 1.00 54.34 610 ASP A C 1
ATOM 4610 O O . ASP A 1 610 ? -25.822 -22.461 3.675 1.00 54.34 610 ASP A O 1
ATOM 4614 N N . GLY A 1 611 ? -25.203 -20.412 4.349 1.00 51.91 611 GLY A N 1
ATOM 4615 C CA . GLY A 1 611 ? -23.881 -20.381 3.751 1.00 51.91 611 GLY A CA 1
ATOM 4616 C C . GLY A 1 611 ? -23.819 -20.040 2.272 1.00 51.91 611 GLY A C 1
ATOM 4617 O O . GLY A 1 611 ? -22.734 -20.047 1.682 1.00 51.91 611 GLY A O 1
ATOM 4618 N N . SER A 1 612 ? -24.953 -19.688 1.671 1.00 56.00 612 SER A N 1
ATOM 4619 C CA . SER A 1 612 ? -24.968 -19.097 0.343 1.00 56.00 612 SER A CA 1
ATOM 4620 C C . SER A 1 612 ? -24.419 -17.667 0.372 1.00 56.00 612 SER A C 1
ATOM 4622 O O . SER A 1 612 ? -24.410 -16.981 1.398 1.00 56.00 612 SER A O 1
ATOM 4624 N N . VAL A 1 613 ? -23.933 -17.206 -0.782 1.00 56.56 613 VAL A N 1
ATOM 4625 C CA . VAL A 1 613 ? -23.440 -15.838 -0.960 1.00 56.56 613 VAL A CA 1
ATOM 4626 C C . VAL A 1 613 ? -24.200 -15.204 -2.113 1.00 56.56 613 VAL A C 1
ATOM 4628 O O . VAL A 1 613 ? -24.198 -15.748 -3.218 1.00 56.56 613 VAL A O 1
ATOM 4631 N N . SER A 1 614 ? -24.845 -14.059 -1.887 1.00 57.84 614 SER A N 1
ATOM 4632 C CA . SER A 1 614 ? -25.523 -13.315 -2.952 1.00 57.84 614 SER A CA 1
ATOM 4633 C C . SER A 1 614 ? -24.754 -12.056 -3.344 1.00 57.84 614 SER A C 1
ATOM 4635 O O . SER A 1 614 ? -24.212 -11.340 -2.502 1.00 57.84 614 SER A O 1
ATOM 4637 N N . VAL A 1 615 ? -24.707 -11.790 -4.652 1.00 58.84 615 VAL A N 1
ATOM 4638 C CA . VAL A 1 615 ? -24.011 -10.644 -5.249 1.00 58.84 615 VAL A CA 1
ATOM 4639 C C . VAL A 1 615 ? -25.027 -9.682 -5.838 1.00 58.84 615 VAL A C 1
ATOM 4641 O O . VAL A 1 615 ? -25.779 -10.028 -6.749 1.00 58.84 615 VAL A O 1
ATOM 4644 N N . HIS A 1 616 ? -25.024 -8.446 -5.356 1.00 57.16 616 HIS A N 1
ATOM 4645 C CA . HIS A 1 616 ? -25.940 -7.402 -5.789 1.00 57.16 616 HIS A CA 1
ATOM 4646 C C . HIS A 1 616 ? -25.165 -6.247 -6.416 1.00 57.16 616 HIS A C 1
ATOM 4648 O O . HIS A 1 616 ? -24.443 -5.515 -5.744 1.00 57.16 616 HIS A O 1
ATOM 4654 N N . LYS A 1 617 ? -25.335 -6.050 -7.728 1.00 54.69 617 LYS A N 1
ATOM 4655 C CA . LYS A 1 617 ? -24.803 -4.873 -8.425 1.00 54.69 617 LYS A CA 1
ATOM 4656 C C . LYS A 1 617 ? -25.594 -3.637 -8.028 1.00 54.69 617 LYS A C 1
ATOM 4658 O O . LYS A 1 617 ? -26.768 -3.511 -8.378 1.00 54.69 617 LYS A O 1
ATOM 4663 N N . MET A 1 618 ? -24.933 -2.703 -7.357 1.00 52.19 618 MET A N 1
ATOM 4664 C CA . MET A 1 618 ? -25.544 -1.440 -6.969 1.00 52.19 618 MET A CA 1
ATOM 4665 C C . MET A 1 618 ? -25.413 -0.458 -8.132 1.00 52.19 618 MET A C 1
ATOM 4667 O O . MET A 1 618 ? -24.381 0.180 -8.334 1.00 52.19 618 MET A O 1
ATOM 4671 N N . ASN A 1 619 ? -26.464 -0.342 -8.942 1.00 46.47 619 ASN A N 1
ATOM 4672 C CA . ASN A 1 619 ? -26.542 0.737 -9.920 1.00 46.47 619 ASN A CA 1
ATOM 4673 C C . ASN A 1 619 ? -26.931 2.029 -9.194 1.00 46.47 619 ASN A C 1
ATOM 4675 O O . ASN A 1 619 ? -28.012 2.109 -8.627 1.00 46.47 619 ASN A O 1
ATOM 4679 N N . ARG A 1 620 ? -26.068 3.051 -9.262 1.00 39.50 620 ARG A N 1
ATOM 4680 C CA . ARG A 1 620 ? -26.256 4.406 -8.695 1.00 39.50 620 ARG A CA 1
ATOM 4681 C C . ARG A 1 620 ? -27.422 5.219 -9.302 1.00 39.50 620 ARG A C 1
ATOM 4683 O O . ARG A 1 620 ? -27.379 6.445 -9.246 1.00 39.50 620 ARG A O 1
ATOM 4690 N N . LYS A 1 621 ? -28.391 4.584 -9.964 1.00 29.52 621 LYS A N 1
ATOM 4691 C CA . LYS A 1 621 ? -29.508 5.307 -10.583 1.00 29.52 621 LYS A CA 1
ATOM 4692 C C . LYS A 1 621 ? -30.595 5.631 -9.581 1.00 29.52 621 LYS A C 1
ATOM 4694 O O . LYS A 1 621 ? -30.963 4.706 -8.829 1.00 29.52 621 LYS A O 1
#